Protein AF-A0AA85IXF0-F1 (afdb_monomer)

Secondary structure (DSSP, 8-state):
---SSSHHHHHHHHHHHHHHHHHHHHHHHHHHHHHHHTTTTS---S------------------------SSSSHHHHGGGGTEEEEEEEETTEEEEEEEEETTSPEEE-HHHHHHHH--EEEEETTTTEEEEES-S----PPPSS---TTS--TTGGGB-GGGSTTEEEE-SSS--EEE-SS-TT-EE-HHHHHHHHHHHHHHHHHHHHT--S--TTTHHHHHHHHEEETTT-TTEEEEESS----B-TTSPEEEEEETTSTT-EEEEEEESS----EEEEEEE-EETT-EEEEEEEE-----TT--S--PPEEEEEEEESS--TTSS--SEEE-TTSSEEEEE-HHHHHHHHHHSEES-EEEEEEHHHHHHHHH-TT----SB--TT------------SS-EEEEEEEEE---SSSEEEEEEEEEEEE----GGG-SS-TT-----HHHHHHHHHHHHHHHHHHHHH--TTS---B-S-B--TTSPPBPTTB--HHHHHHHHHHHHHHHHHTTT---HHHHHHHHHTHHHHHHHHHHHHHT--

Solvent-accessible surface area (backbone atoms only — not comparable to full-atom values): 32081 Å² total; per-residue (Å²): 142,84,91,89,78,73,65,67,64,55,53,53,53,51,51,54,52,52,51,52,50,52,53,53,49,51,54,52,50,52,54,52,46,57,64,57,63,72,55,66,91,77,75,84,87,88,78,87,83,83,89,86,84,90,85,86,92,91,85,90,85,84,88,79,92,77,94,86,86,77,83,83,70,52,71,75,61,54,69,60,58,79,50,49,44,81,45,86,41,68,59,94,88,40,81,42,83,65,21,31,34,39,81,86,70,47,78,47,68,44,64,69,60,51,27,68,73,71,60,38,43,74,51,75,42,78,87,77,72,42,76,48,79,33,80,61,96,67,86,77,77,75,78,70,94,60,82,91,46,80,86,49,60,52,87,66,27,56,45,52,46,60,75,52,37,61,45,34,50,46,64,46,57,43,61,39,36,46,26,27,30,77,82,43,83,85,51,42,74,36,67,50,60,26,27,50,37,17,36,22,24,46,12,41,36,56,52,49,57,68,46,68,76,78,91,67,88,84,64,52,65,65,52,42,58,75,30,27,44,48,71,72,78,48,84,60,49,48,78,48,61,70,75,66,75,90,53,77,45,102,76,62,28,46,59,45,67,36,57,66,83,50,88,62,39,62,47,37,36,37,34,53,72,67,76,59,38,38,31,44,37,38,32,30,28,41,46,28,43,65,18,31,42,36,37,36,31,40,30,53,76,80,93,51,94,88,55,86,70,72,97,57,70,43,69,36,39,42,32,47,32,22,25,63,45,90,81,79,53,97,43,55,60,50,69,45,96,84,72,39,38,39,37,33,26,10,46,69,42,17,52,43,6,68,75,67,58,35,25,75,69,48,49,40,65,40,52,53,56,60,55,50,42,33,70,79,40,58,86,53,78,56,78,59,56,67,72,88,70,76,73,80,76,80,80,71,99,63,92,72,75,87,79,51,28,28,56,54,36,40,36,35,29,43,32,32,91,85,49,67,34,64,34,37,36,59,43,43,35,37,13,39,76,89,63,81,81,83,55,85,85,50,94,82,64,59,74,66,36,72,45,54,45,49,38,22,48,52,37,23,50,25,30,44,53,48,51,66,77,53,48,43,100,59,32,41,62,59,36,78,54,65,44,80,46,94,98,52,82,65,42,57,57,57,46,75,48,73,69,30,54,56,46,43,47,50,39,50,50,34,49,55,59,69,54,71,84,70,70,56,66,64,62,58,51,51,55,61,39,34,55,52,45,53,54,50,55,55,53,53,53,54,66,73,75,111

Mean predicted aligned error: 16.4 Å

Foldseek 3Di:
DDDDPPPPVVVVVVVVVVVVVVVVVVVVVVVVVVVVVVPVVPDDDDDDDDDDDDDDDDDDDDDDDDDDDPPPPPPVVVVVPPFKAFDWDQDPNRTDGDWIAGPVRDIDHDVVCVCVPLVWDWDQDPLVRDIDTGSDPDDDDDPDPDDDDLLAQDPVLCFFQLCQALQFLHQAQFLRFTWGPPPPVQTDGDLLSLLSNLSSLSNVLRVLVVLDPDDPDDVPVVVLVLFKDFQLDDPQKDKDADDDDFDQDPQSKGKFKDWDPDAFDFGMKMFGNHWWFQKWKWKKFFAAAFWKKKWFKWWFAADDPPDPPDRHIATAIEIETQAQDPVPDRDQWDADPVRRYIYGYNHVSNVCCVVPVGGGMGIGIDRPQSRVCSVNPSNDRDDRTPCPDPPDPDDDPDPCPPITMTGGMMITIGGDPDTMRMMMTNTTMTGHDDDPVVPPDPPSRPNHHPSSSVSSVSSSVSSLVVLLVQQDPQLFHWAQDWADDPPDDIDHGGDGDPSSLVSSLSSLVNVCSVVPPPPPVSSVVSNVSSVRVVVVVVVVVVVVVD

InterPro domains:
  IPR039721 D-glucuronyl C5-epimerase [PTHR13174] (57-216)

Organism: Trichobilharzia regenti (NCBI:txid157069)

pLDDT: mean 71.8, std 21.97, range [20.86, 97.0]

Sequence (546 aa):
MRVKYLCPLRLVALLLIAGALIILWELRYLSRYSKFARYVCVLNRKNSSKSLTYDHEPESQQAVYGKQNDRWNHSTNEIYRQCIQSIQCIVNGVPTPNCYLTQEKDVLVSFEVVRTHLKVFGSLDMSSNTFYLNHANVEVPKAHLYKHNPRGIYMQFNKLSVEKRLHVKLVTADEGVPISSQWDHRGYPYPIQIAQFGLNHFSQLITSDKSGIKDVQNNSSLMNEIMDLDLTVSDNVLHHWSNGKRLNKPNNSLMLSARNVDSSSRSLSITPKLKDWDYFIMVGRQWTYGSFVELLVQWYPPKTADYHFNHRPRRSSIIYNCSQSPAGRLTYTSISSSGNTVIFWMPECGKSAKLYGSVESVKLARDVYTDLVKVFFPFWKFSEHVDSNVKKSHQNNTTSYPFHVQVLEINFYINSHNATADIMIEKLRLGKAVNSQTILYDAKKRETGSTEKLLHEVRFISAADWFIHHQDKNGAWPVNVRRSLKGRRTLQPGWYSAMGQGIEVFCLFALNSFFSGFSSWLYIRCQYQIIIPVVHITSYHLALFT

Structure (mmCIF, N/CA/C/O backbone):
data_AF-A0AA85IXF0-F1
#
_entry.id   AF-A0AA85IXF0-F1
#
loop_
_atom_site.group_PDB
_atom_site.id
_atom_site.type_symbol
_atom_site.label_atom_id
_atom_site.label_alt_id
_atom_site.label_comp_id
_atom_site.label_asym_id
_atom_site.label_entity_id
_atom_site.label_seq_id
_atom_site.pdbx_PDB_ins_code
_atom_site.Cartn_x
_atom_site.Cartn_y
_atom_site.Cartn_z
_atom_site.occupancy
_atom_site.B_iso_or_equiv
_atom_site.auth_seq_id
_atom_site.auth_comp_id
_atom_site.auth_asym_id
_atom_site.auth_atom_id
_atom_site.pdbx_PDB_model_num
ATOM 1 N N . MET A 1 1 ? -15.044 39.222 101.007 1.00 39.66 1 MET A N 1
ATOM 2 C CA . MET A 1 1 ? -13.843 38.819 100.243 1.00 39.66 1 MET A CA 1
ATOM 3 C C . MET A 1 1 ? -14.182 37.572 99.440 1.00 39.66 1 MET A C 1
ATOM 5 O O . MET A 1 1 ? -14.294 36.492 100.002 1.00 39.66 1 MET A O 1
ATOM 9 N N . ARG A 1 2 ? -14.504 37.749 98.156 1.00 45.31 2 ARG A N 1
ATOM 10 C CA . ARG A 1 2 ? -14.911 36.683 97.227 1.00 45.31 2 ARG A CA 1
ATOM 11 C C . ARG A 1 2 ? -13.751 36.388 96.270 1.00 45.31 2 ARG A C 1
ATOM 13 O O . ARG A 1 2 ? -12.939 37.270 96.026 1.00 45.31 2 ARG A O 1
ATOM 20 N N . VAL A 1 3 ? -13.775 35.185 95.692 1.00 50.03 3 VAL A N 1
ATOM 21 C CA . VAL A 1 3 ? -12.898 34.640 94.632 1.00 50.03 3 VAL A CA 1
ATOM 22 C C . VAL A 1 3 ? -11.642 33.902 95.122 1.00 50.03 3 VAL A C 1
ATOM 24 O O . VAL A 1 3 ? -10.576 34.495 95.142 1.00 50.03 3 VAL A O 1
ATOM 27 N N . LYS A 1 4 ? -11.745 32.587 95.417 1.00 49.75 4 LYS A N 1
ATOM 28 C CA . LYS A 1 4 ? -10.619 31.610 95.334 1.00 49.75 4 LYS A CA 1
ATOM 29 C C . LYS A 1 4 ? -11.001 30.119 95.106 1.00 49.75 4 LYS A C 1
ATOM 31 O O . LYS A 1 4 ? -10.151 29.264 95.298 1.00 49.75 4 LYS A O 1
ATOM 36 N N . TYR A 1 5 ? -12.209 29.763 94.637 1.00 51.06 5 TYR A N 1
ATOM 37 C CA . TYR A 1 5 ? -12.592 28.333 94.467 1.00 51.06 5 TYR A CA 1
ATOM 38 C C . TYR A 1 5 ? -13.070 27.895 93.067 1.00 51.06 5 TYR A C 1
ATOM 40 O O . TYR A 1 5 ? -13.536 26.776 92.899 1.00 51.06 5 TYR A O 1
ATOM 48 N N . LEU A 1 6 ? -12.909 28.720 92.026 1.00 53.34 6 LEU A N 1
ATOM 49 C CA . LEU A 1 6 ? -13.354 28.380 90.658 1.00 53.34 6 LEU A CA 1
ATOM 50 C C . LEU A 1 6 ? -12.261 27.795 89.741 1.00 53.34 6 LEU A C 1
ATOM 52 O O . LEU A 1 6 ? -12.556 27.401 88.615 1.00 53.34 6 LEU A O 1
ATOM 56 N N . CYS A 1 7 ? -11.010 27.721 90.204 1.00 52.09 7 CYS A N 1
ATOM 57 C CA . CYS A 1 7 ? -9.877 27.274 89.387 1.00 52.09 7 CYS A CA 1
ATOM 58 C C . CYS A 1 7 ? -9.732 25.737 89.254 1.00 52.09 7 CYS A C 1
ATOM 60 O O . CYS A 1 7 ? -9.532 25.271 88.132 1.00 52.09 7 CYS A O 1
ATOM 62 N N . PRO A 1 8 ? -9.888 24.912 90.316 1.00 56.97 8 PRO A N 1
ATOM 63 C CA . PRO A 1 8 ? -9.622 23.475 90.192 1.00 56.97 8 PRO A CA 1
ATOM 64 C C . PRO A 1 8 ? -10.714 22.727 8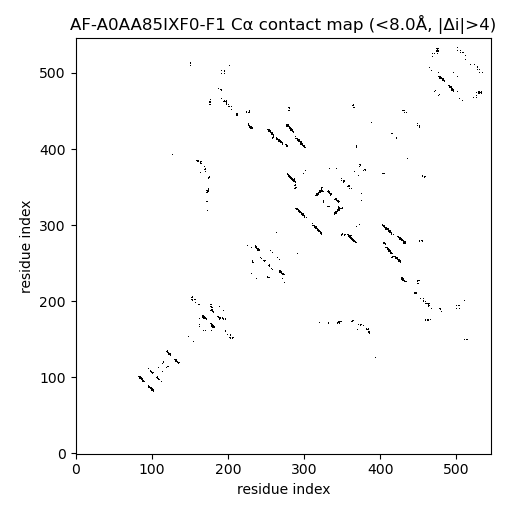9.409 1.00 56.97 8 PRO A C 1
ATOM 66 O O . PRO A 1 8 ? -10.404 21.797 88.670 1.00 56.97 8 PRO A O 1
ATOM 69 N N . LEU A 1 9 ? -11.977 23.172 89.471 1.00 58.97 9 LEU A N 1
ATOM 70 C CA . LEU A 1 9 ? -13.077 22.542 88.723 1.00 58.97 9 LEU A CA 1
ATOM 71 C C . LEU A 1 9 ? -12.961 22.727 87.202 1.00 58.97 9 LEU A C 1
ATOM 73 O O . LEU A 1 9 ? -13.303 21.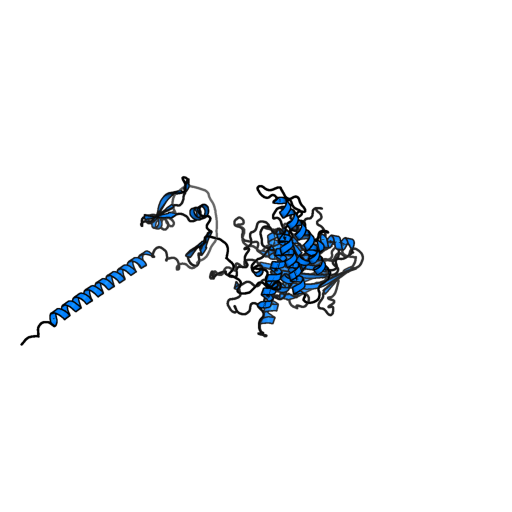820 86.445 1.00 58.97 9 LEU A O 1
ATOM 77 N N . ARG A 1 10 ? -12.448 23.873 86.736 1.00 60.59 10 ARG A N 1
ATOM 78 C CA . ARG A 1 10 ? -12.237 24.113 85.297 1.00 60.59 10 ARG A CA 1
ATOM 79 C C . ARG A 1 10 ? -11.087 23.278 84.736 1.00 60.59 10 ARG A C 1
ATOM 81 O O . ARG A 1 10 ? -11.147 22.865 83.583 1.00 60.59 10 ARG A O 1
ATOM 88 N N . LEU A 1 11 ? -10.077 23.000 85.557 1.00 68.56 11 LEU A N 1
ATOM 89 C CA . LEU A 1 11 ? -8.909 22.219 85.157 1.00 68.56 11 LEU A CA 1
ATOM 90 C C . LEU A 1 11 ? -9.250 20.725 85.031 1.00 68.56 11 LEU A C 1
ATOM 92 O O . LEU A 1 11 ? -8.850 20.084 84.063 1.00 68.56 11 LEU A O 1
ATOM 96 N N . VAL A 1 12 ? -10.087 20.201 85.932 1.00 72.69 12 VAL A N 1
ATOM 97 C CA . VAL A 1 12 ? -10.617 18.829 85.834 1.00 72.69 12 VAL A CA 1
ATOM 98 C C . VAL A 1 12 ? -11.540 18.672 84.620 1.00 72.69 12 VAL A C 1
ATOM 100 O O . VAL A 1 12 ? -11.424 17.691 83.888 1.00 72.69 12 VAL A O 1
ATOM 103 N N . ALA A 1 13 ? -12.401 19.657 84.340 1.00 73.19 13 ALA A N 1
ATOM 104 C CA . ALA A 1 13 ? -13.260 19.629 83.155 1.00 73.19 13 ALA A CA 1
ATOM 105 C C . ALA A 1 13 ? -12.454 19.635 81.841 1.00 73.19 13 ALA A C 1
ATOM 107 O O . ALA A 1 13 ? -12.780 18.895 80.914 1.00 73.19 13 ALA A O 1
ATOM 108 N N . LEU A 1 14 ? -11.368 20.414 81.768 1.00 73.31 14 LEU A N 1
ATOM 109 C CA . LEU A 1 14 ? -10.478 20.441 80.602 1.00 73.31 14 LEU A CA 1
ATOM 110 C C . LEU A 1 14 ? -9.735 19.115 80.394 1.00 73.31 14 LEU A C 1
ATOM 112 O O . LEU A 1 14 ? -9.609 18.667 79.256 1.00 73.31 14 LEU A O 1
ATOM 116 N N . LEU A 1 15 ? -9.297 18.456 81.471 1.00 75.38 15 LEU A N 1
ATOM 117 C CA . LEU A 1 15 ? -8.643 17.146 81.385 1.00 75.38 15 LEU A CA 1
ATOM 118 C C . LEU A 1 15 ? -9.607 16.041 80.929 1.00 75.38 15 LEU A C 1
ATOM 120 O O . LEU A 1 15 ? -9.219 15.186 80.134 1.00 75.38 15 LEU A O 1
ATOM 124 N N . LEU A 1 16 ? -10.874 16.088 81.352 1.00 77.12 16 LEU A N 1
ATOM 125 C CA . LEU A 1 16 ? -11.900 15.147 80.887 1.00 77.12 16 LEU A CA 1
ATOM 126 C C . LEU A 1 16 ? -12.234 15.339 79.400 1.00 77.12 16 LEU A C 1
ATOM 128 O O . LEU A 1 16 ? -12.375 14.358 78.671 1.00 77.12 16 LEU A O 1
ATOM 132 N N . ILE A 1 17 ? -12.296 16.588 78.925 1.00 79.81 17 ILE A N 1
ATOM 133 C CA . ILE A 1 17 ? -12.511 16.892 77.501 1.00 79.81 17 ILE A CA 1
ATOM 134 C C . ILE A 1 17 ? -11.306 16.442 76.661 1.00 79.81 17 ILE A C 1
ATOM 136 O O . ILE A 1 17 ? -11.487 15.850 75.597 1.00 79.81 17 ILE A O 1
ATOM 140 N N . ALA A 1 18 ? -10.080 16.661 77.144 1.00 76.56 18 ALA A N 1
ATOM 141 C CA . ALA A 1 18 ? -8.870 16.186 76.474 1.00 76.56 18 ALA A CA 1
ATOM 142 C C . ALA A 1 18 ? -8.823 14.648 76.403 1.00 76.56 18 ALA A C 1
ATOM 144 O O . ALA A 1 18 ? -8.539 14.095 75.342 1.00 76.56 18 ALA A O 1
ATOM 145 N N . GLY A 1 19 ? -9.189 13.956 77.488 1.00 81.06 19 GLY A N 1
ATOM 146 C CA . GLY A 1 19 ? -9.311 12.496 77.508 1.00 81.06 19 GLY A CA 1
ATOM 147 C C . GLY A 1 19 ? -10.350 11.974 76.510 1.00 81.06 19 GLY A C 1
ATOM 148 O O . GLY A 1 19 ? -10.068 11.046 75.755 1.00 81.06 19 GLY A O 1
ATOM 149 N N . ALA A 1 20 ? -11.519 12.616 76.426 1.00 76.56 20 ALA A N 1
ATOM 150 C CA . ALA A 1 20 ? -12.556 12.253 75.460 1.00 76.56 20 ALA A CA 1
ATOM 151 C C . ALA A 1 20 ? -12.107 12.461 74.002 1.00 76.56 20 ALA A C 1
ATOM 153 O O . ALA A 1 20 ? -12.408 11.637 73.139 1.00 76.56 20 ALA A O 1
ATOM 154 N N . LEU A 1 21 ? -11.347 13.524 73.718 1.00 76.19 21 LEU A N 1
ATOM 155 C CA . LEU A 1 21 ? -10.800 13.784 72.383 1.00 76.19 21 LEU A CA 1
ATOM 156 C C . LEU A 1 21 ? -9.715 12.777 71.984 1.00 76.19 21 LEU A C 1
ATOM 158 O O . LEU A 1 21 ? -9.672 12.381 70.821 1.00 76.19 21 LEU A O 1
ATOM 162 N N . ILE A 1 22 ? -8.890 12.318 72.928 1.00 75.31 22 ILE A N 1
ATOM 163 C CA . ILE A 1 22 ? -7.891 11.264 72.688 1.00 75.31 22 ILE A CA 1
ATOM 164 C C . ILE A 1 22 ? -8.583 9.926 72.399 1.00 75.31 22 ILE A C 1
ATOM 166 O O . ILE A 1 22 ? -8.226 9.251 71.437 1.00 75.31 22 ILE A O 1
ATOM 170 N N . ILE A 1 23 ? -9.633 9.581 73.150 1.00 72.50 23 ILE A N 1
ATOM 171 C CA . ILE A 1 23 ? -10.426 8.364 72.907 1.00 72.50 23 ILE A CA 1
ATOM 172 C C . ILE A 1 23 ? -11.136 8.435 71.547 1.00 72.50 23 ILE A C 1
ATOM 174 O O . ILE A 1 23 ? -11.137 7.4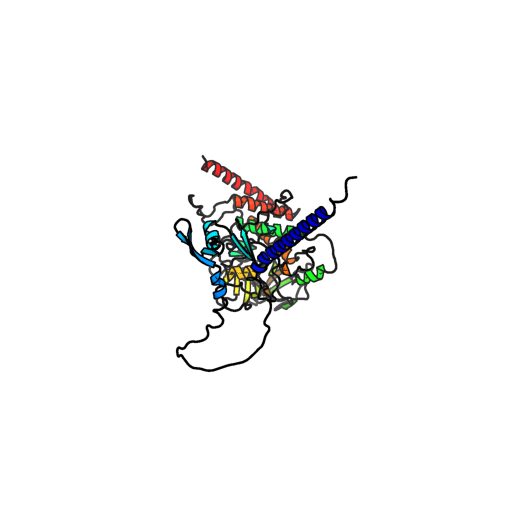63 70.794 1.00 72.50 23 ILE A O 1
ATOM 178 N N . LEU A 1 24 ? -11.700 9.590 71.180 1.00 68.88 24 LEU A N 1
ATOM 179 C CA . LEU A 1 24 ? -12.306 9.789 69.861 1.00 68.88 24 LEU A CA 1
ATOM 180 C C . LEU A 1 24 ? -11.272 9.745 68.729 1.00 68.88 24 LEU A C 1
ATOM 182 O O . LEU A 1 24 ? -11.594 9.281 67.635 1.00 68.88 24 LEU A O 1
ATOM 186 N N . TRP A 1 25 ? -10.041 10.198 68.972 1.00 65.31 25 TRP A N 1
ATOM 187 C CA . TRP A 1 25 ? -8.940 10.117 68.015 1.00 65.31 25 TRP A CA 1
ATOM 188 C C . TRP A 1 25 ? -8.469 8.670 67.811 1.00 65.31 25 TRP A C 1
ATOM 190 O O . TRP A 1 25 ? -8.359 8.245 66.661 1.00 65.31 25 TRP A O 1
ATOM 200 N N . GLU A 1 26 ? -8.332 7.885 68.883 1.00 58.78 26 GLU A N 1
ATOM 201 C CA . GLU A 1 26 ? -8.038 6.442 68.835 1.00 58.78 26 GLU A CA 1
ATOM 202 C C . GLU A 1 26 ? -9.157 5.639 68.148 1.00 58.78 26 GLU A C 1
ATOM 204 O O . GLU A 1 26 ? -8.898 4.817 67.268 1.00 58.78 26 GLU A O 1
ATOM 209 N N . LEU A 1 27 ? -10.431 5.944 68.421 1.00 56.62 27 LEU A N 1
ATOM 210 C CA . LEU A 1 27 ? -11.566 5.313 67.729 1.00 56.62 27 LEU A CA 1
ATOM 211 C C . LEU A 1 27 ? -11.605 5.661 66.228 1.00 56.62 27 LEU A C 1
ATOM 213 O O . LEU A 1 27 ? -11.970 4.824 65.395 1.00 56.62 27 LEU A O 1
ATOM 217 N N . ARG A 1 28 ? -11.181 6.873 65.840 1.00 53.62 28 ARG A N 1
ATOM 218 C CA . ARG A 1 28 ? -11.040 7.274 64.426 1.00 53.62 28 ARG A CA 1
ATOM 219 C C . ARG A 1 28 ? -9.817 6.633 63.761 1.00 53.62 28 ARG A C 1
ATOM 221 O O . ARG A 1 28 ? -9.870 6.333 62.565 1.00 53.62 28 ARG A O 1
ATOM 228 N N . TYR A 1 29 ? -8.747 6.406 64.519 1.00 48.97 29 TYR A N 1
ATOM 229 C CA . TYR A 1 29 ? -7.539 5.709 64.080 1.00 48.97 29 TYR A CA 1
ATOM 230 C C . TYR A 1 29 ? -7.827 4.216 63.825 1.00 48.97 29 TYR A C 1
ATOM 232 O O . TYR A 1 29 ? -7.520 3.704 62.745 1.00 48.97 29 TYR A O 1
ATOM 240 N N . LEU A 1 30 ? -8.569 3.558 64.724 1.00 45.62 30 LEU A N 1
ATOM 241 C CA . LEU A 1 30 ? -9.055 2.178 64.571 1.00 45.62 30 LEU A CA 1
ATOM 242 C C . LEU A 1 30 ? -10.084 2.025 63.432 1.00 45.62 30 LEU A C 1
ATOM 244 O O . LEU A 1 30 ? -10.056 1.038 62.696 1.00 45.62 30 LEU A O 1
ATOM 248 N N . SER A 1 31 ? -10.939 3.029 63.196 1.00 45.53 31 SER A N 1
ATOM 249 C CA . SER A 1 31 ? -11.856 3.077 62.040 1.00 45.53 31 SER A CA 1
ATOM 250 C C . SER A 1 31 ? -11.117 3.138 60.690 1.00 45.53 31 SER A C 1
ATOM 252 O O . SER A 1 31 ? -11.527 2.489 59.722 1.00 45.53 31 SER A O 1
ATOM 254 N N . ARG A 1 32 ? -9.988 3.863 60.613 1.00 41.91 32 ARG A N 1
ATOM 255 C CA . ARG A 1 32 ? -9.124 3.868 59.417 1.00 41.91 32 ARG A CA 1
ATOM 256 C C . ARG A 1 32 ? -8.369 2.552 59.236 1.00 41.91 32 ARG A C 1
ATOM 258 O O . ARG A 1 32 ? -8.264 2.099 58.099 1.00 41.91 32 ARG A O 1
ATOM 265 N N . TYR A 1 33 ? -7.928 1.904 60.316 1.00 38.28 33 TYR A N 1
ATOM 266 C CA . TYR A 1 33 ? -7.308 0.574 60.246 1.00 38.28 33 TYR A CA 1
ATOM 267 C C . TYR A 1 33 ? -8.297 -0.523 59.825 1.00 38.28 33 TYR A C 1
ATOM 269 O O . TYR A 1 33 ? -7.941 -1.381 59.025 1.00 38.28 33 TYR A O 1
ATOM 277 N N . SER A 1 34 ? -9.563 -0.449 60.247 1.00 36.91 34 SER A N 1
ATOM 278 C CA . SER A 1 34 ? -10.638 -1.347 59.789 1.00 36.91 34 SER A CA 1
ATOM 279 C C . SER A 1 34 ? -10.888 -1.249 58.275 1.00 36.91 34 SER A C 1
ATOM 281 O O . SER A 1 34 ? -11.099 -2.263 57.608 1.00 36.91 34 SER A O 1
ATOM 283 N N . LYS A 1 35 ? -10.774 -0.047 57.687 1.00 38.53 35 LYS A N 1
ATOM 284 C CA . LYS A 1 35 ? -10.837 0.136 56.225 1.00 38.53 35 LYS A CA 1
ATOM 285 C C . LYS A 1 35 ? -9.565 -0.313 55.494 1.00 38.53 35 LYS A C 1
ATOM 287 O O . LYS A 1 35 ? -9.663 -0.707 54.337 1.00 38.53 35 LYS A O 1
ATOM 292 N N . PHE A 1 36 ? -8.402 -0.300 56.151 1.00 36.09 36 PHE A N 1
ATOM 293 C CA . PHE A 1 36 ? -7.134 -0.763 55.568 1.00 36.09 36 PHE A CA 1
ATOM 294 C C . PHE A 1 36 ? -6.964 -2.292 55.654 1.00 36.09 36 PHE A C 1
ATOM 296 O O . PHE A 1 36 ? -6.481 -2.914 54.711 1.00 36.09 36 PHE A O 1
ATOM 303 N N . ALA A 1 37 ? -7.457 -2.926 56.723 1.00 31.94 37 ALA A N 1
ATOM 304 C CA . ALA A 1 37 ? -7.491 -4.383 56.872 1.00 31.94 37 ALA A CA 1
ATOM 305 C C . ALA A 1 37 ? -8.484 -5.066 55.904 1.00 31.94 37 ALA A C 1
ATOM 307 O O . ALA A 1 37 ? -8.301 -6.229 55.552 1.00 31.94 37 ALA A O 1
ATOM 308 N N . ARG A 1 38 ? -9.490 -4.334 55.393 1.00 38.72 38 ARG A N 1
ATOM 309 C CA . ARG A 1 38 ? -10.454 -4.817 54.379 1.00 38.72 38 ARG A CA 1
ATOM 310 C C . ARG A 1 38 ? -9.881 -5.004 52.965 1.00 38.72 38 ARG A C 1
ATOM 312 O O . ARG A 1 38 ? -10.581 -5.535 52.112 1.00 38.72 38 ARG A O 1
ATOM 319 N N . TYR A 1 39 ? -8.623 -4.638 52.712 1.00 34.25 39 TYR A N 1
ATOM 320 C CA . TYR A 1 39 ? -7.960 -4.816 51.407 1.00 34.25 39 TYR A CA 1
ATOM 321 C C . TYR A 1 39 ? -6.909 -5.942 51.373 1.00 34.25 39 TYR A C 1
ATOM 323 O O . TYR A 1 39 ? -6.173 -6.082 50.396 1.00 34.25 39 TYR A O 1
ATOM 331 N N . VAL A 1 40 ? -6.843 -6.790 52.405 1.00 36.25 40 VAL A N 1
ATOM 332 C CA . VAL A 1 40 ? -5.806 -7.837 52.515 1.00 36.25 40 VAL A CA 1
ATOM 333 C C . VAL A 1 40 ? -6.070 -9.069 51.625 1.00 36.25 40 VAL A C 1
ATOM 335 O O . VAL A 1 40 ? -5.166 -9.866 51.406 1.00 36.25 40 VAL A O 1
ATOM 338 N N . CYS A 1 41 ? -7.236 -9.200 50.982 1.00 35.34 41 CYS A N 1
ATOM 339 C CA . CYS A 1 41 ? -7.492 -10.315 50.050 1.00 35.34 41 CYS A CA 1
ATOM 340 C C . CYS A 1 41 ? -6.929 -10.135 48.621 1.00 35.34 41 CYS A C 1
ATOM 342 O O . CYS A 1 41 ? -7.112 -11.027 47.799 1.00 35.34 41 CYS A O 1
ATOM 344 N N . VAL A 1 42 ? -6.250 -9.025 48.287 1.00 37.56 42 VAL A N 1
ATOM 345 C CA . VAL A 1 42 ? -5.817 -8.753 46.891 1.00 37.56 42 VAL A CA 1
ATOM 346 C C . VAL A 1 42 ? -4.296 -8.600 46.714 1.00 37.56 42 VAL A C 1
ATOM 348 O O . VAL A 1 42 ? -3.796 -8.668 45.594 1.00 37.56 42 VAL A O 1
ATOM 351 N N . LEU A 1 43 ? -3.510 -8.472 47.784 1.00 32.47 43 LEU A N 1
ATOM 352 C CA . LEU A 1 43 ? -2.073 -8.178 47.687 1.00 32.47 43 LEU A CA 1
ATOM 353 C C . LEU A 1 43 ? -1.217 -9.228 48.400 1.00 32.47 43 LEU A C 1
ATOM 355 O O . LEU A 1 43 ? -0.608 -8.940 49.421 1.00 32.47 43 LEU A O 1
ATOM 359 N N . ASN A 1 44 ? -1.130 -10.447 47.859 1.00 28.39 44 ASN A N 1
ATOM 360 C CA . ASN A 1 44 ? 0.011 -11.312 48.177 1.00 28.39 44 ASN A CA 1
ATOM 361 C C . ASN A 1 44 ? 0.313 -12.340 47.077 1.00 28.39 44 ASN A C 1
ATOM 363 O O . ASN A 1 44 ? -0.034 -13.513 47.169 1.00 28.39 44 ASN A O 1
ATOM 367 N N . ARG A 1 45 ? 1.003 -11.892 46.018 1.00 32.88 45 ARG A N 1
ATOM 368 C CA . ARG A 1 45 ? 1.875 -12.762 45.208 1.00 32.88 45 ARG A CA 1
ATOM 369 C C . ARG A 1 45 ? 2.911 -11.961 44.411 1.00 32.88 45 ARG A C 1
ATOM 371 O O . ARG A 1 45 ? 2.928 -11.947 43.187 1.00 32.88 45 ARG A O 1
ATOM 378 N N . LYS A 1 46 ? 3.818 -11.293 45.119 1.00 29.84 46 LYS A N 1
ATOM 379 C CA . LYS A 1 46 ? 5.165 -11.002 44.609 1.00 29.84 46 LYS A CA 1
ATOM 380 C C . LYS A 1 46 ? 6.147 -11.308 45.723 1.00 29.84 46 LYS A C 1
ATOM 382 O O . LYS A 1 46 ? 6.508 -10.412 46.468 1.00 29.84 46 LYS A O 1
ATOM 387 N N . ASN A 1 47 ? 6.460 -12.588 45.890 1.00 30.67 47 ASN A N 1
ATOM 388 C CA . ASN A 1 47 ? 7.766 -13.107 46.297 1.00 30.67 47 ASN A CA 1
ATOM 389 C C . ASN A 1 47 ? 7.643 -14.621 46.505 1.00 30.67 47 ASN A C 1
ATOM 391 O O . ASN A 1 47 ? 6.648 -15.089 47.049 1.00 30.67 47 ASN A O 1
ATOM 395 N N . SER A 1 48 ? 8.680 -15.351 46.092 1.00 24.44 48 SER A N 1
ATOM 396 C CA . SER A 1 48 ? 8.778 -16.816 45.977 1.00 24.44 48 SER A CA 1
ATOM 397 C C . SER A 1 48 ? 8.198 -17.354 44.655 1.00 24.44 48 SER A C 1
ATOM 399 O O . SER A 1 48 ? 7.012 -17.200 44.397 1.00 24.44 48 SER A O 1
ATOM 401 N N . SER A 1 49 ? 8.963 -17.938 43.730 1.00 26.45 49 SER A N 1
ATOM 402 C CA . SER A 1 49 ? 10.223 -18.674 43.889 1.00 26.45 49 SER A CA 1
ATOM 403 C C . SER A 1 49 ? 11.054 -18.702 42.592 1.00 26.45 49 SER A C 1
ATOM 405 O O . SER A 1 49 ? 10.531 -18.726 41.479 1.00 26.45 49 SER A O 1
ATOM 407 N N . LYS A 1 50 ? 12.380 -18.682 42.779 1.00 25.12 50 LYS A N 1
ATOM 408 C CA . LYS A 1 50 ? 13.433 -18.955 41.790 1.00 25.12 50 LYS A CA 1
ATOM 409 C C . LYS A 1 50 ? 13.583 -20.470 41.542 1.00 25.12 50 LYS A C 1
ATOM 411 O O . LYS A 1 50 ? 13.360 -21.256 42.453 1.00 25.12 50 LYS A O 1
ATOM 416 N N . SER A 1 51 ? 14.002 -20.776 40.309 1.00 23.00 51 SER A N 1
ATOM 417 C CA . SER A 1 51 ? 14.764 -21.913 39.733 1.00 23.00 51 SER A CA 1
ATOM 418 C C . SER A 1 51 ? 15.135 -23.158 40.558 1.00 23.00 51 SER A C 1
ATOM 420 O O . SER A 1 51 ? 15.637 -23.000 41.665 1.00 23.00 51 SER A O 1
ATOM 422 N N . LEU A 1 52 ? 15.087 -24.333 39.896 1.00 24.70 52 LEU A N 1
ATOM 423 C CA . LEU A 1 52 ? 16.110 -25.419 39.781 1.00 24.70 52 LEU A CA 1
ATOM 424 C C . LEU A 1 52 ? 15.447 -26.607 39.010 1.00 24.70 52 LEU A C 1
ATOM 426 O O . LEU A 1 52 ? 14.408 -27.075 39.455 1.00 24.70 52 LEU A O 1
ATOM 430 N N . THR A 1 53 ? 15.712 -26.870 37.714 1.00 21.05 53 THR A N 1
ATOM 431 C CA . THR A 1 53 ? 16.777 -27.669 37.022 1.00 21.05 53 THR A CA 1
ATOM 432 C C . THR A 1 53 ? 16.660 -29.213 37.061 1.00 21.05 53 THR A C 1
ATOM 434 O O . THR A 1 53 ? 16.832 -29.767 38.138 1.00 21.05 53 THR A O 1
ATOM 437 N N . TYR A 1 54 ? 16.516 -29.809 35.847 1.00 21.72 54 TYR A N 1
ATOM 438 C CA . TYR A 1 54 ? 16.973 -31.127 35.290 1.00 21.72 54 TYR A CA 1
ATOM 439 C C . TYR A 1 54 ? 16.499 -32.457 35.969 1.00 21.72 54 TYR A C 1
ATOM 441 O O . TYR A 1 54 ? 16.310 -32.461 37.174 1.00 21.72 54 TYR A O 1
ATOM 449 N N . ASP A 1 55 ? 16.235 -33.626 35.338 1.00 21.03 55 ASP A N 1
ATOM 450 C CA . ASP A 1 55 ? 16.659 -34.268 34.065 1.00 21.03 55 ASP A CA 1
ATOM 451 C C . ASP A 1 55 ? 15.783 -35.519 33.661 1.00 21.03 55 ASP A C 1
ATOM 453 O O . ASP A 1 55 ? 14.994 -35.992 34.476 1.00 21.03 55 ASP A O 1
ATOM 457 N N . HIS A 1 56 ? 15.960 -36.013 32.413 1.00 24.22 56 HIS A N 1
ATOM 458 C CA . HIS A 1 56 ? 15.462 -37.193 31.612 1.00 24.22 56 HIS A CA 1
ATOM 459 C C . HIS A 1 56 ? 14.853 -38.482 32.278 1.00 24.22 56 HIS A C 1
ATOM 461 O O . HIS A 1 56 ? 15.387 -38.951 33.273 1.00 24.22 56 HIS A O 1
ATOM 467 N N . GLU A 1 57 ? 13.676 -39.029 31.856 1.00 20.88 57 GLU A N 1
ATOM 468 C CA . GLU A 1 57 ? 13.314 -40.091 30.826 1.00 20.88 57 GLU A CA 1
ATOM 469 C C . GLU A 1 57 ? 13.647 -41.583 31.173 1.00 20.88 57 GLU A C 1
ATOM 471 O O . GLU A 1 57 ? 14.628 -41.796 31.875 1.00 20.88 57 GLU A O 1
ATOM 476 N N . PRO A 1 58 ? 13.013 -42.647 30.590 1.00 34.38 58 PRO A N 1
ATOM 477 C CA . PRO A 1 58 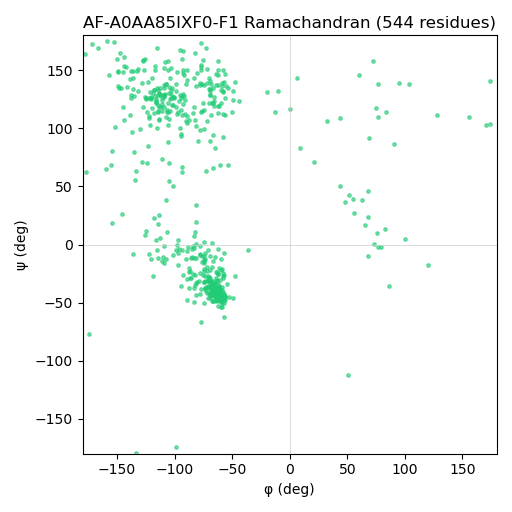? 11.597 -42.949 30.254 1.00 34.38 58 PRO A CA 1
ATOM 478 C C . PRO A 1 58 ? 11.120 -44.389 30.677 1.00 34.38 58 PRO A C 1
ATOM 480 O O . PRO A 1 58 ? 11.893 -45.174 31.206 1.00 34.38 58 PRO A O 1
ATOM 483 N N . GLU A 1 59 ? 9.847 -44.725 30.381 1.00 20.86 59 GLU A N 1
ATOM 484 C CA . GLU A 1 59 ? 9.253 -46.060 30.058 1.00 20.86 59 GLU A CA 1
ATOM 485 C C . GLU A 1 59 ? 8.011 -46.553 30.846 1.00 20.86 59 GLU A C 1
ATOM 487 O O . GLU A 1 59 ? 8.077 -47.040 31.966 1.00 20.86 59 GLU A O 1
ATOM 492 N N . SER A 1 60 ? 6.904 -46.598 30.089 1.00 21.69 60 SER A N 1
ATOM 493 C CA . SER A 1 60 ? 5.950 -47.710 29.920 1.00 21.69 60 SER A CA 1
ATOM 494 C C . SER A 1 60 ? 4.885 -48.068 30.983 1.00 21.69 60 SER A C 1
ATOM 496 O O . SER A 1 60 ? 5.133 -48.219 32.171 1.00 21.69 60 SER A O 1
ATOM 498 N N . GLN A 1 61 ? 3.703 -48.359 30.418 1.00 23.12 61 GLN A N 1
ATOM 499 C CA . GLN A 1 61 ? 2.604 -49.219 30.884 1.00 23.12 61 GLN A CA 1
ATOM 500 C C . GLN A 1 61 ? 1.332 -48.579 31.465 1.00 23.12 61 GLN A C 1
ATOM 502 O O . GLN A 1 61 ? 1.311 -47.563 32.150 1.00 23.12 61 GLN A O 1
ATOM 507 N N . GLN A 1 62 ? 0.233 -49.199 31.035 1.00 23.17 62 GLN A N 1
ATOM 508 C CA . GLN A 1 62 ? -1.146 -48.742 31.027 1.00 23.17 62 GLN A CA 1
ATOM 509 C C . GLN A 1 62 ? -1.862 -48.947 32.371 1.00 23.17 62 GLN A C 1
ATOM 511 O O . GLN A 1 62 ? -1.725 -49.979 33.012 1.00 23.17 62 GLN A O 1
ATOM 516 N N . ALA A 1 63 ? -2.711 -47.964 32.686 1.00 26.48 63 ALA A N 1
ATOM 517 C CA . ALA A 1 63 ? -4.047 -48.053 33.284 1.00 26.48 63 ALA A CA 1
ATOM 518 C C . ALA A 1 63 ? -4.301 -49.005 34.471 1.00 26.48 63 ALA A C 1
ATOM 520 O O . ALA A 1 63 ? -4.557 -50.180 34.252 1.00 26.48 63 ALA A O 1
ATOM 521 N N . VAL A 1 64 ? -4.505 -48.435 35.672 1.00 23.17 64 VAL A N 1
ATOM 522 C CA . VAL A 1 64 ? -5.590 -48.820 36.604 1.00 23.17 64 VAL A CA 1
ATOM 523 C C . VAL A 1 64 ? -6.038 -47.587 37.413 1.00 23.17 64 VAL A C 1
ATOM 525 O O . VAL A 1 64 ? -5.229 -46.805 37.901 1.00 23.17 64 VAL A O 1
ATOM 528 N N . TYR A 1 65 ? -7.356 -47.418 37.522 1.00 25.36 65 TYR A N 1
ATOM 529 C CA . TYR A 1 65 ? -8.089 -46.443 38.337 1.00 25.36 65 TYR A CA 1
ATOM 530 C C . TYR A 1 65 ? -7.619 -46.388 39.807 1.00 25.36 65 TYR A C 1
ATOM 532 O O . TYR A 1 65 ? -7.607 -47.412 40.484 1.00 25.36 65 TYR A O 1
ATOM 540 N N . GLY A 1 66 ? -7.372 -45.188 40.350 1.00 23.72 66 GLY A N 1
ATOM 541 C CA . GLY A 1 66 ? -7.186 -45.014 41.796 1.00 23.72 66 GLY A CA 1
ATOM 542 C C . GLY A 1 66 ? -6.683 -43.638 42.239 1.00 23.72 66 GLY A C 1
ATOM 543 O O . GLY A 1 66 ? -5.505 -43.340 42.130 1.00 23.72 66 GLY A O 1
ATOM 544 N N . LYS A 1 67 ? -7.610 -42.824 42.760 1.00 30.78 67 LYS A N 1
ATOM 545 C CA . LYS A 1 67 ? -7.455 -41.701 43.710 1.00 30.78 67 LYS A CA 1
ATOM 546 C C . LYS A 1 67 ? -6.028 -41.369 44.199 1.00 30.78 67 LYS A C 1
ATOM 548 O O . LYS A 1 67 ? -5.499 -42.107 45.017 1.00 30.78 67 LYS A O 1
ATOM 553 N N . GLN A 1 68 ? -5.549 -40.165 43.871 1.00 29.39 68 GLN A N 1
ATOM 554 C CA . GLN A 1 68 ? -5.042 -39.120 44.791 1.00 29.39 68 GLN A CA 1
ATOM 555 C C . GLN A 1 68 ? -4.072 -38.191 44.053 1.00 29.39 68 GLN A C 1
ATOM 557 O O . GLN A 1 68 ? -2.953 -38.589 43.762 1.00 29.39 68 GLN A O 1
ATOM 562 N N . ASN A 1 69 ? -4.491 -36.943 43.803 1.00 27.47 69 ASN A N 1
ATOM 563 C CA . ASN A 1 69 ? -3.678 -35.736 44.031 1.00 27.47 69 ASN A CA 1
ATOM 564 C C . ASN A 1 69 ? -4.471 -34.452 43.715 1.00 27.47 69 ASN A C 1
ATOM 566 O O . ASN A 1 69 ? -4.080 -33.645 42.882 1.00 27.47 69 ASN A O 1
ATOM 570 N N . ASP A 1 70 ? -5.558 -34.224 44.459 1.00 30.98 70 ASP A N 1
ATOM 571 C CA . ASP A 1 70 ? -6.319 -32.961 44.452 1.00 30.98 70 ASP A CA 1
ATOM 572 C C . ASP A 1 70 ? -6.088 -32.153 45.741 1.00 30.98 70 ASP A C 1
ATOM 574 O O . ASP A 1 70 ? -7.008 -31.566 46.301 1.00 30.98 70 ASP A O 1
ATOM 578 N N . ARG A 1 71 ? -4.865 -32.128 46.290 1.00 29.45 71 ARG A N 1
ATOM 579 C CA . ARG A 1 71 ? -4.625 -31.463 47.592 1.00 29.45 71 ARG A CA 1
ATOM 580 C C . ARG A 1 71 ? -4.055 -30.046 47.527 1.00 29.45 71 ARG A C 1
ATOM 582 O O . ARG A 1 71 ? -3.984 -29.398 48.563 1.00 29.45 71 ARG A O 1
ATOM 589 N N . TRP A 1 72 ? -3.723 -29.526 46.342 1.00 28.64 72 TRP A N 1
ATOM 590 C CA . TRP A 1 72 ? -3.134 -28.180 46.204 1.00 28.64 72 TRP A CA 1
ATOM 591 C C . TRP A 1 72 ? -3.866 -27.223 45.247 1.00 28.64 72 TRP A C 1
ATOM 593 O O . TRP A 1 72 ? -3.392 -26.112 45.039 1.00 28.64 72 TRP A O 1
ATOM 603 N N . ASN A 1 73 ? -5.051 -27.598 44.743 1.00 30.67 73 ASN A N 1
ATOM 604 C CA . ASN A 1 73 ? -5.940 -26.702 43.978 1.00 30.67 73 ASN A CA 1
ATOM 605 C C . ASN A 1 73 ? -7.295 -26.416 44.659 1.00 30.67 73 ASN A C 1
ATOM 607 O O . ASN A 1 73 ? -8.061 -25.587 44.168 1.00 30.67 73 ASN A O 1
ATOM 611 N N . HIS A 1 74 ? -7.595 -27.049 45.800 1.00 33.84 74 HIS A N 1
ATOM 612 C CA . HIS A 1 74 ? -8.839 -26.794 46.537 1.00 33.84 74 HIS A CA 1
ATOM 613 C C . HIS A 1 74 ? -8.758 -25.604 47.508 1.00 33.84 74 HIS A C 1
ATOM 615 O O . HIS A 1 74 ? -9.754 -24.911 47.692 1.00 33.84 74 HIS A O 1
ATOM 621 N N . SER A 1 75 ? -7.581 -25.276 48.055 1.00 33.59 75 SER A N 1
ATOM 622 C CA . SER A 1 75 ? -7.477 -24.250 49.107 1.00 33.59 75 SER A CA 1
ATOM 623 C C . SER A 1 75 ? -7.551 -22.803 48.603 1.00 33.59 75 SER A C 1
ATOM 625 O O . SER A 1 75 ? -7.968 -21.918 49.346 1.00 33.59 75 SER A O 1
ATOM 627 N N . THR A 1 76 ? -7.204 -22.530 47.341 1.00 37.59 76 THR A N 1
ATOM 628 C CA . THR A 1 76 ? -7.303 -21.179 46.755 1.00 37.59 76 THR A CA 1
ATOM 629 C C . THR A 1 76 ? -8.700 -20.861 46.217 1.00 37.59 76 THR A C 1
ATOM 631 O O . THR A 1 76 ? -9.088 -19.697 46.200 1.00 37.59 76 THR A O 1
ATOM 634 N N . ASN A 1 77 ? -9.483 -21.878 45.839 1.00 40.50 77 ASN A N 1
ATOM 635 C CA . ASN A 1 77 ? -10.858 -21.724 45.348 1.00 40.50 77 ASN A CA 1
ATOM 636 C C . ASN A 1 77 ? -11.920 -21.717 46.462 1.00 40.50 77 ASN A C 1
ATOM 638 O O . ASN A 1 77 ? -13.024 -21.220 46.241 1.00 40.50 77 ASN A O 1
ATOM 642 N N . GLU A 1 78 ? -11.620 -22.233 47.657 1.00 39.06 78 GLU A N 1
ATOM 643 C CA . GLU A 1 78 ? -12.572 -22.228 48.779 1.00 39.06 78 GLU A CA 1
ATOM 644 C C . GLU A 1 78 ? -12.629 -20.888 49.524 1.00 39.06 78 GLU A C 1
ATOM 646 O O . GLU A 1 78 ? -13.711 -20.473 49.933 1.00 39.06 78 GLU A O 1
ATOM 651 N N . ILE A 1 79 ? -11.521 -20.145 49.616 1.00 41.00 79 ILE A N 1
ATOM 652 C CA . ILE A 1 79 ? -11.492 -18.864 50.349 1.00 41.00 79 ILE A CA 1
ATOM 653 C C . ILE A 1 79 ? -12.273 -17.759 49.604 1.00 41.00 79 ILE A C 1
ATOM 655 O O . ILE A 1 79 ? -12.869 -16.887 50.233 1.00 41.00 79 ILE A O 1
ATOM 659 N N . TYR A 1 80 ? -12.385 -17.830 48.271 1.00 41.00 80 TYR A N 1
ATOM 660 C CA . TYR A 1 80 ? -13.222 -16.906 47.486 1.00 41.00 80 TYR A CA 1
ATOM 661 C C . TYR A 1 80 ? -14.733 -17.180 47.603 1.00 41.00 80 TYR A C 1
ATOM 663 O O . TYR A 1 80 ? -15.538 -16.273 47.379 1.00 41.00 80 TYR A O 1
ATOM 671 N N . ARG A 1 81 ? -15.147 -18.404 47.967 1.00 43.03 81 ARG A N 1
ATOM 672 C CA . ARG A 1 81 ? -16.568 -18.803 48.009 1.00 43.03 81 ARG A CA 1
ATOM 673 C C . ARG A 1 81 ? -17.351 -18.235 49.193 1.00 43.03 81 ARG A C 1
ATOM 675 O O . ARG A 1 81 ? -18.575 -18.273 49.159 1.00 43.03 81 ARG A O 1
ATOM 682 N N . GLN A 1 82 ? -16.693 -17.697 50.218 1.00 49.84 82 GLN A N 1
ATOM 683 C CA . GLN A 1 82 ? -17.389 -17.196 51.412 1.00 49.84 82 GLN A CA 1
ATOM 684 C C . GLN A 1 82 ? -17.890 -15.743 51.304 1.00 49.84 82 GLN A C 1
ATOM 686 O O . GLN A 1 82 ? -18.701 -15.332 52.132 1.00 49.84 82 GLN A O 1
ATOM 691 N N . CYS A 1 83 ? -17.483 -14.972 50.284 1.00 59.31 83 CYS A N 1
ATOM 692 C CA . CYS A 1 83 ? -17.871 -13.556 50.151 1.00 59.31 83 CYS A CA 1
ATOM 693 C C . CYS A 1 83 ? -18.831 -13.228 48.996 1.00 59.31 83 CYS A C 1
ATOM 695 O O . CYS A 1 83 ? -19.363 -12.116 48.948 1.00 59.31 83 CYS A O 1
ATOM 697 N N . ILE A 1 84 ? -19.020 -14.142 48.043 1.00 74.81 84 ILE A N 1
ATOM 698 C CA . ILE A 1 84 ? -19.716 -13.855 46.786 1.00 74.81 84 ILE A CA 1
ATOM 699 C C . ILE A 1 84 ? -20.622 -15.039 46.437 1.00 74.81 84 ILE A C 1
ATOM 701 O O . ILE A 1 84 ? -20.140 -16.123 46.112 1.00 74.81 84 ILE A O 1
ATOM 705 N N . GLN A 1 85 ? -21.937 -14.832 46.496 1.00 83.19 85 GLN A N 1
ATOM 706 C CA . GLN A 1 85 ? -22.938 -15.841 46.149 1.00 83.19 85 GLN A CA 1
ATOM 707 C C . GLN A 1 85 ? -23.387 -15.649 44.700 1.00 83.19 85 GLN A C 1
ATOM 709 O O . GLN A 1 85 ? -23.787 -14.556 44.315 1.00 83.19 85 GLN A O 1
ATOM 714 N N . SER A 1 86 ? -23.359 -16.701 43.883 1.00 84.56 86 SER A N 1
ATOM 715 C CA . SER A 1 86 ? -23.943 -16.626 42.540 1.00 84.56 86 SER A CA 1
ATOM 716 C C . SER A 1 86 ? -25.468 -16.532 42.630 1.00 84.56 86 SER A C 1
ATOM 718 O O . SER A 1 86 ? -26.097 -17.302 43.357 1.00 84.56 86 SER A O 1
ATOM 720 N N . ILE A 1 87 ? -26.052 -15.587 41.894 1.00 88.38 87 ILE A N 1
ATOM 721 C CA . ILE A 1 87 ? -27.499 -15.377 41.800 1.00 88.38 87 ILE A CA 1
ATOM 722 C C . ILE A 1 87 ? -27.937 -15.351 40.335 1.00 88.38 87 ILE A C 1
ATOM 724 O O . ILE A 1 87 ? -27.144 -15.081 39.431 1.00 88.38 87 ILE A O 1
ATOM 728 N N . GLN A 1 88 ? -29.221 -15.600 40.096 1.00 85.50 88 GLN A N 1
ATOM 729 C CA . GLN A 1 88 ? -29.821 -15.474 38.774 1.00 85.50 88 GLN A CA 1
ATOM 730 C C . GLN A 1 88 ? -30.385 -14.060 38.593 1.00 85.50 88 GLN A C 1
ATOM 732 O O . GLN A 1 88 ? -31.208 -13.612 39.388 1.00 85.50 88 GLN A O 1
ATOM 737 N N . CYS A 1 89 ? -29.959 -13.365 37.540 1.00 87.00 89 CYS A N 1
ATOM 738 C CA . CYS A 1 89 ? -30.560 -12.098 37.127 1.00 87.00 89 CYS A CA 1
ATOM 739 C C . CYS A 1 89 ? -31.564 -12.324 35.999 1.00 87.00 89 CYS A C 1
ATOM 741 O O . CYS A 1 89 ? -31.361 -13.194 35.151 1.00 87.00 89 CYS A O 1
ATOM 743 N N . ILE A 1 90 ? -32.604 -11.494 35.950 1.00 87.94 90 ILE A N 1
ATOM 744 C CA . ILE A 1 90 ? -33.543 -11.432 34.830 1.00 87.94 90 ILE A CA 1
ATOM 745 C C . ILE A 1 90 ? -33.439 -10.034 34.225 1.00 87.94 90 ILE A C 1
ATOM 747 O O . ILE A 1 90 ? -33.798 -9.050 34.866 1.00 87.94 90 ILE A O 1
ATOM 751 N N . VAL A 1 91 ? -32.947 -9.945 32.990 1.00 83.12 91 VAL A N 1
ATOM 752 C CA . VAL A 1 91 ? -32.831 -8.684 32.246 1.00 83.12 91 VAL A CA 1
ATOM 753 C C . VAL A 1 91 ? -33.839 -8.727 31.104 1.00 83.12 91 VAL A C 1
ATOM 755 O O . VAL A 1 91 ? -33.735 -9.567 30.214 1.00 83.12 91 VAL A O 1
ATOM 758 N N . ASN A 1 92 ? -34.845 -7.847 31.140 1.00 82.69 92 ASN A N 1
ATOM 759 C CA . ASN A 1 92 ? -35.946 -7.793 30.165 1.00 82.69 92 ASN A CA 1
ATOM 760 C C . ASN A 1 92 ? -36.649 -9.146 29.934 1.00 82.69 92 ASN A C 1
ATOM 762 O O . ASN A 1 92 ? -36.936 -9.525 28.802 1.00 82.69 92 ASN A O 1
ATOM 766 N N . GLY A 1 93 ? -36.901 -9.894 31.012 1.00 83.44 93 GLY A N 1
ATOM 767 C CA . GLY A 1 93 ? -37.570 -11.198 30.953 1.00 83.44 93 GLY A CA 1
ATOM 768 C C . GLY A 1 93 ? -36.674 -12.365 30.524 1.00 83.44 93 GLY A C 1
ATOM 769 O O . GLY A 1 93 ? -37.132 -13.503 30.536 1.00 83.44 93 GLY A O 1
ATOM 770 N N . VAL A 1 94 ? -35.400 -12.118 30.195 1.00 83.69 94 VAL A N 1
ATOM 771 C CA . VAL A 1 94 ? -34.438 -13.171 29.850 1.00 83.69 94 VAL A CA 1
ATOM 772 C C . VAL A 1 94 ? -33.541 -13.467 31.057 1.00 83.69 94 VAL A C 1
ATOM 774 O O . VAL A 1 94 ? -32.923 -12.541 31.593 1.00 83.69 94 VAL 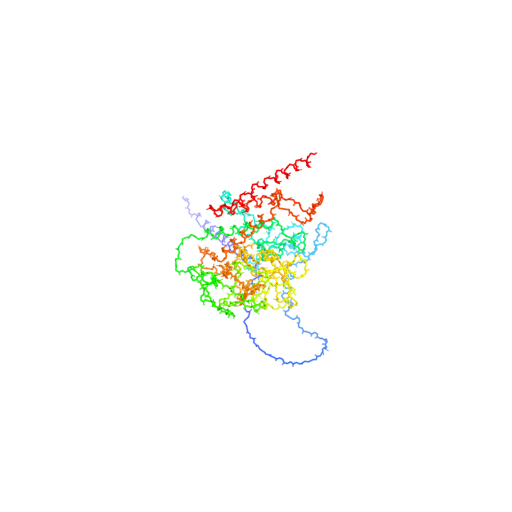A O 1
ATOM 777 N N . PRO A 1 95 ? -33.433 -14.733 31.499 1.00 83.75 95 PRO A N 1
ATOM 778 C CA . PRO A 1 95 ? -32.490 -15.111 32.540 1.00 83.75 95 PRO A CA 1
ATOM 779 C C . PRO A 1 95 ? -31.052 -14.961 32.027 1.00 83.75 95 PRO A C 1
ATOM 781 O O . PRO A 1 95 ? -30.665 -15.571 31.032 1.00 83.75 95 PRO A O 1
ATOM 784 N N . THR A 1 96 ? -30.251 -14.149 32.711 1.00 80.25 96 THR A N 1
ATOM 785 C CA . THR A 1 96 ? -28.852 -13.881 32.360 1.00 80.25 96 THR A CA 1
ATOM 786 C C . THR A 1 96 ? -27.910 -14.532 33.375 1.00 80.25 96 THR A C 1
ATOM 788 O O . THR A 1 96 ? -28.064 -14.283 34.577 1.00 80.25 96 THR A O 1
ATOM 791 N N . PRO A 1 97 ? -26.928 -15.339 32.929 1.00 78.62 97 PRO A N 1
ATOM 792 C CA . PRO A 1 97 ? -25.937 -15.939 33.815 1.00 78.62 97 PRO A CA 1
ATOM 793 C C . PRO A 1 97 ? -24.928 -14.894 34.319 1.00 78.62 97 PRO A C 1
ATOM 795 O O . PRO A 1 97 ? -24.829 -13.793 33.778 1.00 78.62 97 PRO A O 1
ATOM 798 N N . ASN A 1 98 ? -24.118 -15.274 35.313 1.00 83.94 98 ASN A N 1
ATOM 799 C CA . ASN A 1 98 ? -22.995 -14.482 35.838 1.00 83.94 98 ASN A CA 1
ATOM 800 C C . ASN A 1 98 ? -23.398 -13.193 36.575 1.00 83.94 98 ASN A C 1
ATOM 802 O O . ASN A 1 98 ? -22.795 -12.133 36.374 1.00 83.94 98 ASN A O 1
ATOM 806 N N . CYS A 1 99 ? -24.393 -13.308 37.453 1.00 87.19 99 CYS A N 1
ATOM 807 C CA . CYS A 1 99 ? -24.655 -12.332 38.499 1.00 87.19 99 CYS A CA 1
ATOM 808 C C . CYS A 1 99 ? -24.219 -12.858 39.862 1.00 87.19 99 CYS A C 1
ATOM 810 O O . CYS A 1 99 ? -24.260 -14.063 40.132 1.00 87.19 99 CYS A O 1
ATOM 812 N N . TYR A 1 100 ? -23.822 -11.934 40.726 1.00 89.12 100 TYR A N 1
ATOM 813 C CA . TYR A 1 100 ? -23.283 -12.257 42.030 1.00 89.12 100 TYR A CA 1
ATOM 814 C C . TYR A 1 100 ? -23.815 -11.301 43.092 1.00 89.12 100 TYR A C 1
ATOM 816 O O . TYR A 1 100 ? -23.960 -10.110 42.841 1.00 89.12 100 TYR A O 1
ATOM 824 N N . LEU A 1 101 ? -24.087 -11.822 44.279 1.00 87.19 101 LEU A N 1
ATOM 825 C CA . LEU A 1 101 ? -24.454 -11.069 45.465 1.00 87.19 101 LEU A CA 1
ATOM 826 C C . LEU A 1 101 ? -23.246 -11.016 46.399 1.00 87.19 101 LEU A C 1
ATOM 828 O O . LEU A 1 101 ? -22.678 -12.056 46.745 1.00 87.19 101 LEU A O 1
ATOM 832 N N . THR A 1 102 ? -22.842 -9.813 46.791 1.00 83.88 102 THR A N 1
ATOM 833 C CA . THR A 1 102 ? -21.775 -9.612 47.778 1.00 83.88 102 THR A CA 1
ATOM 834 C C . THR A 1 102 ? -22.322 -9.746 49.202 1.00 83.88 102 THR A C 1
ATOM 836 O O . THR A 1 102 ? -23.530 -9.653 49.434 1.00 83.88 102 THR A O 1
ATOM 839 N N . GLN A 1 103 ? -21.437 -9.906 50.192 1.00 75.75 103 GLN A N 1
ATOM 840 C CA . GLN A 1 103 ? -21.824 -9.879 51.615 1.00 75.75 103 GLN A CA 1
ATOM 841 C C . GLN A 1 103 ? -22.534 -8.579 52.030 1.00 75.75 103 GLN A C 1
ATOM 843 O O . GLN A 1 103 ? -23.341 -8.586 52.957 1.00 75.75 103 GLN A O 1
ATOM 848 N N . GLU A 1 104 ? -22.265 -7.474 51.331 1.00 74.44 104 GLU A N 1
ATOM 849 C CA . GLU A 1 104 ? -22.859 -6.157 51.586 1.00 74.44 104 GLU A CA 1
ATOM 850 C C . GLU A 1 104 ? -24.245 -5.992 50.924 1.00 74.44 104 GLU A C 1
ATOM 852 O O . GLU A 1 104 ? -24.836 -4.921 50.995 1.00 74.44 104 GLU A O 1
ATOM 857 N N . LYS A 1 105 ? -24.802 -7.074 50.349 1.00 80.94 105 LYS A N 1
ATOM 858 C CA . LYS A 1 105 ? -26.062 -7.114 49.580 1.00 80.94 105 LYS A CA 1
ATOM 859 C C . LYS A 1 105 ? -26.033 -6.323 48.266 1.00 80.94 105 LYS A C 1
ATOM 861 O O . LYS A 1 105 ? -27.090 -6.093 47.679 1.00 80.94 105 LYS A O 1
ATOM 866 N N . ASP A 1 106 ? -24.850 -5.973 47.768 1.00 87.94 106 ASP A N 1
ATOM 867 C CA . ASP A 1 106 ? -24.712 -5.395 46.434 1.00 87.94 106 ASP A CA 1
ATOM 868 C C . ASP A 1 106 ? -24.795 -6.486 45.367 1.00 87.94 106 ASP A C 1
ATOM 870 O O . ASP A 1 106 ? -24.219 -7.571 45.501 1.00 87.94 106 ASP A O 1
ATOM 874 N N . VAL A 1 107 ? -25.496 -6.180 44.277 1.00 88.69 107 VAL A N 1
ATOM 875 C CA . VAL A 1 107 ? -25.598 -7.058 43.111 1.00 88.69 107 VAL A CA 1
ATOM 876 C C . VAL A 1 107 ? -24.543 -6.659 42.086 1.00 88.69 107 VAL A C 1
ATOM 878 O O . VAL A 1 107 ? -24.583 -5.572 41.513 1.00 88.69 107 VAL A O 1
ATOM 881 N N . LEU A 1 108 ? -23.611 -7.568 41.824 1.00 88.56 108 LEU A N 1
ATOM 882 C CA . LEU A 1 108 ? -22.620 -7.457 40.766 1.00 88.56 108 LEU A CA 1
ATOM 883 C C . LEU A 1 108 ? -23.118 -8.179 39.519 1.00 88.56 108 LEU A C 1
ATOM 885 O O . LEU A 1 108 ? -23.440 -9.367 39.547 1.00 88.56 108 LEU A O 1
ATOM 889 N N . VAL A 1 109 ? -23.127 -7.461 38.402 1.00 88.81 109 VAL A N 1
ATOM 890 C CA . VAL A 1 109 ? -23.488 -7.994 37.089 1.00 88.81 109 VAL A CA 1
ATOM 891 C C . VAL A 1 109 ? -22.230 -8.079 36.234 1.00 88.81 109 VAL A C 1
ATOM 893 O O . VAL A 1 109 ? -21.440 -7.135 36.190 1.00 88.81 109 VAL A O 1
ATOM 896 N N . SER A 1 110 ? -22.040 -9.202 35.539 1.00 89.19 110 SER A N 1
ATOM 897 C CA . SER A 1 110 ? -20.925 -9.357 34.602 1.00 89.19 110 SER A CA 1
ATOM 898 C C . SER A 1 110 ? -20.915 -8.254 33.542 1.00 89.19 110 SER A C 1
ATOM 900 O O . SER A 1 110 ? -21.938 -7.940 32.926 1.00 89.19 110 SER A O 1
ATOM 902 N N . PHE A 1 111 ? -19.724 -7.717 33.269 1.00 89.75 111 PHE A N 1
ATOM 903 C CA . PHE A 1 111 ? -19.549 -6.681 32.260 1.00 89.75 111 PHE A CA 1
ATOM 904 C C . PHE A 1 111 ? -20.015 -7.123 30.866 1.00 89.75 111 PHE A C 1
ATOM 906 O O . PHE A 1 111 ? -20.487 -6.287 30.108 1.00 89.75 111 PHE A O 1
ATOM 913 N N . GLU A 1 112 ? -19.970 -8.414 30.525 1.00 86.75 112 GLU A N 1
ATOM 914 C CA . GLU A 1 112 ? -20.417 -8.884 29.204 1.00 86.75 112 GLU A CA 1
ATOM 915 C C . GLU A 1 112 ? -21.927 -8.664 28.983 1.00 86.75 112 GLU A C 1
ATOM 917 O O . GLU A 1 112 ? -22.365 -8.322 27.879 1.00 86.75 112 GLU A O 1
ATOM 922 N N . VAL A 1 113 ? -22.722 -8.766 30.055 1.00 86.88 113 VAL A N 1
ATOM 923 C CA . VAL A 1 113 ? -24.159 -8.457 30.031 1.00 86.88 113 VAL A CA 1
ATOM 924 C C . VAL A 1 113 ? -24.358 -6.958 29.817 1.00 86.88 113 VAL A C 1
ATOM 926 O O . VAL A 1 113 ? -25.098 -6.550 28.922 1.00 86.88 113 VAL A O 1
ATOM 929 N N . VAL A 1 114 ? -23.638 -6.132 30.583 1.00 88.81 114 VAL A N 1
ATOM 930 C CA . VAL A 1 114 ? -23.681 -4.664 30.479 1.00 88.81 114 VAL A CA 1
ATOM 931 C C . VAL A 1 114 ? -23.254 -4.200 29.083 1.00 88.81 114 VAL A C 1
ATOM 933 O O . VAL A 1 114 ? -23.933 -3.386 28.462 1.00 88.81 114 VAL A O 1
ATOM 936 N N . ARG A 1 115 ? -22.164 -4.762 28.557 1.00 88.06 115 ARG A N 1
ATOM 937 C CA . ARG A 1 115 ? -21.610 -4.505 27.226 1.00 88.06 115 ARG A CA 1
ATOM 938 C C . ARG A 1 115 ? -22.629 -4.778 26.132 1.00 88.06 115 ARG A C 1
ATOM 940 O O . ARG A 1 115 ? -22.840 -3.926 25.276 1.00 88.06 115 ARG A O 1
ATOM 947 N N . THR A 1 116 ? -23.262 -5.946 26.160 1.00 85.62 116 THR A N 1
ATOM 948 C CA . THR A 1 116 ? -24.218 -6.351 25.122 1.00 85.62 116 THR A CA 1
ATOM 949 C C . THR A 1 116 ? -25.503 -5.532 25.203 1.00 85.62 116 THR A C 1
ATOM 951 O O . THR A 1 116 ? -26.025 -5.091 24.179 1.00 85.62 116 THR A O 1
ATOM 954 N N . HIS A 1 117 ? -25.989 -5.288 26.421 1.00 86.06 117 HIS A N 1
ATOM 955 C CA . HIS A 1 117 ? -27.254 -4.605 26.654 1.00 86.06 117 HIS A CA 1
ATOM 956 C C . HIS A 1 117 ? -27.168 -3.095 26.399 1.00 86.06 117 HIS A C 1
ATOM 958 O O . HIS A 1 117 ? -27.968 -2.545 25.644 1.00 86.06 117 HIS A O 1
ATOM 964 N N . LEU A 1 118 ? -26.170 -2.427 26.988 1.00 89.44 118 LEU A N 1
ATOM 965 C CA . LEU A 1 118 ? -25.979 -0.977 26.877 1.00 89.44 118 LEU A CA 1
ATOM 966 C C . LEU A 1 118 ? -25.111 -0.571 25.681 1.00 89.44 118 LEU A C 1
ATOM 968 O O . LEU A 1 118 ? -24.956 0.620 25.425 1.00 89.44 118 LEU A O 1
ATOM 972 N N . LYS A 1 119 ? -24.540 -1.539 24.950 1.00 90.38 119 LYS A N 1
ATOM 973 C CA . LYS A 1 119 ? -23.630 -1.307 23.814 1.00 90.38 119 LYS A CA 1
ATOM 974 C C . LYS A 1 119 ? -22.436 -0.416 24.179 1.00 90.38 119 LYS A C 1
ATOM 976 O O . LYS A 1 119 ? -22.015 0.428 23.393 1.00 90.38 119 LYS A O 1
ATOM 981 N N . VAL A 1 120 ? -21.896 -0.624 25.379 1.00 92.25 120 VAL A N 1
ATOM 982 C CA . VAL A 1 120 ? -20.717 0.077 25.911 1.00 92.25 120 VAL A CA 1
ATOM 983 C C . VAL A 1 120 ? -19.437 -0.722 25.669 1.00 92.25 120 VAL A C 1
ATOM 985 O O . VAL A 1 120 ? -19.482 -1.901 25.328 1.00 92.25 120 VAL A O 1
ATOM 988 N N . PHE A 1 121 ? -18.280 -0.094 25.858 1.00 89.25 121 PHE A N 1
ATOM 989 C CA . PHE A 1 121 ? -16.965 -0.701 25.660 1.00 89.25 121 PHE A CA 1
ATOM 990 C C . PHE A 1 121 ? -16.194 -0.753 26.970 1.00 89.25 121 PHE A C 1
ATOM 992 O O . PHE A 1 121 ? -16.362 0.105 27.833 1.00 89.25 121 PHE A O 1
ATOM 999 N N . GLY A 1 122 ? -15.329 -1.753 27.114 1.00 88.19 122 GLY A N 1
ATOM 1000 C CA . GLY A 1 122 ? -14.493 -1.872 28.295 1.00 88.19 122 GLY A CA 1
ATOM 1001 C C . GLY A 1 122 ? -13.161 -2.534 27.999 1.00 88.19 122 GLY A C 1
ATOM 1002 O O . GLY A 1 122 ? -13.064 -3.371 27.101 1.00 88.19 122 GLY A O 1
ATOM 1003 N N . SER A 1 123 ? -12.139 -2.141 28.748 1.00 85.25 123 SER A N 1
ATOM 1004 C CA . SER A 1 123 ? -10.794 -2.707 28.663 1.00 85.25 123 SER A CA 1
ATOM 1005 C C . SER A 1 123 ? -10.190 -2.825 30.054 1.00 85.25 123 SER A C 1
ATOM 1007 O O . SER A 1 123 ? -10.265 -1.880 30.840 1.00 85.25 123 SER A O 1
ATOM 1009 N N . LEU A 1 124 ? -9.566 -3.964 30.341 1.00 85.94 124 LEU A N 1
ATOM 1010 C CA . LEU A 1 124 ? -8.859 -4.202 31.593 1.00 85.94 124 LEU A CA 1
ATOM 1011 C C . LEU A 1 124 ? -7.361 -3.980 31.380 1.00 85.94 124 LEU A C 1
ATOM 1013 O O . LEU A 1 124 ? -6.738 -4.684 30.587 1.00 85.94 124 LEU A O 1
ATOM 1017 N N . ASP A 1 125 ? -6.785 -3.017 32.093 1.00 81.56 125 ASP A N 1
ATOM 1018 C CA . ASP A 1 125 ? -5.337 -2.867 32.165 1.00 81.56 125 ASP A CA 1
ATOM 1019 C C . ASP A 1 125 ? -4.802 -3.702 33.331 1.00 81.56 125 ASP A C 1
ATOM 1021 O O . ASP A 1 125 ? -4.928 -3.334 34.499 1.00 81.56 125 ASP A O 1
ATOM 1025 N N . MET A 1 126 ? -4.188 -4.838 32.999 1.00 80.25 126 MET A N 1
ATOM 1026 C CA . MET A 1 126 ? -3.604 -5.762 33.976 1.00 80.25 126 MET A CA 1
ATOM 1027 C C . MET A 1 126 ? -2.433 -5.151 34.754 1.00 80.25 126 MET A C 1
ATOM 1029 O O . MET A 1 126 ? -2.132 -5.608 35.853 1.00 80.25 126 MET A O 1
ATOM 1033 N N . SER A 1 127 ? -1.757 -4.136 34.205 1.00 79.88 127 SER A N 1
ATOM 1034 C CA . SER A 1 127 ? -0.597 -3.519 34.855 1.00 79.88 127 SER A CA 1
ATOM 1035 C C . SER A 1 127 ? -1.002 -2.576 35.988 1.00 79.88 127 SER A C 1
ATOM 1037 O O . SER A 1 127 ? -0.368 -2.565 37.042 1.00 79.88 127 SER A O 1
ATOM 1039 N N . SER A 1 128 ? -2.091 -1.830 35.789 1.00 83.50 128 SER A N 1
ATOM 1040 C CA . SER A 1 128 ? -2.681 -0.929 36.783 1.00 83.50 128 SER A CA 1
ATOM 1041 C C . SER A 1 128 ? -3.860 -1.545 37.540 1.00 83.50 128 SER A C 1
ATOM 1043 O O . SER A 1 128 ? -4.446 -0.882 38.395 1.00 83.50 128 SER A O 1
ATOM 1045 N N . ASN A 1 129 ? -4.225 -2.792 37.222 1.00 86.19 129 ASN A N 1
ATOM 1046 C CA . ASN A 1 129 ? -5.403 -3.494 37.733 1.00 86.19 129 ASN A CA 1
ATOM 1047 C C . ASN A 1 129 ? -6.687 -2.640 37.658 1.00 86.19 129 ASN A C 1
ATOM 1049 O O . ASN A 1 129 ? -7.517 -2.652 38.566 1.00 86.19 129 ASN A O 1
ATOM 1053 N N . THR A 1 130 ? -6.817 -1.844 36.593 1.00 89.56 130 THR A N 1
ATOM 1054 C CA . THR A 1 130 ? -7.900 -0.871 36.417 1.00 89.56 130 THR A CA 1
ATOM 1055 C C . THR A 1 130 ? -8.771 -1.272 35.234 1.00 89.56 130 THR A C 1
ATOM 1057 O O . THR A 1 130 ? -8.280 -1.515 34.130 1.00 89.56 130 THR A O 1
ATOM 1060 N N . PHE A 1 131 ? -10.084 -1.324 35.459 1.00 89.25 131 PHE A N 1
ATOM 1061 C CA . PHE A 1 131 ? -11.068 -1.520 34.402 1.00 89.25 131 PHE A CA 1
ATOM 1062 C C . PHE A 1 131 ? -11.560 -0.165 33.885 1.00 89.25 131 PHE A C 1
ATOM 1064 O O . PHE A 1 131 ? -12.114 0.635 34.637 1.00 89.25 131 PHE A O 1
ATOM 1071 N N . TYR A 1 132 ? -11.368 0.088 32.594 1.00 88.94 132 TYR A N 1
ATOM 1072 C CA . TYR A 1 132 ? -11.856 1.286 31.920 1.00 88.94 132 TYR A CA 1
ATOM 1073 C C . TYR A 1 132 ? -13.188 0.986 31.247 1.00 88.94 132 TYR A C 1
ATOM 1075 O O . TYR A 1 132 ? -13.257 0.094 30.405 1.00 88.94 132 TYR A O 1
ATOM 1083 N N . LEU A 1 133 ? -14.222 1.752 31.594 1.00 89.62 133 LEU A N 1
ATOM 1084 C CA . LEU A 1 133 ? -15.540 1.711 30.968 1.00 89.62 133 LEU A CA 1
ATOM 1085 C C . LEU A 1 133 ? -15.718 2.945 30.081 1.00 89.62 133 LEU A C 1
ATOM 1087 O O . LEU A 1 133 ? -15.670 4.070 30.571 1.00 89.62 133 LEU A O 1
ATOM 1091 N N . ASN A 1 134 ? -15.980 2.731 28.795 1.00 87.75 134 ASN A N 1
ATOM 1092 C CA . ASN A 1 134 ? -16.174 3.791 27.814 1.00 87.75 134 ASN A CA 1
ATOM 1093 C C . ASN A 1 134 ? -17.554 3.671 27.163 1.00 87.75 134 ASN A C 1
ATOM 1095 O O . ASN A 1 134 ? -17.936 2.608 26.673 1.00 87.75 134 ASN A O 1
ATOM 1099 N N . HIS A 1 135 ? -18.292 4.780 27.096 1.00 89.00 135 HIS A N 1
ATOM 1100 C CA . HIS A 1 135 ? -19.580 4.805 26.396 1.00 89.00 135 HIS A CA 1
ATOM 1101 C C . HIS A 1 135 ? -19.416 4.681 24.872 1.00 89.00 135 HIS A C 1
ATOM 1103 O O . HIS A 1 135 ? -20.248 4.086 24.198 1.00 89.00 135 HIS A O 1
ATOM 1109 N N . ALA A 1 136 ? -18.311 5.197 24.331 1.00 82.94 136 ALA A N 1
ATOM 1110 C CA . ALA A 1 136 ? -17.963 5.103 22.920 1.00 82.94 136 ALA A CA 1
ATOM 1111 C C . ALA A 1 136 ? -16.508 4.658 22.756 1.00 82.94 136 ALA A C 1
ATOM 1113 O O . ALA A 1 136 ? -15.653 4.987 23.575 1.00 82.94 136 ALA A O 1
ATOM 1114 N N . ASN A 1 137 ? -16.221 3.945 21.669 1.00 77.19 137 ASN A N 1
ATOM 1115 C CA . ASN A 1 137 ? -14.868 3.525 21.301 1.00 77.19 137 ASN A CA 1
ATOM 1116 C C . ASN A 1 137 ? -14.285 4.423 20.203 1.00 77.19 137 ASN A C 1
ATOM 1118 O O . ASN A 1 137 ? -13.870 3.948 19.148 1.00 77.19 137 ASN A O 1
ATOM 1122 N N . VAL A 1 138 ? -14.356 5.737 20.414 1.00 71.19 138 VAL A N 1
ATOM 1123 C CA . VAL A 1 138 ? -13.835 6.739 19.481 1.00 71.19 138 VAL A CA 1
ATOM 1124 C C . VAL A 1 138 ? -13.136 7.819 20.290 1.00 71.19 138 VAL A C 1
ATOM 1126 O O . VAL A 1 138 ? -13.713 8.374 21.225 1.00 71.19 138 VAL A O 1
ATOM 1129 N N . GLU A 1 139 ? -11.898 8.136 19.924 1.00 70.50 139 GLU A N 1
ATOM 1130 C CA . GLU A 1 139 ? -11.228 9.320 20.446 1.00 70.50 139 GLU A CA 1
ATOM 1131 C C . GLU A 1 139 ? -11.799 10.544 19.727 1.00 70.50 139 GLU A C 1
ATOM 1133 O O . GLU A 1 139 ? -11.652 10.683 18.512 1.00 70.50 139 GLU A O 1
ATOM 1138 N N . VAL A 1 140 ? -12.476 11.431 20.460 1.00 69.56 140 VAL A N 1
ATOM 1139 C CA . VAL A 1 140 ? -12.949 12.687 19.875 1.00 69.56 140 VAL A CA 1
ATOM 1140 C C . VAL A 1 140 ? -11.730 13.573 19.607 1.00 69.56 140 VAL A C 1
ATOM 1142 O O . VAL A 1 140 ? -10.991 13.896 20.544 1.00 69.56 140 VAL A O 1
ATOM 1145 N N . PRO A 1 141 ? -11.508 13.994 18.349 1.00 65.88 141 PRO A N 1
ATOM 1146 C CA . PRO A 1 141 ? -10.530 15.013 18.008 1.00 65.88 141 PRO A CA 1
ATOM 1147 C C . PRO A 1 141 ? -10.585 16.197 18.970 1.00 65.88 141 PRO A C 1
ATOM 1149 O O . PRO A 1 141 ? -11.617 16.857 19.076 1.00 65.88 141 PRO A O 1
ATOM 1152 N N . LYS A 1 142 ? -9.468 16.535 19.625 1.00 67.62 142 LYS A N 1
ATOM 1153 C CA . LYS A 1 142 ? -9.357 17.874 20.212 1.00 67.62 142 LYS A CA 1
ATOM 1154 C C . LYS A 1 142 ? -9.529 18.879 19.077 1.00 67.62 142 LYS A C 1
ATOM 1156 O O . LYS A 1 142 ? -8.900 18.709 18.029 1.00 67.62 142 LYS A O 1
ATOM 1161 N N . ALA A 1 143 ? -10.384 19.882 19.279 1.00 61.09 143 ALA A N 1
ATOM 1162 C CA . ALA A 1 143 ? -10.591 20.940 18.300 1.00 61.09 143 ALA A CA 1
ATOM 1163 C C . ALA A 1 143 ? -9.223 21.472 17.859 1.00 61.09 143 ALA A C 1
ATOM 1165 O O . ALA A 1 143 ? -8.388 21.827 18.697 1.00 61.09 143 ALA A O 1
ATOM 1166 N N . HIS A 1 144 ? -8.955 21.449 16.553 1.00 60.53 144 HIS A N 1
ATOM 1167 C CA . HIS A 1 144 ? -7.712 22.000 16.040 1.00 60.53 144 HIS A CA 1
ATOM 1168 C C . HIS A 1 144 ? -7.696 23.487 16.399 1.00 60.53 144 HIS A C 1
ATOM 1170 O O . HIS A 1 144 ? -8.570 24.235 15.974 1.00 60.53 144 HIS A O 1
ATOM 1176 N N . LEU A 1 145 ? -6.699 23.907 17.182 1.00 57.22 145 LEU A N 1
ATOM 1177 C CA . LEU A 1 145 ? -6.518 25.305 17.596 1.00 57.22 145 LEU A CA 1
ATOM 1178 C C . LEU A 1 145 ? -6.340 26.260 16.398 1.00 57.22 145 LEU A C 1
ATOM 1180 O O . LEU A 1 145 ? -6.421 27.472 16.562 1.00 57.22 145 LEU A O 1
ATOM 1184 N N . TYR A 1 146 ? -6.109 25.722 15.196 1.00 66.06 146 TYR A N 1
ATOM 1185 C CA . TYR A 1 146 ? -5.829 26.471 13.977 1.00 66.06 146 TYR A CA 1
ATOM 1186 C C . TYR A 1 146 ? -6.870 26.195 12.890 1.00 66.06 146 TYR A C 1
ATOM 1188 O O . TYR A 1 146 ? -7.315 25.060 12.701 1.00 66.06 146 TYR A O 1
ATOM 1196 N N . LYS A 1 147 ? -7.202 27.244 12.130 1.00 80.31 147 LYS A N 1
ATOM 1197 C CA . LYS A 1 147 ? -8.061 27.182 10.940 1.00 80.31 147 LYS A CA 1
ATOM 1198 C C . LYS A 1 147 ? -7.484 26.199 9.912 1.00 80.31 147 LYS A C 1
ATOM 1200 O O . LYS A 1 147 ? -6.271 26.162 9.701 1.00 80.31 147 LYS A O 1
ATOM 1205 N N . HIS A 1 148 ? -8.353 25.418 9.265 1.00 81.00 148 HIS A N 1
ATOM 1206 C CA . HIS A 1 148 ? -7.935 24.475 8.226 1.00 81.00 148 HIS A CA 1
ATOM 1207 C C . HIS A 1 148 ? -7.194 25.200 7.091 1.00 81.00 148 HIS A C 1
ATOM 1209 O O . HIS A 1 148 ? -7.660 26.222 6.586 1.00 81.00 148 HIS A O 1
ATOM 1215 N N . ASN A 1 149 ? -6.044 24.649 6.701 1.00 83.25 149 ASN A N 1
ATOM 1216 C CA . ASN A 1 149 ? -5.235 25.110 5.580 1.00 83.25 149 ASN A CA 1
ATOM 1217 C C . ASN A 1 149 ? -5.191 23.988 4.530 1.00 83.25 149 ASN A C 1
ATOM 1219 O O . ASN A 1 149 ? -4.731 22.898 4.876 1.00 83.25 149 ASN A O 1
ATOM 1223 N N . PRO A 1 150 ? -5.594 24.238 3.272 1.00 79.81 150 PRO A N 1
ATOM 1224 C CA . PRO A 1 150 ? -5.516 23.254 2.190 1.00 79.81 150 PRO A CA 1
ATOM 1225 C C . PRO A 1 150 ? -4.105 22.713 1.907 1.00 79.81 150 PRO A C 1
ATOM 1227 O O . PRO A 1 150 ? -3.965 21.605 1.405 1.00 79.81 150 PRO A O 1
ATOM 1230 N N . ARG A 1 151 ? -3.053 23.470 2.253 1.00 82.31 151 ARG A N 1
ATOM 1231 C CA . ARG A 1 151 ? -1.649 23.016 2.184 1.00 82.31 151 ARG A CA 1
ATOM 1232 C C . ARG A 1 151 ? -1.193 22.246 3.429 1.00 82.31 151 ARG A C 1
ATOM 1234 O O . ARG A 1 151 ? -0.041 21.844 3.522 1.00 82.31 151 ARG A O 1
ATOM 1241 N N . GLY A 1 152 ? -2.053 22.151 4.438 1.00 83.69 152 GLY A N 1
ATOM 1242 C CA . GLY A 1 152 ? -1.780 21.512 5.718 1.00 83.69 152 GLY A CA 1
ATOM 1243 C C . GLY A 1 152 ? -2.329 20.090 5.795 1.00 83.69 152 GLY A C 1
ATOM 1244 O O . GLY A 1 152 ? -2.861 19.547 4.835 1.00 83.69 152 GLY A O 1
ATOM 1245 N N . ILE A 1 153 ? -2.217 19.498 6.984 1.00 86.69 153 ILE A N 1
ATOM 1246 C CA . ILE A 1 153 ? -2.767 18.173 7.289 1.00 86.69 153 ILE A CA 1
ATOM 1247 C C . ILE A 1 153 ? -4.259 18.133 6.932 1.00 86.69 153 ILE A C 1
ATOM 1249 O O . ILE A 1 153 ? -5.025 19.032 7.299 1.00 86.69 153 ILE A O 1
ATOM 1253 N N . TYR A 1 154 ? -4.681 17.060 6.264 1.00 87.75 154 TYR A N 1
ATOM 1254 C CA . TYR A 1 154 ? -6.085 16.837 5.955 1.00 87.75 154 TYR A CA 1
ATOM 1255 C C . TYR A 1 154 ? -6.799 16.238 7.171 1.00 87.75 154 TYR A C 1
ATOM 1257 O O . TYR A 1 154 ? -6.664 15.053 7.474 1.00 87.75 154 TYR A O 1
ATOM 1265 N N . MET A 1 155 ? -7.552 17.063 7.902 1.00 86.38 155 MET A N 1
ATOM 1266 C CA . MET A 1 155 ? -8.257 16.662 9.128 1.00 86.38 155 MET A CA 1
ATOM 1267 C C . MET A 1 155 ? -7.326 15.935 10.123 1.00 86.38 155 MET A C 1
ATOM 1269 O O . MET A 1 155 ? -6.409 16.543 10.666 1.00 86.38 155 MET A O 1
ATOM 1273 N N . GLN A 1 156 ? -7.541 14.634 10.350 1.00 83.88 156 GLN A N 1
ATOM 1274 C CA . GLN A 1 156 ? -6.707 13.777 11.202 1.00 83.88 156 GLN A CA 1
ATOM 1275 C C . GLN A 1 156 ? -6.053 12.629 10.438 1.00 83.88 156 GLN A C 1
ATOM 1277 O O . GLN A 1 156 ? -5.693 11.600 11.010 1.00 83.88 156 GLN A O 1
ATOM 1282 N N . PHE A 1 157 ? -5.904 12.782 9.126 1.00 87.62 157 PHE A N 1
ATOM 1283 C CA . PHE A 1 157 ? -5.375 11.723 8.282 1.00 87.62 157 PHE A CA 1
ATOM 1284 C C . PHE A 1 157 ? -3.910 11.410 8.587 1.00 87.62 157 PHE A C 1
ATOM 1286 O O . PHE A 1 157 ? -3.458 10.335 8.236 1.00 87.62 157 PHE A O 1
ATOM 1293 N N . ASN A 1 158 ? -3.186 12.254 9.323 1.00 86.25 158 ASN A N 1
ATOM 1294 C CA . ASN A 1 158 ? -1.858 11.932 9.855 1.00 86.25 158 ASN A CA 1
ATOM 1295 C C . ASN A 1 158 ? -1.863 10.867 10.974 1.00 86.25 158 ASN A C 1
ATOM 1297 O O . ASN A 1 158 ? -0.801 10.427 11.391 1.00 86.25 158 ASN A O 1
ATOM 1301 N N . LYS A 1 159 ? -3.021 10.474 11.517 1.00 82.94 159 LYS A N 1
ATOM 1302 C CA . LYS A 1 159 ? -3.116 9.437 12.567 1.00 82.94 159 LYS A CA 1
ATOM 1303 C C . LYS A 1 159 ? -3.562 8.071 12.050 1.00 82.94 159 LYS A C 1
ATOM 1305 O O . LYS A 1 159 ? -3.564 7.099 12.803 1.00 82.94 159 LYS A O 1
ATOM 1310 N N . LEU A 1 160 ? -3.989 8.018 10.794 1.00 83.25 160 LEU A N 1
ATOM 1311 C CA . LEU A 1 160 ? -4.570 6.832 10.181 1.00 83.25 160 LEU A CA 1
ATOM 1312 C C . LEU A 1 160 ? -3.492 6.003 9.468 1.00 83.25 160 LEU A C 1
ATOM 1314 O O . LEU A 1 160 ? -2.387 6.477 9.195 1.00 83.25 160 LEU A O 1
ATOM 1318 N N . SER A 1 161 ? -3.842 4.771 9.117 1.00 87.62 161 SER A N 1
ATOM 1319 C CA . SER A 1 161 ? -3.118 3.957 8.134 1.00 87.62 161 SER A CA 1
ATOM 1320 C C . SER A 1 161 ? -4.145 3.278 7.235 1.00 87.62 161 SER A C 1
ATOM 1322 O O . SER A 1 161 ? -4.774 2.289 7.621 1.00 87.62 161 SER A O 1
ATOM 1324 N N . VAL A 1 162 ? -4.404 3.869 6.068 1.00 92.06 162 VAL A N 1
ATOM 1325 C CA . VAL A 1 162 ? -5.518 3.451 5.200 1.00 92.06 162 VAL A CA 1
ATOM 1326 C C . VAL A 1 162 ? -5.295 2.044 4.651 1.00 92.06 162 VAL A C 1
ATOM 1328 O O . VAL A 1 162 ? -6.217 1.233 4.660 1.00 92.06 162 VAL A O 1
ATOM 1331 N N . GLU A 1 163 ? -4.071 1.724 4.247 1.00 91.19 163 GLU A N 1
ATOM 1332 C CA . GLU A 1 163 ? -3.655 0.423 3.726 1.00 91.19 163 GLU A CA 1
ATOM 1333 C C . GLU A 1 163 ? -3.809 -0.720 4.739 1.00 91.19 163 GLU A C 1
ATOM 1335 O O . GLU A 1 163 ? -4.011 -1.872 4.354 1.00 91.19 163 GLU A O 1
ATOM 1340 N N . LYS A 1 164 ? -3.786 -0.411 6.041 1.00 89.81 164 LYS A N 1
ATOM 1341 C CA . LYS A 1 164 ? -3.918 -1.397 7.123 1.00 89.81 164 LYS A CA 1
ATOM 1342 C C . LYS A 1 164 ? -5.373 -1.779 7.416 1.00 89.81 164 LYS A C 1
ATOM 1344 O O . LYS A 1 164 ? -5.614 -2.788 8.077 1.00 89.81 164 LYS A O 1
ATOM 1349 N N . ARG A 1 165 ? -6.364 -1.056 6.880 1.00 89.94 165 ARG A N 1
ATOM 1350 C CA . ARG A 1 165 ? -7.790 -1.380 7.088 1.00 89.94 165 ARG A CA 1
ATOM 1351 C C . ARG A 1 165 ? -8.150 -2.732 6.480 1.00 89.94 165 ARG A C 1
ATOM 1353 O O . ARG A 1 165 ? -7.647 -3.097 5.420 1.00 89.94 165 ARG A O 1
ATOM 1360 N N . LEU A 1 166 ? -9.076 -3.451 7.111 1.00 89.44 166 LEU A N 1
ATOM 1361 C CA . LEU A 1 166 ? -9.444 -4.824 6.730 1.00 89.44 166 LEU A CA 1
ATOM 1362 C C . LEU A 1 166 ? -9.952 -4.952 5.282 1.00 89.44 166 LEU A C 1
ATOM 1364 O O . LEU A 1 166 ? -9.656 -5.929 4.610 1.00 89.44 166 LEU A O 1
ATOM 1368 N N . HIS A 1 167 ? -10.697 -3.959 4.791 1.00 91.50 167 HIS A N 1
ATOM 1369 C CA . HIS A 1 167 ? -11.263 -3.969 3.437 1.00 91.50 167 HIS A CA 1
ATOM 1370 C C . HIS A 1 167 ? -10.288 -3.479 2.355 1.00 91.50 167 HIS A C 1
ATOM 1372 O O . HIS A 1 167 ? -10.658 -3.452 1.182 1.00 91.50 167 HIS A O 1
ATOM 1378 N N . VAL A 1 168 ? -9.064 -3.079 2.716 1.00 94.62 168 VAL A N 1
ATOM 1379 C CA . VAL A 1 168 ? -7.990 -2.909 1.734 1.00 94.62 168 VAL A CA 1
ATOM 1380 C C . VAL A 1 168 ? -7.357 -4.268 1.512 1.00 94.62 168 VAL A C 1
ATOM 1382 O O . VAL A 1 168 ? -6.734 -4.821 2.419 1.00 94.62 168 VAL A O 1
ATOM 1385 N N . LYS A 1 169 ? -7.526 -4.803 0.306 1.00 93.06 169 LYS A N 1
ATOM 1386 C CA . LYS A 1 169 ? -7.010 -6.115 -0.074 1.00 93.06 169 LYS A CA 1
ATOM 1387 C C . LYS A 1 169 ? -5.488 -6.102 -0.163 1.00 93.06 169 LYS A C 1
ATOM 1389 O O . LYS A 1 169 ? -4.853 -7.007 0.353 1.00 93.06 169 LYS A O 1
ATOM 1394 N N . LEU A 1 170 ? -4.926 -5.084 -0.814 1.00 94.56 170 LEU A N 1
ATOM 1395 C CA . LEU A 1 170 ? -3.488 -4.856 -0.996 1.00 94.56 170 LEU A CA 1
ATOM 1396 C C . LEU A 1 170 ? -3.245 -3.478 -1.624 1.00 94.56 170 LEU A C 1
ATOM 1398 O O . LEU A 1 170 ? -4.196 -2.838 -2.074 1.00 94.56 170 LEU A O 1
ATOM 1402 N N . VAL A 1 171 ? -1.981 -3.060 -1.705 1.00 96.44 171 VAL A N 1
ATOM 1403 C CA . VAL A 1 171 ? -1.526 -1.933 -2.539 1.00 96.44 171 VAL A CA 1
ATOM 1404 C C . VAL A 1 171 ? -0.896 -2.491 -3.816 1.00 96.44 171 VAL A C 1
ATOM 1406 O O . VAL A 1 171 ? -0.018 -3.354 -3.730 1.00 96.44 171 VAL A O 1
ATOM 1409 N N . THR A 1 172 ? -1.336 -2.041 -4.994 1.00 95.56 172 THR A N 1
ATOM 1410 C CA . THR A 1 172 ? -0.812 -2.516 -6.286 1.00 95.56 172 THR A CA 1
ATOM 1411 C C . THR A 1 172 ? 0.672 -2.194 -6.432 1.00 95.56 172 THR A C 1
ATOM 1413 O O . THR A 1 172 ? 1.172 -1.245 -5.827 1.00 95.56 172 THR A O 1
ATOM 1416 N N . ALA A 1 173 ? 1.408 -3.025 -7.168 1.00 94.44 173 ALA A N 1
ATOM 1417 C CA . ALA A 1 173 ? 2.849 -2.852 -7.347 1.00 94.44 173 ALA A CA 1
ATOM 1418 C C . ALA A 1 173 ? 3.207 -1.914 -8.507 1.00 94.44 173 ALA A C 1
ATOM 1420 O O . ALA A 1 173 ? 4.234 -1.261 -8.447 1.00 94.44 173 ALA A O 1
ATOM 1421 N N . ASP A 1 174 ? 2.377 -1.829 -9.543 1.00 90.50 174 ASP A N 1
ATOM 1422 C CA . ASP A 1 174 ? 2.553 -0.884 -10.649 1.00 90.50 174 ASP A CA 1
ATOM 1423 C C . ASP A 1 174 ? 2.123 0.523 -10.253 1.00 90.50 174 ASP A C 1
ATOM 1425 O O . ASP A 1 174 ? 2.948 1.424 -10.153 1.00 90.50 174 ASP A O 1
ATOM 1429 N N . GLU A 1 175 ? 0.827 0.698 -10.017 1.00 93.31 175 GLU A N 1
ATOM 1430 C CA . GLU A 1 175 ? 0.221 2.013 -9.826 1.00 93.31 175 GLU A CA 1
ATOM 1431 C C . GLU A 1 175 ? 0.362 2.531 -8.394 1.00 93.31 175 GLU A C 1
ATOM 1433 O O . GLU A 1 175 ? 0.062 3.688 -8.130 1.00 93.31 175 GLU A O 1
ATOM 1438 N N . GLY A 1 176 ? 0.784 1.685 -7.448 1.00 95.62 176 GLY A N 1
ATOM 1439 C CA . GLY A 1 176 ? 1.037 2.092 -6.067 1.00 95.62 176 GLY A CA 1
ATOM 1440 C C . GLY A 1 176 ? -0.213 2.497 -5.278 1.00 95.62 176 GLY A C 1
ATOM 1441 O O . GLY A 1 176 ? -0.092 3.232 -4.298 1.00 95.62 176 GLY A O 1
ATOM 1442 N N . VAL A 1 177 ? -1.406 2.030 -5.671 1.00 96.62 177 VAL A N 1
ATOM 1443 C CA . VAL A 1 177 ? -2.692 2.414 -5.059 1.00 96.62 177 VAL A CA 1
ATOM 1444 C C . VAL A 1 177 ? -3.419 1.235 -4.407 1.00 96.62 177 VAL A C 1
ATOM 1446 O O . VAL A 1 177 ? -3.222 0.080 -4.787 1.00 96.62 177 VAL A O 1
ATOM 1449 N N . PRO A 1 178 ? -4.268 1.473 -3.391 1.00 97.00 178 PRO A N 1
ATOM 1450 C CA . PRO A 1 178 ? -4.941 0.393 -2.688 1.00 97.00 178 PRO A CA 1
ATOM 1451 C C . PRO A 1 178 ? -6.137 -0.177 -3.471 1.00 97.00 178 PRO A C 1
ATOM 1453 O O . PRO A 1 178 ? -6.998 0.555 -3.957 1.00 97.00 178 PRO A O 1
ATOM 1456 N N . ILE A 1 179 ? -6.256 -1.504 -3.481 1.00 95.50 179 ILE A N 1
ATOM 1457 C CA . ILE A 1 179 ? -7.408 -2.239 -4.015 1.00 95.50 179 ILE A CA 1
ATOM 1458 C C . ILE A 1 179 ? -8.395 -2.527 -2.888 1.00 95.50 179 ILE A C 1
ATOM 1460 O O . ILE A 1 179 ? -8.034 -3.071 -1.843 1.00 95.50 179 ILE A O 1
ATOM 1464 N N . SER A 1 180 ? -9.658 -2.163 -3.088 1.00 95.19 180 SER A N 1
ATOM 1465 C CA . SER A 1 180 ? -10.731 -2.389 -2.123 1.00 95.19 180 SER A CA 1
ATOM 1466 C C . SER A 1 180 ? -11.389 -3.740 -2.331 1.00 95.19 180 SER A C 1
ATOM 1468 O O . SER A 1 180 ? -11.641 -4.137 -3.463 1.00 95.19 180 SER A O 1
ATOM 1470 N N . SER A 1 181 ? -11.739 -4.411 -1.240 1.00 93.06 181 SER A N 1
ATOM 1471 C CA . SER A 1 181 ? -12.636 -5.567 -1.224 1.00 93.06 181 SER A CA 1
ATOM 1472 C C . SER A 1 181 ? -13.945 -5.278 -0.482 1.00 93.06 181 SER A C 1
ATOM 1474 O O . SER A 1 181 ? -14.632 -6.207 -0.063 1.00 93.06 181 SER A O 1
ATOM 1476 N N . GLN A 1 182 ? -14.288 -3.998 -0.278 1.00 92.25 182 GLN A N 1
ATOM 1477 C CA . GLN A 1 182 ? -15.393 -3.584 0.594 1.00 92.25 182 GLN A CA 1
ATOM 1478 C C . GLN A 1 182 ? -16.760 -4.120 0.141 1.00 92.25 182 GLN A C 1
ATOM 1480 O O . GLN A 1 182 ? -17.573 -4.505 0.982 1.00 92.25 182 GLN A O 1
ATOM 1485 N N . TRP A 1 183 ? -17.019 -4.147 -1.171 1.00 91.56 183 TRP A N 1
ATOM 1486 C CA . TRP A 1 183 ? -18.280 -4.651 -1.740 1.00 91.56 183 TRP A CA 1
ATOM 1487 C C . TRP A 1 183 ? -18.111 -5.800 -2.740 1.00 91.56 183 TRP A C 1
ATOM 1489 O O . TRP A 1 183 ? -19.103 -6.411 -3.126 1.00 91.56 183 TRP A O 1
ATOM 1499 N N . ASP A 1 184 ? -16.878 -6.121 -3.133 1.00 89.44 184 ASP A N 1
ATOM 1500 C CA . ASP A 1 184 ? -16.556 -7.251 -4.005 1.00 89.44 184 ASP A CA 1
ATOM 1501 C C . ASP A 1 184 ? -15.211 -7.859 -3.585 1.00 89.44 184 ASP A C 1
ATOM 1503 O O . ASP A 1 184 ? -14.169 -7.207 -3.646 1.00 89.44 184 ASP A O 1
ATOM 1507 N N . HIS A 1 185 ? -15.227 -9.125 -3.171 1.00 88.44 185 HIS A N 1
ATOM 1508 C CA . HIS A 1 185 ? -14.046 -9.867 -2.717 1.00 88.44 185 HIS A CA 1
ATOM 1509 C C . HIS A 1 185 ? -12.981 -10.043 -3.814 1.00 88.44 185 HIS A C 1
ATOM 1511 O O . HIS A 1 185 ? -11.791 -10.225 -3.517 1.00 88.44 185 HIS A O 1
ATOM 1517 N N . ARG A 1 186 ? -13.381 -9.970 -5.093 1.00 86.62 186 ARG A N 1
ATOM 1518 C CA . ARG A 1 186 ? -12.451 -10.024 -6.231 1.00 86.62 186 ARG A CA 1
ATOM 1519 C C . ARG A 1 186 ? -11.452 -8.871 -6.177 1.00 86.62 186 ARG A C 1
ATOM 1521 O O . ARG A 1 186 ? -10.276 -9.082 -6.472 1.00 86.62 186 ARG A O 1
ATOM 1528 N N . GLY A 1 187 ? -11.865 -7.737 -5.622 1.00 90.94 187 GLY A N 1
ATOM 1529 C CA . GLY A 1 187 ? -11.051 -6.541 -5.499 1.00 90.94 187 GLY A CA 1
ATOM 1530 C C . GLY A 1 187 ? -11.298 -5.581 -6.658 1.00 90.94 187 GLY A C 1
ATOM 1531 O O . GLY A 1 187 ? -11.438 -6.010 -7.799 1.00 90.94 187 GLY A O 1
ATOM 1532 N N . TYR A 1 188 ? -11.359 -4.288 -6.363 1.00 92.69 188 TYR A N 1
ATOM 1533 C CA . TYR A 1 188 ? -11.522 -3.226 -7.354 1.00 92.69 188 TYR A CA 1
ATOM 1534 C C . TYR A 1 188 ? -10.831 -1.940 -6.878 1.00 92.69 188 TYR A C 1
ATOM 1536 O O . TYR A 1 188 ? -10.757 -1.700 -5.665 1.00 92.69 188 TYR A O 1
ATOM 1544 N N . PRO A 1 189 ? -10.327 -1.094 -7.791 1.00 94.06 189 PRO A N 1
ATOM 1545 C CA . PRO A 1 189 ? -9.883 0.241 -7.421 1.00 94.06 189 PRO A CA 1
ATOM 1546 C C . PRO A 1 189 ? -11.098 1.051 -6.963 1.00 94.06 189 PRO A C 1
ATOM 1548 O O . PRO A 1 189 ? -12.097 1.160 -7.677 1.00 94.06 189 PRO A O 1
ATOM 1551 N N . TYR A 1 190 ? -11.038 1.580 -5.742 1.00 95.75 190 TYR A N 1
ATOM 1552 C CA . TYR A 1 190 ? -12.119 2.380 -5.178 1.00 95.75 190 TYR A CA 1
ATOM 1553 C C . TYR A 1 190 ? -11.643 3.826 -4.995 1.00 95.75 190 TYR A C 1
ATOM 1555 O O . TYR A 1 190 ? -10.871 4.075 -4.065 1.00 95.75 190 TYR A O 1
ATOM 1563 N N . PRO A 1 191 ? -12.106 4.775 -5.832 1.00 95.25 191 PRO A N 1
ATOM 1564 C CA . PRO A 1 191 ? -11.613 6.155 -5.861 1.00 95.25 191 PRO A CA 1
ATOM 1565 C C . PRO A 1 191 ? -11.538 6.831 -4.484 1.00 95.25 191 PRO A C 1
ATOM 1567 O O . PRO A 1 191 ? -10.488 7.335 -4.095 1.00 95.25 191 PRO A O 1
ATOM 1570 N N . ILE A 1 192 ? -12.584 6.703 -3.658 1.00 94.69 192 ILE A N 1
ATOM 1571 C CA . ILE A 1 192 ? -12.598 7.257 -2.291 1.00 94.69 192 ILE A CA 1
ATOM 1572 C C . ILE A 1 192 ? -11.463 6.694 -1.432 1.00 94.69 192 ILE A C 1
ATOM 1574 O O . ILE A 1 192 ? -10.811 7.434 -0.700 1.00 94.69 192 ILE A O 1
ATOM 1578 N N . GLN A 1 193 ? -11.223 5.385 -1.489 1.00 96.25 193 GLN A N 1
ATOM 1579 C CA . GLN A 1 193 ? -10.172 4.743 -0.700 1.00 96.25 193 GLN A CA 1
ATOM 1580 C C . GLN A 1 193 ? -8.778 5.147 -1.189 1.00 96.25 193 GLN A C 1
ATOM 1582 O O . GLN A 1 193 ? -7.893 5.368 -0.365 1.00 96.25 193 GLN A O 1
ATOM 1587 N N . ILE A 1 194 ? -8.595 5.281 -2.505 1.00 96.88 194 ILE A N 1
ATOM 1588 C CA . ILE A 1 194 ? -7.345 5.751 -3.114 1.00 96.88 194 ILE A CA 1
ATOM 1589 C C . ILE A 1 194 ? -7.065 7.200 -2.692 1.00 96.88 194 ILE A C 1
ATOM 1591 O O . ILE A 1 194 ? -5.957 7.509 -2.258 1.00 96.88 194 ILE A O 1
ATOM 1595 N N . ALA A 1 195 ? -8.082 8.065 -2.698 1.00 95.44 195 ALA A N 1
ATOM 1596 C CA . ALA A 1 195 ? -7.942 9.457 -2.280 1.00 95.44 195 ALA A CA 1
ATOM 1597 C C . ALA A 1 195 ? -7.623 9.550 -0.784 1.00 95.44 195 ALA A C 1
ATOM 1599 O O . ALA A 1 195 ? -6.721 10.274 -0.370 1.00 95.44 195 ALA A O 1
ATOM 1600 N N . GLN A 1 196 ? -8.308 8.752 0.041 1.00 95.75 196 GLN A N 1
ATOM 1601 C CA . GLN A 1 196 ? -8.018 8.678 1.469 1.00 95.75 196 GLN A CA 1
ATOM 1602 C C . GLN A 1 196 ? -6.586 8.209 1.748 1.00 95.75 196 GLN A C 1
ATOM 1604 O O . GLN A 1 196 ? -5.941 8.741 2.649 1.00 95.75 196 GLN A O 1
ATOM 1609 N N . PHE A 1 197 ? -6.091 7.236 0.982 1.00 96.50 197 PHE A N 1
ATOM 1610 C CA . PHE A 1 197 ? -4.715 6.754 1.060 1.00 96.50 197 PHE A CA 1
ATOM 1611 C C . PHE A 1 197 ? -3.709 7.846 0.677 1.00 96.50 197 PHE A C 1
ATOM 1613 O O . PHE A 1 197 ? -2.795 8.121 1.453 1.00 96.50 197 PHE A O 1
ATOM 1620 N N . GLY A 1 198 ? -3.924 8.550 -0.436 1.00 95.50 198 GLY A N 1
ATOM 1621 C CA . GLY A 1 198 ? -3.088 9.688 -0.826 1.00 95.50 198 GLY A CA 1
ATOM 1622 C C . GLY A 1 198 ? -3.034 10.771 0.258 1.00 95.50 198 GLY A C 1
ATOM 1623 O O . GLY A 1 198 ? -1.954 11.185 0.674 1.00 95.50 198 GLY A O 1
ATOM 1624 N N . LEU A 1 199 ? -4.189 11.171 0.799 1.00 94.00 199 LEU A N 1
ATOM 1625 C CA . LEU A 1 199 ? -4.280 12.204 1.841 1.00 94.00 199 LEU A CA 1
ATOM 1626 C C . LEU A 1 199 ? -3.715 11.777 3.194 1.00 94.00 199 LEU A C 1
ATOM 1628 O O . LEU A 1 199 ? -3.229 12.620 3.954 1.00 94.00 199 LEU A O 1
ATOM 1632 N N . ASN A 1 200 ? -3.760 10.480 3.497 1.00 94.12 200 ASN A N 1
ATOM 1633 C CA . ASN A 1 200 ? -3.077 9.891 4.639 1.00 94.12 200 ASN A CA 1
ATOM 1634 C C . ASN A 1 200 ? -1.565 10.071 4.506 1.00 94.12 200 ASN A C 1
ATOM 1636 O O . ASN A 1 200 ? -0.958 10.681 5.387 1.00 94.12 200 ASN A O 1
ATOM 1640 N N . HIS A 1 201 ? -0.980 9.662 3.381 1.00 93.06 201 HIS A N 1
ATOM 1641 C CA . HIS A 1 201 ? 0.452 9.822 3.140 1.00 93.06 201 HIS A CA 1
ATOM 1642 C C . HIS A 1 201 ? 0.884 11.298 3.051 1.00 93.06 201 HIS A C 1
ATOM 1644 O O . HIS A 1 201 ? 1.862 11.674 3.691 1.00 93.06 201 HIS A O 1
ATOM 1650 N N . PHE A 1 202 ? 0.114 12.169 2.394 1.00 92.56 202 PHE A N 1
ATOM 1651 C CA . PHE A 1 202 ? 0.355 13.620 2.386 1.00 92.56 202 PHE A CA 1
ATOM 1652 C C . PHE A 1 202 ? 0.388 14.227 3.798 1.00 92.56 202 PHE A C 1
ATOM 1654 O O . PHE A 1 202 ? 1.275 15.003 4.153 1.00 92.56 202 PHE A O 1
ATOM 1661 N N . SER A 1 203 ? -0.566 13.840 4.646 1.00 90.31 203 SER A N 1
ATOM 1662 C CA . SER A 1 203 ? -0.658 14.339 6.019 1.00 90.31 203 SER A CA 1
ATOM 1663 C C . SER A 1 203 ? 0.498 13.859 6.907 1.00 90.31 203 SER A C 1
ATOM 1665 O O . SER A 1 203 ? 0.956 14.603 7.779 1.00 90.31 203 SER A O 1
ATOM 1667 N N . GLN A 1 204 ? 0.975 12.629 6.690 1.00 87.81 204 GLN A N 1
ATOM 1668 C CA . GLN A 1 204 ? 2.173 12.090 7.345 1.00 87.81 204 GLN A CA 1
ATOM 1669 C C . GLN A 1 204 ? 3.445 12.818 6.890 1.00 87.81 204 GLN A C 1
ATOM 1671 O O . GLN A 1 204 ? 4.283 13.167 7.723 1.00 87.81 204 GLN A O 1
ATOM 1676 N N . LEU A 1 205 ? 3.550 13.128 5.595 1.00 87.56 205 LEU A N 1
ATOM 1677 C CA . LEU A 1 205 ? 4.666 13.881 5.022 1.00 87.56 205 LEU A CA 1
ATOM 1678 C C . LEU A 1 205 ? 4.779 15.285 5.639 1.00 87.56 205 LEU A C 1
ATOM 1680 O O . LEU A 1 205 ? 5.821 15.650 6.170 1.00 87.56 205 LEU A O 1
ATOM 1684 N N . ILE A 1 206 ? 3.672 16.031 5.711 1.00 85.19 206 ILE A N 1
ATOM 1685 C CA . ILE A 1 206 ? 3.667 17.371 6.330 1.00 85.19 206 ILE A CA 1
ATOM 1686 C C . ILE A 1 206 ? 4.038 17.316 7.814 1.00 85.19 206 ILE A C 1
ATOM 1688 O O . ILE A 1 206 ? 4.695 18.215 8.342 1.00 85.19 206 ILE A O 1
ATOM 1692 N N . THR A 1 207 ? 3.575 16.283 8.516 1.00 82.19 207 THR A N 1
ATOM 1693 C CA . THR A 1 207 ? 3.875 16.095 9.941 1.00 82.19 207 THR A CA 1
ATOM 1694 C C . THR A 1 207 ? 5.368 15.821 10.144 1.00 82.19 207 THR A C 1
ATOM 1696 O O . THR A 1 207 ? 5.968 16.387 11.057 1.00 82.19 207 THR A O 1
ATOM 1699 N N . SER A 1 208 ? 5.955 15.014 9.259 1.00 73.75 208 SER A N 1
ATOM 1700 C CA . SER A 1 208 ? 7.383 14.682 9.203 1.00 73.75 208 SER A CA 1
ATOM 1701 C C . SER A 1 208 ? 8.285 15.887 8.913 1.00 73.75 208 SER A C 1
ATOM 1703 O O . SER A 1 208 ? 9.425 15.936 9.369 1.00 73.75 208 SER A O 1
ATOM 1705 N N . ASP A 1 209 ? 7.801 16.876 8.162 1.00 70.19 209 ASP A N 1
ATOM 1706 C CA . ASP A 1 209 ? 8.568 18.098 7.883 1.00 70.19 209 ASP A CA 1
ATOM 1707 C C . ASP A 1 209 ? 8.491 19.112 9.024 1.00 70.19 209 ASP A C 1
ATOM 1709 O O . ASP A 1 209 ? 9.468 19.793 9.327 1.00 70.19 209 ASP A O 1
ATOM 1713 N N . LYS A 1 210 ? 7.359 19.169 9.734 1.00 64.88 210 LYS A N 1
ATOM 1714 C CA . LYS A 1 210 ? 7.188 20.062 10.891 1.00 64.88 210 LYS A CA 1
ATOM 1715 C C . LYS A 1 210 ? 7.977 19.635 12.127 1.00 64.88 210 LYS A C 1
ATOM 1717 O O . LYS A 1 210 ? 8.231 20.478 12.984 1.00 64.88 210 LYS A O 1
ATOM 1722 N N . SER A 1 211 ? 8.340 18.358 12.253 1.00 57.97 211 SER A N 1
ATOM 1723 C CA . SER A 1 211 ? 9.134 17.868 13.386 1.00 57.97 211 SER A CA 1
ATOM 1724 C C . SER A 1 211 ? 10.634 18.184 13.277 1.00 57.97 211 SER A C 1
ATOM 1726 O O . SER A 1 211 ? 11.346 18.009 14.261 1.00 57.97 211 SER A O 1
ATOM 1728 N N . GLY A 1 212 ? 11.109 18.706 12.138 1.00 51.28 212 GLY A N 1
ATOM 1729 C CA . GLY A 1 212 ? 12.507 19.088 11.905 1.00 51.28 212 GLY A CA 1
ATOM 1730 C C . GLY A 1 212 ? 12.830 20.559 12.204 1.00 51.28 212 GLY A C 1
ATOM 1731 O O . GLY A 1 212 ? 13.222 21.285 11.295 1.00 51.28 212 GLY A O 1
ATOM 1732 N N . ILE A 1 213 ? 12.686 21.024 13.455 1.00 38.88 213 ILE A N 1
ATOM 1733 C CA . ILE A 1 213 ? 13.162 22.365 13.862 1.00 38.88 213 ILE A CA 1
ATOM 1734 C C . ILE A 1 213 ? 14.433 22.277 14.734 1.00 38.88 213 ILE A C 1
ATOM 1736 O O . ILE A 1 213 ? 14.371 21.851 15.884 1.00 38.88 213 ILE A O 1
ATOM 1740 N N . LYS A 1 214 ? 15.516 22.837 14.162 1.00 38.91 214 LYS A N 1
ATOM 1741 C CA . LYS A 1 214 ? 16.844 23.259 14.671 1.00 38.91 214 LYS A CA 1
ATOM 1742 C C . LYS A 1 214 ? 17.919 22.195 14.962 1.00 38.91 214 LYS A C 1
ATOM 1744 O O . LYS A 1 214 ? 17.883 21.478 15.955 1.00 38.91 214 LYS A O 1
ATOM 1749 N N . ASP A 1 215 ? 18.920 22.238 14.078 1.00 45.66 215 ASP A N 1
ATOM 1750 C CA . ASP A 1 215 ? 20.289 21.719 14.127 1.00 45.66 215 ASP A CA 1
ATOM 1751 C C . ASP A 1 215 ? 20.810 21.246 15.493 1.00 45.66 215 ASP A C 1
ATOM 1753 O O . ASP A 1 215 ? 21.117 22.034 16.386 1.00 45.66 215 ASP A O 1
ATOM 1757 N N . VAL A 1 216 ? 21.050 19.935 15.585 1.00 43.78 216 VAL A N 1
ATOM 1758 C CA . VAL A 1 216 ? 22.085 19.353 16.453 1.00 43.78 216 VAL A 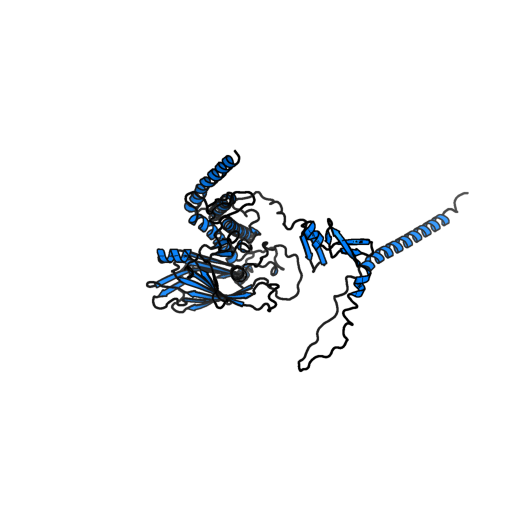CA 1
ATOM 1759 C C . VAL A 1 216 ? 22.892 18.388 15.588 1.00 43.78 216 VAL A C 1
ATOM 1761 O O . VAL A 1 216 ? 22.445 17.270 15.309 1.00 43.78 216 VAL A O 1
ATOM 1764 N N . GLN A 1 217 ? 24.053 18.855 15.128 1.00 48.69 217 GLN A N 1
ATOM 1765 C CA . GLN A 1 217 ? 24.734 18.347 13.934 1.00 48.69 217 GLN A CA 1
ATOM 1766 C C . GLN A 1 217 ? 25.607 17.091 14.099 1.00 48.69 217 GLN A C 1
ATOM 1768 O O . GLN A 1 217 ? 26.065 16.584 13.088 1.00 48.69 217 GLN A O 1
ATOM 1773 N N . ASN A 1 218 ? 25.794 16.506 15.289 1.00 44.31 218 ASN A N 1
ATOM 1774 C CA . ASN A 1 218 ? 26.766 15.397 15.422 1.00 44.31 218 ASN A CA 1
ATOM 1775 C C . ASN A 1 218 ? 26.180 13.988 15.646 1.00 44.31 218 ASN A C 1
ATOM 1777 O O . ASN A 1 218 ? 26.874 13.016 15.377 1.00 44.31 218 ASN A O 1
ATOM 1781 N N . ASN A 1 219 ? 24.902 13.839 16.032 1.00 51.00 219 ASN A N 1
ATOM 1782 C CA . ASN A 1 219 ? 24.279 12.511 16.244 1.00 51.00 219 ASN A CA 1
ATOM 1783 C C . ASN A 1 219 ? 23.219 12.122 15.191 1.00 51.00 219 ASN A C 1
ATOM 1785 O O . ASN A 1 219 ? 22.778 10.976 15.175 1.00 51.00 219 ASN A O 1
ATOM 1789 N N . SER A 1 220 ? 22.784 13.052 14.329 1.00 53.25 220 SER A N 1
ATOM 1790 C CA . SER A 1 220 ? 21.720 12.792 13.336 1.00 53.25 220 SER A CA 1
ATOM 1791 C C . SER A 1 220 ? 22.208 11.904 12.182 1.00 53.25 220 SER A C 1
ATOM 1793 O O . SER A 1 220 ? 21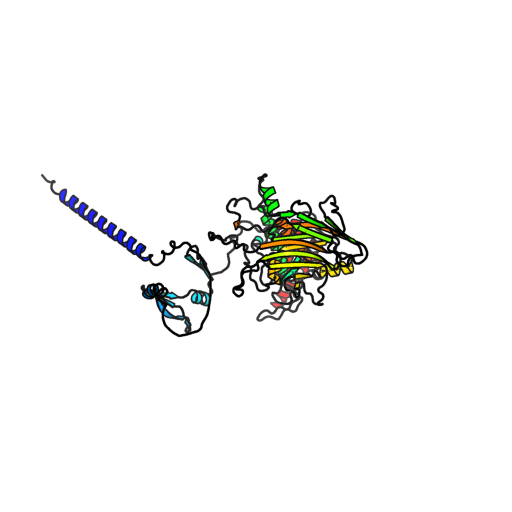.513 10.966 11.806 1.00 53.25 220 SER A O 1
ATOM 1795 N N . SER A 1 221 ? 23.436 12.111 11.684 1.00 55.91 221 SER A N 1
ATOM 1796 C CA . SER A 1 221 ? 23.971 11.333 10.550 1.00 55.91 221 SER A CA 1
ATOM 1797 C C . SER A 1 221 ? 24.048 9.832 10.848 1.00 55.91 221 SER A C 1
ATOM 1799 O O . SER A 1 221 ? 23.563 9.028 10.061 1.00 55.91 221 SER A O 1
ATOM 1801 N N . LEU A 1 222 ? 24.578 9.454 12.018 1.00 58.66 222 LEU A N 1
ATOM 1802 C CA . LEU A 1 222 ? 24.695 8.047 12.419 1.00 58.66 222 LEU A CA 1
ATOM 1803 C C . LEU A 1 222 ? 23.321 7.392 12.643 1.00 58.66 222 LEU A C 1
ATOM 1805 O O . LEU A 1 222 ? 23.119 6.234 12.295 1.00 58.66 222 LEU A O 1
ATOM 1809 N N . MET A 1 223 ? 22.359 8.127 13.211 1.00 59.75 223 MET A N 1
ATOM 1810 C CA . MET A 1 223 ? 20.993 7.622 13.399 1.00 59.75 223 MET A CA 1
ATOM 1811 C C . MET A 1 223 ? 20.271 7.436 12.062 1.00 59.75 223 MET A C 1
ATOM 1813 O O . MET A 1 223 ? 19.575 6.439 11.885 1.00 59.75 223 MET A O 1
ATOM 1817 N N . ASN A 1 224 ? 20.482 8.344 11.107 1.00 61.41 224 ASN A N 1
ATOM 1818 C CA . ASN A 1 224 ? 19.943 8.208 9.758 1.00 61.41 224 ASN A CA 1
ATOM 1819 C C . ASN A 1 224 ? 20.542 6.999 9.029 1.00 61.41 224 ASN A C 1
ATOM 1821 O O . ASN A 1 224 ? 19.785 6.271 8.410 1.00 61.41 224 ASN A O 1
ATOM 1825 N N . GLU A 1 225 ? 21.837 6.697 9.171 1.00 64.31 225 GLU A N 1
ATOM 1826 C CA . GLU A 1 225 ? 22.438 5.472 8.601 1.00 64.31 225 GLU A CA 1
ATOM 1827 C C . GLU A 1 225 ? 21.875 4.167 9.195 1.00 64.31 225 GLU A C 1
ATOM 1829 O O . GLU A 1 225 ? 21.846 3.132 8.530 1.00 64.31 225 GLU A O 1
ATOM 1834 N N . ILE A 1 226 ? 21.426 4.194 10.454 1.00 70.75 226 ILE A N 1
ATOM 1835 C CA . ILE A 1 226 ? 20.797 3.037 11.113 1.00 70.75 226 ILE A CA 1
ATOM 1836 C C . ILE A 1 226 ? 19.336 2.871 10.666 1.00 70.75 226 ILE A C 1
ATOM 1838 O O . ILE A 1 226 ? 18.822 1.751 10.637 1.00 70.75 226 ILE A O 1
ATOM 1842 N N . MET A 1 227 ? 18.653 3.974 10.349 1.00 72.88 227 MET A N 1
ATOM 1843 C CA . MET A 1 227 ? 17.238 3.981 9.958 1.00 72.88 227 MET A CA 1
ATOM 1844 C C . MET A 1 227 ? 17.016 3.886 8.449 1.00 72.88 227 MET A C 1
ATOM 1846 O O . MET A 1 227 ? 15.965 3.404 8.031 1.00 72.88 227 MET A O 1
ATOM 1850 N N . ASP A 1 228 ? 17.983 4.327 7.650 1.00 81.69 228 ASP A N 1
ATOM 1851 C CA . ASP A 1 228 ? 17.934 4.397 6.199 1.00 81.69 228 ASP A CA 1
ATOM 1852 C C . ASP A 1 228 ? 19.207 3.796 5.600 1.00 81.69 228 ASP A C 1
ATOM 1854 O O . ASP A 1 228 ? 20.325 4.155 5.963 1.00 81.69 228 ASP A O 1
ATOM 1858 N N . LEU A 1 229 ? 19.040 2.926 4.611 1.00 83.00 229 LEU A N 1
ATOM 1859 C CA . LEU A 1 229 ? 20.137 2.365 3.838 1.00 83.00 229 LEU A CA 1
ATOM 1860 C C . LEU A 1 229 ? 19.928 2.678 2.358 1.00 83.00 229 LEU A C 1
ATOM 1862 O O . LEU A 1 229 ? 19.043 2.110 1.713 1.00 83.00 229 LEU A O 1
ATOM 1866 N N . ASP A 1 230 ? 20.757 3.575 1.819 1.00 83.88 230 ASP A N 1
ATOM 1867 C CA . ASP A 1 230 ? 20.807 3.854 0.384 1.00 83.88 230 ASP A CA 1
ATOM 1868 C C . ASP A 1 230 ? 21.686 2.815 -0.319 1.00 83.88 230 ASP A C 1
ATOM 1870 O O . ASP A 1 230 ? 22.913 2.800 -0.192 1.00 83.88 230 ASP A O 1
ATOM 1874 N N . LEU A 1 231 ? 21.037 1.913 -1.047 1.00 82.06 231 LEU A N 1
ATOM 1875 C CA . LEU A 1 231 ? 21.671 0.750 -1.652 1.00 82.06 231 LEU A CA 1
ATOM 1876 C C . LEU A 1 231 ? 22.485 1.100 -2.902 1.00 82.06 231 LEU A C 1
ATOM 1878 O O . LEU A 1 231 ? 23.195 0.232 -3.407 1.00 82.06 231 LEU A O 1
ATOM 1882 N N . THR A 1 232 ? 22.393 2.329 -3.425 1.00 75.19 232 THR A N 1
ATOM 1883 C CA . THR A 1 232 ? 23.236 2.745 -4.555 1.00 75.19 232 THR A CA 1
ATOM 1884 C C . THR A 1 232 ? 24.574 3.320 -4.103 1.00 75.19 232 THR A C 1
ATOM 1886 O O . THR A 1 232 ? 25.531 3.279 -4.875 1.00 75.19 232 THR A O 1
ATOM 1889 N N . VAL A 1 233 ? 24.681 3.827 -2.870 1.00 72.88 233 VAL A N 1
ATOM 1890 C CA . VAL A 1 233 ? 25.879 4.544 -2.389 1.00 72.88 233 VAL A CA 1
ATOM 1891 C C . VAL A 1 233 ? 26.549 3.871 -1.187 1.00 72.88 233 VAL A C 1
ATOM 1893 O O . VAL A 1 233 ? 27.753 4.023 -1.032 1.00 72.88 233 VAL A O 1
ATOM 1896 N N . SER A 1 234 ? 25.822 3.120 -0.356 1.00 73.56 234 SER A N 1
ATOM 1897 C CA . SER A 1 234 ? 26.346 2.637 0.927 1.00 73.56 234 SER A CA 1
ATOM 1898 C C . SER A 1 234 ? 27.358 1.487 0.819 1.00 73.56 234 SER A C 1
ATOM 1900 O O . SER A 1 234 ? 27.110 0.480 0.157 1.00 73.56 234 SER A O 1
ATOM 1902 N N . ASP A 1 235 ? 28.438 1.569 1.603 1.00 69.75 235 ASP A N 1
ATOM 1903 C CA . ASP A 1 235 ? 29.428 0.492 1.789 1.00 69.75 235 ASP A CA 1
ATOM 1904 C C . ASP A 1 235 ? 28.909 -0.672 2.669 1.00 69.75 235 ASP A C 1
ATOM 1906 O O . ASP A 1 235 ? 29.533 -1.738 2.793 1.00 69.75 235 ASP A O 1
ATOM 1910 N N . ASN A 1 236 ? 27.724 -0.509 3.274 1.00 71.38 236 ASN A N 1
ATOM 1911 C CA . ASN A 1 236 ? 27.051 -1.530 4.086 1.00 71.38 236 ASN A CA 1
ATOM 1912 C C . ASN A 1 236 ? 26.291 -2.570 3.248 1.00 71.38 236 ASN A C 1
ATOM 1914 O O . ASN A 1 236 ? 25.414 -3.278 3.750 1.00 71.38 236 ASN A O 1
ATOM 1918 N N . VAL A 1 237 ? 26.643 -2.684 1.972 1.00 75.44 237 VAL A N 1
ATOM 1919 C CA . VAL A 1 237 ? 25.965 -3.518 0.991 1.00 75.44 237 VAL A CA 1
ATOM 1920 C C . VAL A 1 237 ? 26.982 -4.401 0.281 1.00 75.44 237 VAL A C 1
ATOM 1922 O O . VAL A 1 237 ? 28.088 -3.971 -0.037 1.00 75.44 237 VAL A O 1
ATOM 1925 N N . LEU A 1 238 ? 26.621 -5.660 0.047 1.00 72.62 238 LEU A N 1
ATOM 1926 C CA . LEU A 1 238 ? 27.377 -6.554 -0.824 1.00 72.62 238 LEU A CA 1
ATOM 1927 C C . LEU A 1 238 ? 26.646 -6.667 -2.161 1.00 72.62 238 LEU A C 1
ATOM 1929 O O . LEU A 1 238 ? 25.459 -6.987 -2.189 1.00 72.62 238 LEU A O 1
ATOM 1933 N N . HIS A 1 239 ? 27.356 -6.405 -3.259 1.00 75.31 239 HIS A N 1
ATOM 1934 C CA . HIS A 1 239 ? 26.829 -6.527 -4.616 1.00 75.31 239 HIS A CA 1
ATOM 1935 C C . HIS A 1 239 ? 27.471 -7.720 -5.321 1.00 75.31 239 HIS A C 1
ATOM 1937 O O . HIS A 1 239 ? 28.697 -7.810 -5.397 1.00 75.31 239 HIS A O 1
ATOM 1943 N N . HIS A 1 240 ? 26.650 -8.594 -5.893 1.00 73.94 240 HIS A N 1
ATOM 1944 C CA . HIS A 1 240 ? 27.094 -9.653 -6.790 1.00 73.94 240 HIS A CA 1
ATOM 1945 C C . HIS A 1 240 ? 26.506 -9.425 -8.185 1.00 73.94 240 HIS A C 1
ATOM 1947 O O . HIS A 1 240 ? 25.287 -9.363 -8.358 1.00 73.94 240 HIS A O 1
ATOM 1953 N N . TRP A 1 241 ? 27.388 -9.296 -9.173 1.00 72.69 241 TRP A N 1
ATOM 1954 C CA . TRP A 1 241 ? 27.043 -9.011 -10.562 1.00 72.69 241 TRP A CA 1
ATOM 1955 C C . TRP A 1 241 ? 27.260 -10.248 -11.416 1.00 72.69 241 TRP A C 1
ATOM 1957 O O . TRP A 1 241 ? 28.344 -10.826 -11.379 1.00 72.69 241 TRP A O 1
ATOM 1967 N N . SER A 1 242 ? 26.264 -10.624 -12.214 1.00 61.31 242 SER A N 1
ATOM 1968 C CA . SER A 1 242 ? 26.402 -11.793 -13.085 1.00 61.31 242 SER A CA 1
ATOM 1969 C C . SER A 1 242 ? 26.995 -11.454 -14.458 1.00 61.31 242 SER A C 1
ATOM 1971 O O . SER A 1 242 ? 27.714 -12.292 -14.978 1.00 61.31 242 SER A O 1
ATOM 1973 N N . ASN A 1 243 ? 26.788 -10.242 -15.013 1.00 54.25 243 ASN A N 1
ATOM 1974 C CA . ASN A 1 243 ? 27.259 -9.875 -16.370 1.00 54.25 243 ASN A CA 1
ATOM 1975 C C . ASN A 1 243 ? 27.710 -8.393 -16.570 1.00 54.25 243 ASN A C 1
ATOM 1977 O O . ASN A 1 243 ? 27.684 -7.885 -17.693 1.00 54.25 243 ASN A O 1
ATOM 1981 N N . GLY A 1 244 ? 28.165 -7.661 -15.537 1.00 49.34 244 GLY A N 1
ATOM 1982 C CA . GLY A 1 244 ? 28.660 -6.279 -15.724 1.00 49.34 244 GLY A CA 1
ATOM 1983 C C . GLY A 1 244 ? 29.196 -5.565 -14.474 1.00 49.34 244 GLY A C 1
ATOM 1984 O O . GLY A 1 244 ? 28.965 -6.000 -13.353 1.00 49.34 244 GLY A O 1
ATOM 1985 N N . LYS A 1 245 ? 29.939 -4.463 -14.673 1.00 49.84 245 LYS A N 1
ATOM 1986 C CA . LYS A 1 245 ? 30.461 -3.571 -13.614 1.00 49.84 245 LYS A CA 1
ATOM 1987 C C . LYS A 1 245 ? 29.451 -2.463 -13.286 1.00 49.84 245 LYS A C 1
ATOM 1989 O O . LYS A 1 245 ? 28.763 -1.975 -14.179 1.00 49.84 245 LYS A O 1
ATOM 1994 N N . ARG A 1 246 ? 29.450 -1.984 -12.035 1.00 54.31 246 ARG A N 1
ATOM 1995 C CA . ARG A 1 246 ? 28.769 -0.742 -11.622 1.00 54.31 246 ARG A CA 1
ATOM 1996 C C . ARG A 1 246 ? 29.270 0.430 -12.475 1.00 54.31 246 ARG A C 1
ATOM 1998 O O . ARG A 1 246 ? 30.410 0.859 -12.321 1.00 54.31 246 ARG A O 1
ATOM 2005 N N . LEU A 1 247 ? 28.415 0.973 -13.337 1.00 53.94 247 LEU A N 1
ATOM 2006 C CA . LEU A 1 247 ? 28.647 2.262 -13.990 1.00 53.94 247 LEU A CA 1
ATOM 2007 C C . LEU A 1 247 ? 27.943 3.336 -13.164 1.00 53.94 247 LEU A C 1
ATOM 2009 O O . LEU A 1 247 ? 26.739 3.544 -13.295 1.00 53.94 247 LEU A O 1
ATOM 2013 N N . ASN A 1 248 ? 28.695 3.978 -12.270 1.00 52.94 248 ASN A N 1
ATOM 2014 C CA . ASN A 1 248 ? 28.192 5.106 -11.494 1.00 52.94 248 ASN A CA 1
ATOM 2015 C C . ASN A 1 248 ? 28.063 6.307 -12.447 1.00 52.94 248 ASN A C 1
ATOM 2017 O O . ASN A 1 248 ? 29.069 6.865 -12.884 1.00 52.94 248 ASN A O 1
ATOM 2021 N N . LYS A 1 249 ? 26.835 6.674 -12.822 1.00 54.72 249 LYS A N 1
ATOM 2022 C CA . LYS A 1 249 ? 26.567 7.933 -13.537 1.00 54.72 249 LYS A CA 1
ATOM 2023 C C . LYS A 1 249 ? 26.648 9.110 -12.547 1.00 54.72 249 LYS A C 1
ATOM 2025 O O . LYS A 1 249 ? 26.460 8.887 -11.351 1.00 54.72 249 LYS A O 1
ATOM 2030 N N . PRO A 1 250 ? 26.858 10.359 -13.008 1.00 46.72 250 PRO A N 1
ATOM 2031 C CA . PRO A 1 250 ? 27.044 11.539 -12.144 1.00 46.72 250 PRO A CA 1
ATOM 2032 C C . PRO A 1 250 ? 25.906 11.840 -11.142 1.00 46.72 250 PRO A C 1
ATOM 2034 O O . PRO A 1 250 ? 26.089 12.676 -10.268 1.00 46.72 250 PRO A O 1
ATOM 2037 N N . ASN A 1 251 ? 24.770 11.131 -11.209 1.00 55.28 251 ASN A N 1
ATOM 2038 C CA . ASN A 1 251 ? 23.599 11.329 -10.344 1.00 55.28 251 ASN A CA 1
ATOM 2039 C C . ASN A 1 251 ? 23.304 10.144 -9.390 1.00 55.28 251 ASN A C 1
ATOM 2041 O O . ASN A 1 251 ? 22.146 9.941 -9.038 1.00 55.28 251 ASN A O 1
ATOM 2045 N N . ASN A 1 252 ? 24.291 9.320 -9.009 1.00 66.56 252 ASN A N 1
ATOM 2046 C CA . ASN A 1 252 ? 24.107 8.159 -8.105 1.00 66.56 252 ASN A CA 1
ATOM 2047 C C . ASN A 1 252 ? 23.049 7.127 -8.566 1.00 66.56 252 ASN A C 1
ATOM 2049 O O . ASN A 1 252 ? 22.465 6.413 -7.750 1.00 66.56 252 ASN A O 1
ATOM 2053 N N . SER A 1 253 ? 22.811 7.032 -9.878 1.00 72.81 253 SER A N 1
ATOM 2054 C CA . SER A 1 253 ? 21.923 6.029 -10.475 1.00 72.81 253 SER A CA 1
ATOM 2055 C C . SER A 1 253 ? 22.693 4.773 -10.880 1.00 72.81 253 SER A C 1
ATOM 2057 O O . SER A 1 253 ? 23.850 4.840 -11.304 1.00 72.81 253 SER A O 1
ATOM 2059 N N . LEU A 1 254 ? 22.031 3.622 -10.764 1.00 79.25 254 LEU A N 1
ATOM 2060 C CA . LEU A 1 254 ? 22.572 2.315 -11.111 1.00 79.25 254 LEU A CA 1
ATOM 2061 C C . LEU A 1 254 ? 22.025 1.872 -12.466 1.00 79.25 254 LEU A C 1
ATOM 2063 O O . LEU A 1 254 ? 20.818 1.720 -12.624 1.00 79.25 254 LEU A O 1
ATOM 2067 N N . MET A 1 255 ? 22.899 1.643 -13.441 1.00 79.81 255 MET A N 1
ATOM 2068 C CA . MET A 1 255 ? 22.503 1.053 -14.719 1.00 79.81 255 MET A CA 1
ATOM 2069 C C . MET A 1 255 ? 22.647 -0.465 -14.656 1.00 79.81 255 MET A C 1
ATOM 2071 O O . MET A 1 255 ? 23.712 -0.970 -14.300 1.00 79.81 255 MET A O 1
ATOM 2075 N N . LEU A 1 256 ? 21.583 -1.180 -15.004 1.00 78.00 256 LEU A N 1
ATOM 2076 C CA . LEU A 1 256 ? 21.554 -2.628 -15.125 1.00 78.00 256 LEU A CA 1
ATOM 2077 C C . LEU A 1 256 ? 21.324 -2.986 -16.594 1.00 78.00 256 LEU A C 1
ATOM 2079 O O . LEU A 1 256 ? 20.298 -2.619 -17.158 1.00 78.00 256 LEU A O 1
ATOM 2083 N N . SER A 1 257 ? 22.257 -3.715 -17.197 1.00 73.50 257 SER A N 1
ATOM 2084 C CA . SER A 1 257 ? 22.190 -4.100 -18.609 1.00 73.50 257 SER A CA 1
ATOM 2085 C C . SER A 1 257 ? 22.119 -5.616 -18.742 1.00 73.50 257 SER A C 1
ATOM 2087 O O . SER A 1 257 ? 22.921 -6.325 -18.131 1.00 73.50 257 SER A O 1
ATOM 2089 N N . ALA A 1 258 ? 21.203 -6.114 -19.571 1.00 71.25 258 ALA A N 1
ATOM 2090 C CA . ALA A 1 258 ? 21.143 -7.520 -19.976 1.00 71.25 258 ALA A CA 1
ATOM 2091 C C . ALA A 1 258 ? 21.198 -7.644 -21.502 1.00 71.25 258 ALA A C 1
ATOM 2093 O O . ALA A 1 258 ? 20.591 -6.841 -22.212 1.00 71.25 258 ALA A O 1
ATOM 2094 N N . ARG A 1 259 ? 21.939 -8.642 -22.004 1.00 63.28 259 ARG A N 1
ATOM 2095 C CA . ARG A 1 259 ? 22.052 -8.960 -23.438 1.00 63.28 259 ARG A CA 1
ATOM 2096 C C . ARG A 1 259 ? 21.334 -10.269 -23.751 1.00 63.28 259 ARG A C 1
ATOM 2098 O O . ARG A 1 259 ? 21.318 -11.155 -22.905 1.00 63.28 259 ARG A O 1
ATOM 2105 N N . ASN A 1 260 ? 20.858 -10.370 -24.994 1.00 54.81 260 ASN A N 1
ATOM 2106 C CA . ASN A 1 260 ? 20.065 -11.423 -25.659 1.00 54.81 260 ASN A CA 1
ATOM 2107 C C . ASN A 1 260 ? 20.302 -12.919 -25.331 1.00 54.81 260 ASN A C 1
ATOM 2109 O O . ASN A 1 260 ? 19.589 -13.747 -25.887 1.00 54.81 260 ASN A O 1
ATOM 2113 N N . VAL A 1 261 ? 21.284 -13.307 -24.515 1.00 50.66 261 VAL A N 1
ATOM 2114 C CA . VAL A 1 261 ? 21.726 -14.707 -24.383 1.00 50.66 261 VAL A CA 1
ATOM 2115 C C . VAL A 1 261 ? 21.110 -15.440 -23.187 1.00 50.66 261 VAL A C 1
ATOM 2117 O O . VAL A 1 261 ? 21.046 -16.663 -23.217 1.00 50.66 261 VAL A O 1
ATOM 2120 N N . ASP A 1 262 ? 20.553 -14.743 -22.195 1.00 50.94 262 ASP A N 1
ATOM 2121 C CA . ASP A 1 262 ? 20.014 -15.418 -21.014 1.00 50.94 262 ASP A CA 1
ATOM 2122 C C . ASP A 1 262 ? 18.533 -15.092 -20.802 1.00 50.94 262 ASP A C 1
ATOM 2124 O O . ASP A 1 262 ? 18.161 -13.982 -20.416 1.00 50.94 262 ASP A O 1
ATOM 2128 N N . SER A 1 263 ? 17.663 -16.080 -21.007 1.00 51.44 263 SER A N 1
ATOM 2129 C CA . SER A 1 263 ? 16.288 -16.042 -20.507 1.00 51.44 263 SER A CA 1
ATOM 2130 C C . SER A 1 263 ? 16.295 -15.677 -19.016 1.00 51.44 263 SER A C 1
ATOM 2132 O O . SER A 1 263 ? 16.807 -16.446 -18.203 1.00 51.44 263 SER A O 1
ATOM 2134 N N . SER A 1 264 ? 15.756 -14.505 -18.661 1.00 56.91 264 SER A N 1
ATOM 2135 C CA . SER A 1 264 ? 15.611 -14.027 -17.276 1.00 56.91 264 SER A CA 1
ATOM 2136 C C . SER A 1 264 ? 16.845 -14.263 -16.387 1.00 56.91 264 SER A C 1
ATOM 2138 O O . SER A 1 264 ? 16.713 -14.826 -15.297 1.00 56.91 264 SER A O 1
ATOM 2140 N N . SER A 1 265 ? 18.054 -13.886 -16.822 1.00 64.25 265 SER A N 1
ATOM 2141 C CA . SER A 1 265 ? 19.207 -13.968 -15.918 1.00 64.25 265 SER A CA 1
ATOM 2142 C C . SER A 1 265 ? 19.098 -12.944 -14.795 1.00 64.25 265 SER A C 1
ATOM 2144 O O . SER A 1 265 ? 18.673 -11.797 -14.970 1.00 64.25 265 SER A O 1
ATOM 2146 N N . ARG A 1 266 ? 19.508 -13.380 -13.603 1.00 79.12 266 ARG A N 1
ATOM 2147 C CA . ARG A 1 266 ? 19.718 -12.500 -12.457 1.00 79.12 266 ARG A CA 1
ATOM 2148 C C . ARG A 1 266 ? 20.826 -11.513 -12.822 1.00 79.12 266 ARG A C 1
ATOM 2150 O O . ARG A 1 266 ? 21.966 -11.920 -13.000 1.00 79.12 266 ARG A O 1
ATOM 2157 N N . SER A 1 267 ? 20.504 -10.230 -12.945 1.00 78.25 267 SER A N 1
ATOM 2158 C CA . SER A 1 267 ? 21.461 -9.199 -13.360 1.00 78.25 267 SER A CA 1
ATOM 2159 C C . SER A 1 267 ? 22.298 -8.691 -12.185 1.00 78.25 267 SER A C 1
ATOM 2161 O O . S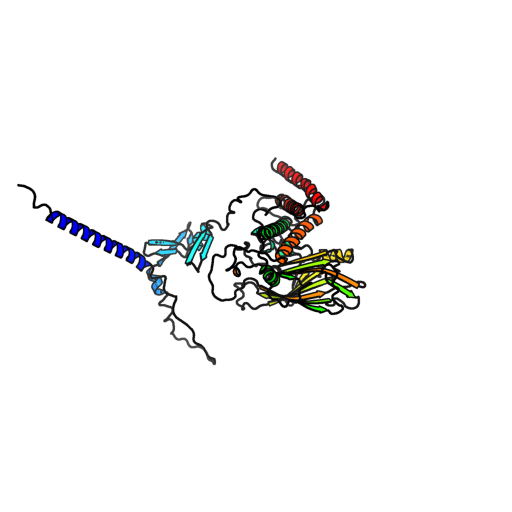ER A 1 267 ? 23.492 -8.420 -12.329 1.00 78.25 267 SER A O 1
ATOM 2163 N N . LEU A 1 268 ? 21.668 -8.574 -11.015 1.00 83.94 268 LEU A N 1
ATOM 2164 C CA . LEU A 1 268 ? 22.262 -8.048 -9.794 1.00 83.94 268 LEU A CA 1
ATOM 2165 C C . LEU A 1 268 ? 21.634 -8.720 -8.576 1.00 83.94 268 LEU A C 1
ATOM 2167 O O . LEU A 1 268 ? 20.413 -8.837 -8.490 1.00 83.94 268 LEU A O 1
ATOM 2171 N N . SER A 1 269 ? 22.474 -9.097 -7.621 1.00 87.56 269 SER A N 1
ATOM 2172 C CA . SER A 1 269 ? 22.067 -9.483 -6.275 1.00 87.56 269 SER A CA 1
ATOM 2173 C C . SER A 1 269 ? 22.680 -8.521 -5.262 1.00 87.56 269 SER A C 1
ATOM 2175 O O . SER A 1 269 ? 23.866 -8.189 -5.345 1.00 87.56 269 SER A O 1
ATOM 2177 N N . ILE A 1 270 ? 21.858 -8.043 -4.336 1.00 87.62 270 ILE A N 1
ATOM 2178 C CA . ILE A 1 270 ? 22.231 -7.121 -3.271 1.00 87.62 270 ILE A CA 1
ATOM 2179 C C . ILE A 1 270 ? 21.938 -7.779 -1.926 1.00 87.62 270 ILE A C 1
ATOM 2181 O O . ILE A 1 270 ? 20.794 -8.137 -1.651 1.00 87.62 270 ILE A O 1
ATOM 2185 N N . THR A 1 271 ? 22.944 -7.856 -1.060 1.00 88.81 271 THR A N 1
ATOM 2186 C CA . THR A 1 271 ? 22.795 -8.325 0.323 1.00 88.81 271 THR A CA 1
ATOM 2187 C C . THR A 1 271 ? 23.061 -7.160 1.282 1.00 88.81 271 THR A C 1
ATOM 2189 O O . THR A 1 271 ? 24.214 -6.727 1.408 1.00 88.81 271 THR A O 1
ATOM 2192 N N . PRO A 1 272 ? 22.033 -6.614 1.959 1.00 85.81 272 PRO A N 1
ATOM 2193 C CA . PRO A 1 272 ? 22.238 -5.607 2.994 1.00 85.81 272 PRO A CA 1
ATOM 2194 C C . PRO A 1 272 ? 22.909 -6.242 4.225 1.00 85.81 272 PRO A C 1
ATOM 2196 O O . PRO A 1 272 ? 22.497 -7.303 4.692 1.00 85.81 272 PRO A O 1
ATOM 2199 N N . LYS A 1 273 ? 23.946 -5.596 4.776 1.00 77.62 273 LYS A N 1
ATOM 2200 C CA . LYS A 1 273 ? 24.620 -6.073 6.004 1.00 77.62 273 LYS A CA 1
ATOM 2201 C C . LYS A 1 273 ? 23.786 -5.810 7.262 1.00 77.62 273 LYS A C 1
ATOM 2203 O O . LYS A 1 273 ? 23.843 -6.574 8.226 1.00 77.62 273 LYS A O 1
ATOM 2208 N N . LEU A 1 274 ? 23.025 -4.718 7.250 1.00 73.62 274 LEU A N 1
ATOM 2209 C CA . LEU A 1 274 ? 22.131 -4.310 8.330 1.00 73.62 274 LEU A CA 1
ATOM 2210 C C . LEU A 1 274 ? 20.806 -5.080 8.273 1.00 73.62 274 LEU A C 1
ATOM 2212 O O . LEU A 1 274 ? 20.323 -5.446 7.199 1.00 73.62 274 LEU A O 1
ATOM 2216 N N . LYS A 1 275 ? 20.225 -5.318 9.452 1.00 72.25 275 LYS A N 1
ATOM 2217 C CA . LYS A 1 275 ? 19.023 -6.138 9.640 1.00 72.25 275 LYS A CA 1
ATOM 2218 C C . LYS A 1 275 ? 17.816 -5.270 10.002 1.00 72.25 275 LYS A C 1
ATOM 2220 O O . LYS A 1 275 ? 17.974 -4.202 10.584 1.00 72.25 275 LYS A O 1
ATOM 2225 N N . ASP A 1 276 ? 16.634 -5.815 9.727 1.00 75.50 276 ASP A N 1
ATOM 2226 C CA . ASP A 1 276 ? 15.311 -5.274 10.066 1.00 75.50 276 ASP A CA 1
ATOM 2227 C C . ASP A 1 276 ? 14.923 -3.998 9.302 1.00 75.50 276 ASP A C 1
ATOM 2229 O O . ASP A 1 276 ? 15.172 -2.880 9.753 1.00 75.50 276 ASP A O 1
ATOM 2233 N N . TRP A 1 277 ? 14.247 -4.199 8.168 1.00 83.19 277 TRP A N 1
ATOM 2234 C CA . TRP A 1 277 ? 13.794 -3.163 7.244 1.00 83.19 277 TRP A CA 1
ATOM 2235 C C . TRP A 1 277 ? 12.289 -3.284 7.011 1.00 83.19 277 TRP A C 1
ATOM 2237 O O . TRP A 1 277 ? 11.802 -4.338 6.600 1.00 83.19 277 TRP A O 1
ATOM 2247 N N . ASP A 1 278 ? 11.562 -2.195 7.228 1.00 82.62 278 ASP A N 1
ATOM 2248 C CA . ASP A 1 278 ? 10.103 -2.162 7.092 1.00 82.62 278 ASP A CA 1
ATOM 2249 C C . ASP A 1 278 ? 9.680 -1.679 5.701 1.00 82.62 278 ASP A C 1
ATOM 2251 O O . ASP A 1 278 ? 8.706 -2.168 5.118 1.00 82.62 278 ASP A O 1
ATOM 2255 N N . TYR A 1 279 ? 10.449 -0.743 5.146 1.00 90.38 279 TYR A N 1
ATOM 2256 C CA . TYR A 1 279 ? 10.159 -0.083 3.886 1.00 90.38 279 TYR A CA 1
ATOM 2257 C C . TYR A 1 279 ? 11.172 -0.462 2.809 1.00 90.38 279 TYR A C 1
ATOM 2259 O O . TYR A 1 279 ? 12.381 -0.419 3.032 1.00 90.38 279 TYR A O 1
ATOM 2267 N N . PHE A 1 280 ? 10.668 -0.773 1.618 1.00 94.44 280 PHE A N 1
ATOM 2268 C CA . PHE A 1 280 ? 11.468 -0.961 0.410 1.00 94.44 280 PHE A CA 1
ATOM 2269 C C . PHE A 1 280 ? 11.029 0.053 -0.643 1.00 94.44 280 PHE A C 1
ATOM 2271 O O . PHE A 1 280 ? 9.873 0.044 -1.077 1.00 94.44 280 PHE A O 1
ATOM 2278 N N . ILE A 1 281 ? 11.948 0.941 -1.029 1.00 94.94 281 ILE A N 1
ATOM 2279 C CA . ILE A 1 281 ? 11.710 1.964 -2.042 1.00 94.94 281 ILE A CA 1
ATOM 2280 C C . ILE A 1 281 ? 12.625 1.698 -3.231 1.00 94.94 281 ILE A C 1
ATOM 2282 O O . ILE A 1 281 ? 13.847 1.659 -3.091 1.00 94.94 281 ILE A O 1
ATOM 2286 N N . MET A 1 282 ? 12.033 1.591 -4.413 1.00 94.44 282 MET A N 1
ATOM 2287 C CA . MET A 1 282 ? 12.747 1.543 -5.677 1.00 94.44 282 MET A CA 1
ATOM 2288 C C . MET A 1 282 ? 12.058 2.458 -6.685 1.00 94.44 282 MET A C 1
ATOM 2290 O O . MET A 1 282 ? 10.852 2.368 -6.900 1.00 94.44 282 MET A O 1
ATOM 2294 N N . VAL A 1 283 ? 12.830 3.348 -7.297 1.00 92.62 283 VAL A N 1
ATOM 2295 C CA . VAL A 1 283 ? 12.402 4.112 -8.467 1.00 92.62 283 VAL A CA 1
ATOM 2296 C C . VAL A 1 283 ? 13.356 3.779 -9.583 1.00 92.62 283 VAL A C 1
ATOM 2298 O O . VAL A 1 283 ? 14.570 3.935 -9.429 1.00 92.62 283 VAL A O 1
ATOM 2301 N N . GLY A 1 284 ? 12.816 3.377 -10.718 1.00 90.62 284 GLY A N 1
ATOM 2302 C CA . GLY A 1 284 ? 13.644 3.214 -11.886 1.00 90.62 284 GLY A CA 1
ATOM 2303 C C . GLY A 1 284 ? 12.896 3.396 -13.193 1.00 90.62 284 GLY A C 1
ATOM 2304 O O . GLY A 1 284 ? 11.690 3.635 -13.208 1.00 90.62 284 GLY A O 1
ATOM 2305 N N . ARG A 1 285 ? 13.657 3.377 -14.286 1.00 90.19 285 ARG A N 1
ATOM 2306 C CA . ARG A 1 285 ? 13.226 3.730 -15.634 1.00 90.19 285 ARG A CA 1
ATOM 2307 C C . ARG A 1 285 ? 13.551 2.655 -16.654 1.00 90.19 285 ARG A C 1
ATOM 2309 O O . ARG A 1 285 ? 14.484 1.876 -16.459 1.00 90.19 285 ARG A O 1
ATOM 2316 N N . GLN A 1 286 ? 12.810 2.697 -17.760 1.00 89.12 286 GLN A N 1
ATOM 2317 C CA . GLN A 1 286 ? 12.968 1.808 -18.914 1.00 89.12 286 GLN A CA 1
ATOM 2318 C C . GLN A 1 286 ? 12.711 0.331 -18.572 1.00 89.12 286 GLN A C 1
ATOM 2320 O O . GLN A 1 286 ? 13.379 -0.565 -19.078 1.00 89.12 286 GLN A O 1
ATOM 2325 N N . TRP A 1 287 ? 11.723 0.059 -17.711 1.00 89.38 287 TRP A N 1
ATOM 2326 C CA . TRP A 1 287 ? 11.369 -1.315 -17.336 1.00 89.38 287 TRP A CA 1
ATOM 2327 C C . TRP A 1 287 ? 10.810 -2.079 -18.530 1.00 89.38 287 TRP A C 1
ATOM 2329 O O . TRP A 1 287 ? 9.846 -1.639 -19.152 1.00 89.38 287 TRP A O 1
ATOM 2339 N N . THR A 1 288 ? 11.379 -3.241 -18.830 1.00 89.75 288 THR A N 1
ATOM 2340 C CA . THR A 1 288 ? 10.914 -4.099 -19.925 1.00 89.75 288 THR A CA 1
ATOM 2341 C C . THR A 1 288 ? 9.917 -5.151 -19.441 1.00 89.75 288 THR A C 1
ATOM 2343 O O . THR A 1 288 ? 9.858 -5.495 -18.256 1.00 89.75 288 THR A O 1
ATOM 2346 N N . TYR A 1 289 ? 9.129 -5.690 -20.374 1.00 91.00 289 TYR A N 1
ATOM 2347 C CA . TYR A 1 289 ? 8.141 -6.723 -20.070 1.00 91.00 289 TYR A CA 1
ATOM 2348 C C . TYR A 1 289 ? 8.798 -7.978 -19.476 1.00 91.00 289 TYR A C 1
ATOM 2350 O O . TYR A 1 289 ? 9.781 -8.494 -20.002 1.00 91.00 289 TYR A O 1
ATOM 2358 N N . GLY A 1 290 ? 8.234 -8.495 -18.386 1.00 89.31 290 GLY A N 1
ATOM 2359 C CA . GLY A 1 290 ? 8.727 -9.685 -17.689 1.00 89.31 290 GLY A CA 1
ATOM 2360 C C . GLY A 1 290 ? 9.961 -9.452 -16.815 1.00 89.31 290 GLY A C 1
ATOM 2361 O O . GLY A 1 290 ? 10.382 -10.384 -16.136 1.00 89.31 290 GLY A O 1
ATOM 2362 N N . SER A 1 291 ? 10.520 -8.238 -16.784 1.00 91.06 291 SER A N 1
ATOM 2363 C CA . SER A 1 291 ? 11.531 -7.865 -15.791 1.00 91.06 291 SER A CA 1
ATOM 2364 C C . SER A 1 291 ? 10.900 -7.748 -14.404 1.00 91.06 291 SER A C 1
ATOM 2366 O O . SER A 1 291 ? 9.761 -7.286 -14.256 1.00 91.06 291 SER A O 1
ATOM 2368 N N . PHE A 1 292 ? 11.631 -8.164 -13.373 1.00 93.44 292 PHE A N 1
ATOM 2369 C CA . PHE A 1 292 ? 11.119 -8.187 -12.006 1.00 93.44 292 PHE A CA 1
ATOM 2370 C C . PHE A 1 292 ? 12.212 -7.976 -10.963 1.00 93.44 292 PHE A C 1
ATOM 2372 O O . PHE A 1 292 ? 13.401 -8.181 -11.211 1.00 93.44 292 PHE A O 1
ATOM 2379 N N . VAL A 1 293 ? 11.784 -7.569 -9.771 1.00 95.12 293 VAL A N 1
ATOM 2380 C CA . VAL A 1 293 ? 12.629 -7.542 -8.575 1.00 95.12 293 VAL A CA 1
ATOM 2381 C C . VAL A 1 293 ? 12.084 -8.529 -7.556 1.00 95.12 293 VAL A C 1
ATOM 2383 O O . VAL A 1 293 ? 10.878 -8.599 -7.319 1.00 95.12 293 VAL A O 1
ATOM 2386 N N . GLU A 1 294 ? 12.983 -9.310 -6.980 1.00 95.56 294 GLU A N 1
ATOM 2387 C CA . GLU A 1 294 ? 12.708 -10.305 -5.957 1.00 95.56 294 GLU A CA 1
ATOM 2388 C C . GLU A 1 294 ? 13.346 -9.866 -4.636 1.00 95.56 294 GLU A C 1
ATOM 2390 O O . GLU A 1 294 ? 14.534 -9.555 -4.583 1.00 95.56 294 GLU A O 1
ATOM 2395 N N . LEU A 1 295 ? 12.558 -9.871 -3.564 1.00 95.94 295 LEU A N 1
ATOM 2396 C CA . LEU A 1 295 ? 13.022 -9.682 -2.196 1.00 95.94 295 LEU A CA 1
ATOM 2397 C C . LEU A 1 295 ? 12.967 -11.022 -1.473 1.00 95.94 295 LEU A C 1
ATOM 2399 O O . LEU A 1 295 ? 11.880 -11.544 -1.215 1.00 95.94 295 LEU A O 1
ATOM 2403 N N . LEU A 1 296 ? 14.124 -11.555 -1.094 1.00 94.69 296 LEU A N 1
ATOM 2404 C CA . LEU A 1 296 ? 14.182 -12.661 -0.150 1.00 94.69 296 LEU A CA 1
ATOM 2405 C C . LEU A 1 296 ? 14.107 -12.082 1.258 1.00 94.69 296 LEU A C 1
ATOM 2407 O O . LEU A 1 296 ? 14.976 -11.313 1.666 1.00 94.69 296 LEU A O 1
ATOM 2411 N N . VAL A 1 297 ? 13.073 -12.447 2.009 1.00 93.62 297 VAL A N 1
ATOM 2412 C CA . VAL A 1 297 ? 12.805 -11.877 3.329 1.00 93.62 297 VAL A CA 1
ATOM 2413 C C . VAL A 1 297 ? 12.643 -12.951 4.391 1.00 93.62 297 VAL A C 1
ATOM 2415 O O . VAL A 1 297 ? 12.165 -14.056 4.132 1.00 93.62 297 VAL A O 1
ATOM 2418 N N . GLN A 1 298 ? 13.006 -12.606 5.619 1.00 90.75 298 GLN A N 1
ATOM 2419 C CA . GLN A 1 298 ? 12.703 -13.376 6.814 1.00 90.75 298 GLN A CA 1
ATOM 2420 C C . GLN A 1 298 ? 11.803 -12.542 7.723 1.00 90.75 298 GLN A C 1
ATOM 2422 O O . GLN A 1 298 ? 12.166 -11.433 8.097 1.00 90.75 298 GLN A O 1
ATOM 2427 N N . TRP A 1 299 ? 10.627 -13.053 8.078 1.00 88.81 299 TRP A N 1
ATOM 2428 C CA . TRP A 1 299 ? 9.617 -12.274 8.796 1.00 88.81 299 TRP A CA 1
ATOM 2429 C C . TRP A 1 299 ? 8.840 -13.108 9.809 1.00 88.81 299 TRP A C 1
ATOM 2431 O O . TRP A 1 299 ? 8.813 -14.338 9.735 1.00 88.81 299 TRP A O 1
ATOM 2441 N N . TYR A 1 300 ? 8.194 -12.433 10.757 1.00 85.38 300 TYR A N 1
ATOM 2442 C CA . TYR A 1 300 ? 7.391 -13.074 11.798 1.00 85.38 300 TYR A CA 1
ATOM 2443 C C . TYR A 1 300 ? 5.892 -12.891 11.526 1.00 85.38 300 TYR A C 1
ATOM 2445 O O . TYR A 1 300 ? 5.392 -11.765 11.597 1.00 85.38 300 TYR A O 1
ATOM 2453 N N . PRO A 1 301 ? 5.153 -13.977 11.243 1.00 83.06 301 PRO A N 1
ATOM 2454 C CA . PRO A 1 301 ? 3.705 -13.916 11.107 1.00 83.06 301 PRO A CA 1
ATOM 2455 C C . PRO A 1 301 ? 3.013 -13.379 12.368 1.00 83.06 301 PRO A C 1
ATOM 2457 O O . PRO A 1 301 ? 3.500 -13.606 13.480 1.00 83.06 301 PRO A O 1
ATOM 2460 N N . PRO A 1 302 ? 1.861 -12.706 12.220 1.00 78.56 302 PRO A N 1
ATOM 2461 C CA . PRO A 1 302 ? 1.093 -12.235 13.362 1.00 78.56 302 PRO A CA 1
ATOM 2462 C C . PRO A 1 302 ? 0.603 -13.400 14.242 1.00 78.56 302 PRO A C 1
ATOM 2464 O O . PRO A 1 302 ? 0.272 -14.482 13.751 1.00 78.56 302 PRO A O 1
ATOM 2467 N N . LYS A 1 303 ? 0.534 -13.174 15.562 1.00 70.44 303 LYS A N 1
ATOM 2468 C CA . LYS A 1 303 ? 0.067 -14.177 16.534 1.00 70.44 303 LYS A CA 1
ATOM 2469 C C . LYS A 1 303 ? -1.433 -14.424 16.342 1.00 70.44 303 LYS A C 1
ATOM 2471 O O . LYS A 1 303 ? -2.234 -13.545 16.643 1.00 70.44 303 LYS A O 1
ATOM 2476 N N . THR A 1 304 ? -1.829 -15.602 15.868 1.00 60.00 304 THR A N 1
ATOM 2477 C CA . THR A 1 304 ? -3.246 -16.000 15.765 1.00 60.00 304 THR A CA 1
ATOM 2478 C C . THR A 1 304 ? -3.594 -16.991 16.875 1.00 60.00 304 THR A C 1
ATOM 2480 O O . THR A 1 304 ? -2.759 -17.811 17.249 1.00 60.00 304 THR A O 1
ATOM 2483 N N . ALA A 1 305 ? -4.813 -16.902 17.421 1.00 50.78 305 ALA A N 1
ATOM 2484 C CA . ALA A 1 305 ? -5.280 -17.770 18.509 1.00 50.78 305 ALA A CA 1
ATOM 2485 C C . ALA A 1 305 ? -5.328 -19.261 18.115 1.00 50.78 305 ALA A C 1
ATOM 2487 O O . ALA A 1 305 ? -5.169 -20.115 18.978 1.00 50.78 305 ALA A O 1
ATOM 2488 N N . ASP A 1 306 ? -5.473 -19.556 16.818 1.00 46.31 306 ASP A N 1
ATOM 2489 C CA . ASP A 1 306 ? -5.605 -20.920 16.285 1.00 46.31 306 ASP A CA 1
ATOM 2490 C C . ASP A 1 306 ? -4.268 -21.593 15.918 1.00 46.31 306 ASP A C 1
ATOM 2492 O O . ASP A 1 306 ? -4.224 -22.801 15.696 1.00 46.31 306 ASP A O 1
ATOM 2496 N N . TYR A 1 307 ? -3.152 -20.853 15.865 1.00 48.75 307 TYR A N 1
ATOM 2497 C CA . TYR A 1 307 ? -1.832 -21.423 15.569 1.00 48.75 307 TYR A CA 1
ATOM 2498 C C . TYR A 1 307 ? -0.979 -21.502 16.838 1.00 48.75 307 TYR A C 1
ATOM 2500 O O . TYR A 1 307 ? -0.156 -20.635 17.122 1.00 48.75 307 TYR A O 1
ATOM 2508 N N . HIS A 1 308 ? -1.112 -22.614 17.564 1.00 45.16 308 HIS A N 1
ATOM 2509 C CA . HIS A 1 308 ? -0.228 -22.989 18.678 1.00 45.16 308 HIS A CA 1
ATOM 2510 C C . HIS A 1 308 ? 1.217 -23.330 18.254 1.00 45.16 308 HIS A C 1
ATOM 2512 O O . HIS A 1 308 ? 2.055 -23.648 19.097 1.00 45.16 308 HIS A O 1
ATOM 2518 N N . PHE A 1 309 ? 1.557 -23.240 16.964 1.00 45.47 309 PHE A N 1
ATOM 2519 C CA . PHE A 1 309 ? 2.936 -23.392 16.516 1.00 45.47 309 PHE A CA 1
ATOM 2520 C C . PHE A 1 309 ? 3.729 -22.112 16.802 1.00 45.47 309 PHE A C 1
ATOM 2522 O O . PHE A 1 309 ? 3.457 -21.059 16.231 1.00 45.47 309 PHE A O 1
ATOM 2529 N N . ASN A 1 310 ? 4.707 -22.246 17.705 1.00 49.97 310 ASN A N 1
ATOM 2530 C CA . ASN A 1 310 ? 5.834 -21.353 17.995 1.00 49.97 310 ASN A CA 1
ATOM 2531 C C . ASN A 1 310 ? 6.036 -20.216 16.979 1.00 49.97 310 ASN A C 1
ATOM 2533 O O . ASN A 1 310 ? 6.127 -20.487 15.784 1.00 49.97 310 ASN A O 1
ATOM 2537 N N . HIS A 1 311 ? 6.204 -18.974 17.458 1.00 62.44 311 HIS A N 1
ATOM 2538 C CA . HIS A 1 311 ? 6.561 -17.778 16.672 1.00 62.44 311 HIS A CA 1
ATOM 2539 C C . HIS A 1 311 ? 7.911 -17.925 15.959 1.00 62.44 311 HIS A C 1
ATOM 2541 O O . HIS A 1 311 ? 8.908 -17.299 16.314 1.00 62.44 311 HIS A O 1
ATOM 2547 N N . ARG A 1 312 ? 7.969 -18.803 14.966 1.00 72.62 312 ARG A N 1
ATOM 2548 C CA . ARG A 1 312 ? 9.161 -19.063 14.183 1.00 72.62 312 ARG A CA 1
ATOM 2549 C C . ARG A 1 312 ? 9.174 -18.114 12.991 1.00 72.62 312 ARG A C 1
ATOM 2551 O O . ARG A 1 312 ? 8.127 -17.916 12.366 1.00 72.62 312 ARG A O 1
ATOM 2558 N N . PRO A 1 313 ? 10.341 -17.541 12.667 1.00 84.81 313 PRO A N 1
ATOM 2559 C CA . PRO A 1 313 ? 10.471 -16.724 11.478 1.00 84.81 313 PRO A CA 1
ATOM 2560 C C . PRO A 1 313 ? 10.197 -17.581 10.240 1.00 84.81 313 PRO A C 1
ATOM 2562 O O . PRO A 1 313 ? 10.670 -18.714 10.134 1.00 84.81 313 PRO A O 1
ATOM 2565 N N . ARG A 1 314 ? 9.440 -17.032 9.293 1.00 87.31 314 ARG A N 1
ATOM 2566 C CA . ARG A 1 314 ? 9.231 -17.616 7.969 1.00 87.31 314 ARG A CA 1
ATOM 2567 C C . ARG A 1 314 ? 10.150 -16.934 6.971 1.00 87.31 314 ARG A C 1
ATOM 2569 O O . ARG A 1 314 ? 10.302 -15.715 7.001 1.00 87.31 314 ARG A O 1
ATOM 2576 N N . ARG A 1 315 ? 10.746 -17.723 6.079 1.00 91.75 315 ARG A N 1
ATOM 2577 C CA . ARG A 1 315 ? 11.424 -17.201 4.891 1.00 91.75 315 ARG A CA 1
ATOM 2578 C C . ARG A 1 315 ? 10.436 -17.175 3.739 1.00 91.75 315 ARG A C 1
ATOM 2580 O O . ARG A 1 315 ? 9.773 -18.176 3.476 1.00 91.75 315 ARG A O 1
ATOM 2587 N N . SER A 1 316 ? 10.337 -16.034 3.079 1.00 93.56 316 SER A N 1
ATOM 2588 C CA . SER A 1 316 ? 9.441 -15.839 1.947 1.00 93.56 316 SER A CA 1
ATOM 2589 C C . SER A 1 316 ? 10.152 -15.056 0.851 1.00 93.56 316 SER A C 1
ATOM 2591 O O . SER A 1 316 ? 11.024 -14.243 1.141 1.00 93.56 316 SER A O 1
ATOM 2593 N N . SER A 1 317 ? 9.788 -15.311 -0.400 1.00 95.69 317 SER A N 1
ATOM 2594 C CA . SER A 1 317 ? 10.229 -14.515 -1.548 1.00 95.69 317 SER A CA 1
ATOM 2595 C C . SER A 1 317 ? 9.068 -13.631 -2.005 1.00 95.69 317 SER A C 1
ATOM 2597 O O . SER A 1 317 ? 7.941 -14.111 -2.134 1.00 95.69 317 SER A O 1
ATOM 2599 N N . ILE A 1 318 ? 9.317 -12.336 -2.196 1.00 96.56 318 ILE A N 1
ATOM 2600 C CA . ILE A 1 318 ? 8.339 -11.378 -2.721 1.00 96.56 318 ILE A CA 1
ATOM 2601 C C . ILE A 1 318 ? 8.824 -10.910 -4.085 1.00 96.56 318 ILE A C 1
ATOM 2603 O O . ILE A 1 318 ? 9.877 -10.291 -4.187 1.00 96.56 318 ILE A O 1
ATOM 2607 N N . ILE A 1 319 ? 8.044 -11.170 -5.124 1.00 96.25 319 ILE A N 1
ATOM 2608 C CA . ILE A 1 319 ? 8.383 -10.848 -6.506 1.00 96.25 319 ILE A CA 1
ATOM 2609 C C . ILE A 1 319 ? 7.459 -9.737 -6.999 1.00 96.25 319 ILE A C 1
ATOM 2611 O O . ILE A 1 319 ? 6.244 -9.904 -6.983 1.00 96.25 319 ILE A O 1
ATOM 2615 N N . TYR A 1 320 ? 8.019 -8.633 -7.488 1.00 96.69 320 TYR A N 1
ATOM 2616 C CA . TYR A 1 320 ? 7.282 -7.565 -8.167 1.00 96.69 320 TYR A CA 1
ATOM 2617 C C . TYR A 1 320 ? 7.571 -7.647 -9.665 1.00 96.69 320 TYR A C 1
ATOM 2619 O O . TYR A 1 320 ? 8.666 -7.291 -10.104 1.00 96.69 320 TYR A O 1
ATOM 2627 N N . ASN A 1 321 ? 6.618 -8.177 -10.434 1.00 94.75 321 ASN A N 1
ATOM 2628 C CA . ASN A 1 321 ? 6.833 -8.580 -11.823 1.00 94.75 321 ASN A CA 1
ATOM 2629 C C . ASN A 1 321 ? 6.081 -7.685 -12.811 1.00 94.75 321 ASN A C 1
ATOM 2631 O O . ASN A 1 321 ? 4.850 -7.643 -12.773 1.00 94.75 321 ASN A O 1
ATOM 2635 N N . CYS A 1 322 ? 6.815 -7.041 -13.733 1.00 93.38 322 CYS A N 1
ATOM 2636 C CA . CYS A 1 322 ? 6.280 -6.231 -14.835 1.00 93.38 322 CYS A CA 1
ATOM 2637 C C . CYS A 1 322 ? 5.640 -7.097 -15.932 1.00 93.38 322 CYS A C 1
ATOM 2639 O O . CYS A 1 322 ? 6.096 -7.163 -17.074 1.00 93.38 322 CYS A O 1
ATOM 2641 N N . SER A 1 323 ? 4.574 -7.806 -15.582 1.00 91.62 323 SER A N 1
ATOM 2642 C CA . SER A 1 323 ? 3.785 -8.615 -16.503 1.00 91.62 323 SER A CA 1
ATOM 2643 C C . SER A 1 323 ? 2.382 -8.863 -15.951 1.00 91.62 323 SER A C 1
ATOM 2645 O O . SER A 1 323 ? 2.034 -8.468 -14.835 1.00 91.62 323 SER A O 1
ATOM 2647 N N . GLN A 1 324 ? 1.548 -9.503 -16.766 1.00 88.69 324 GLN A N 1
ATOM 2648 C CA . GLN A 1 324 ? 0.195 -9.883 -16.385 1.00 88.69 324 GLN A CA 1
ATOM 2649 C C . GLN A 1 324 ? 0.178 -11.304 -15.818 1.00 88.69 324 GLN A C 1
ATOM 2651 O O . GLN A 1 324 ? 0.928 -12.167 -16.272 1.00 88.69 324 GLN A O 1
ATOM 2656 N N . SER A 1 325 ? -0.718 -11.558 -14.861 1.00 84.56 325 SER A N 1
ATOM 2657 C CA . SER A 1 325 ? -0.884 -12.897 -14.301 1.00 84.56 325 SER A CA 1
ATOM 2658 C C . SER A 1 325 ? -1.257 -13.930 -15.382 1.00 84.56 325 SER A C 1
ATOM 2660 O O . SER A 1 325 ? -2.160 -13.661 -16.184 1.00 84.56 325 SER A O 1
ATOM 2662 N N . PRO A 1 326 ? -0.648 -15.134 -15.374 1.00 76.44 326 PRO A N 1
ATOM 2663 C CA . PRO A 1 326 ? -0.948 -16.201 -16.334 1.00 76.44 326 PRO A CA 1
ATOM 2664 C C . PRO A 1 326 ? -2.408 -16.672 -16.321 1.00 76.44 326 PRO A C 1
ATOM 2666 O O . PRO A 1 326 ? -2.888 -17.224 -17.304 1.00 76.44 326 PRO A O 1
ATOM 2669 N N . ALA A 1 327 ? -3.136 -16.453 -15.220 1.00 67.44 327 ALA A N 1
ATOM 2670 C CA . ALA A 1 327 ? -4.493 -16.962 -15.020 1.00 67.44 327 ALA A CA 1
ATOM 2671 C C . ALA A 1 327 ? -5.586 -16.227 -15.829 1.00 67.44 327 ALA A C 1
ATOM 2673 O O . ALA A 1 327 ? -6.771 -16.508 -15.648 1.00 67.44 327 ALA A O 1
ATOM 2674 N N . GLY A 1 328 ? -5.234 -15.242 -16.666 1.00 56.66 328 GLY A N 1
ATOM 2675 C CA . GLY A 1 328 ? -6.167 -14.510 -17.539 1.00 56.66 328 GLY A CA 1
ATOM 2676 C C . GLY A 1 328 ? -7.187 -13.608 -16.823 1.00 56.66 328 GLY A C 1
ATOM 2677 O O . GLY A 1 328 ? -7.859 -12.806 -17.467 1.00 56.66 328 GLY A O 1
ATOM 2678 N N . ARG A 1 329 ? -7.300 -13.684 -15.490 1.00 61.75 329 ARG A N 1
ATOM 2679 C CA . ARG A 1 329 ? -8.085 -12.763 -14.653 1.00 61.75 329 ARG A CA 1
ATOM 2680 C C . ARG A 1 329 ? -7.199 -11.620 -14.153 1.00 61.75 329 ARG A C 1
ATOM 2682 O O . ARG A 1 329 ? -6.003 -11.801 -13.945 1.00 61.75 329 ARG A O 1
ATOM 2689 N N . LEU A 1 330 ? -7.797 -10.446 -13.926 1.00 62.78 330 LEU A N 1
ATOM 2690 C CA . LEU A 1 330 ? -7.160 -9.311 -13.242 1.00 62.78 330 LEU A CA 1
ATOM 2691 C C . LEU A 1 330 ? -6.866 -9.690 -11.783 1.00 62.78 330 LEU A C 1
ATOM 2693 O O . LEU A 1 330 ? -7.655 -9.431 -10.877 1.00 62.78 330 LEU A O 1
ATOM 2697 N N . THR A 1 331 ? -5.745 -10.367 -11.565 1.00 76.25 331 THR A N 1
ATOM 2698 C CA . THR A 1 331 ? -5.234 -10.720 -10.243 1.00 76.25 331 THR A CA 1
ATOM 2699 C C . THR A 1 331 ? -3.923 -9.989 -10.016 1.00 76.25 331 THR A C 1
ATOM 2701 O O . THR A 1 331 ? -2.929 -10.263 -10.685 1.00 76.25 331 THR A O 1
ATOM 2704 N N . TYR A 1 332 ? -3.927 -9.073 -9.052 1.00 88.94 332 TYR A N 1
ATOM 2705 C CA . TYR A 1 332 ? -2.743 -8.306 -8.660 1.00 88.94 332 TYR A CA 1
ATOM 2706 C C . TYR A 1 332 ? -1.712 -9.149 -7.906 1.00 88.94 332 TYR A C 1
ATOM 2708 O O . TYR A 1 332 ? -0.550 -8.769 -7.831 1.00 88.94 332 TYR A O 1
ATOM 2716 N N . THR A 1 333 ? -2.116 -10.294 -7.347 1.00 92.19 333 THR A N 1
ATOM 2717 C CA . THR A 1 333 ? -1.227 -11.184 -6.597 1.00 92.19 333 THR A CA 1
ATOM 2718 C C . THR A 1 333 ? -1.516 -12.658 -6.841 1.00 92.19 333 THR A C 1
ATOM 2720 O O . THR A 1 333 ? -2.648 -13.045 -7.132 1.00 92.19 333 THR A O 1
ATOM 2723 N N . SER A 1 334 ? -0.485 -13.486 -6.685 1.00 91.81 334 SER A N 1
ATOM 2724 C CA . SER A 1 334 ? -0.584 -14.945 -6.602 1.00 91.81 334 SER A CA 1
ATOM 2725 C C . SER A 1 334 ? 0.439 -15.501 -5.616 1.00 91.81 334 SER A C 1
ATOM 2727 O O . SER A 1 334 ? 1.497 -14.907 -5.416 1.00 91.81 334 SER A O 1
ATOM 2729 N N . ILE A 1 335 ? 0.146 -16.663 -5.040 1.00 90.62 335 ILE A N 1
ATOM 2730 C CA . ILE A 1 335 ? 1.067 -17.401 -4.171 1.00 90.62 335 ILE A CA 1
ATOM 2731 C C . ILE A 1 335 ? 1.527 -18.645 -4.935 1.00 90.62 335 ILE A C 1
ATOM 2733 O O . ILE A 1 335 ? 0.716 -19.291 -5.600 1.00 90.62 335 ILE A O 1
ATOM 2737 N N . SER A 1 336 ? 2.820 -18.963 -4.875 1.00 88.06 336 SER A N 1
ATOM 2738 C CA . SER A 1 336 ? 3.359 -20.196 -5.455 1.00 88.06 336 SER A CA 1
ATOM 2739 C C . SER A 1 336 ? 2.764 -21.437 -4.788 1.00 88.06 336 SER A C 1
ATOM 2741 O O . SER A 1 336 ? 2.354 -21.403 -3.629 1.00 88.06 336 SER A O 1
ATOM 2743 N N . SER A 1 337 ? 2.806 -22.579 -5.477 1.00 81.81 337 SER A N 1
ATOM 2744 C CA . SER A 1 337 ? 2.363 -23.867 -4.920 1.00 81.81 337 SER A CA 1
ATOM 2745 C C . SER A 1 337 ? 3.111 -24.263 -3.641 1.00 81.81 337 SER A C 1
ATOM 2747 O O . SER A 1 337 ? 2.556 -24.955 -2.796 1.00 81.81 337 SER A O 1
ATOM 2749 N N . SER A 1 338 ? 4.355 -23.797 -3.473 1.00 81.62 338 SER A N 1
ATOM 2750 C CA . SER A 1 338 ? 5.155 -24.000 -2.257 1.00 81.62 338 SER A CA 1
ATOM 2751 C C . SER A 1 338 ? 4.701 -23.154 -1.061 1.00 81.62 338 SER A C 1
ATOM 2753 O O . SER A 1 338 ? 5.167 -23.382 0.050 1.00 81.62 338 SER A O 1
ATOM 2755 N N . GLY A 1 339 ? 3.838 -22.154 -1.268 1.00 83.38 339 GLY A N 1
ATOM 2756 C CA . GLY A 1 339 ? 3.311 -21.293 -0.208 1.00 83.38 339 GLY A CA 1
ATOM 2757 C C . GLY A 1 339 ? 4.300 -20.271 0.363 1.00 83.38 339 GLY A C 1
ATOM 2758 O O . GLY A 1 339 ? 3.923 -19.515 1.251 1.00 83.38 339 GLY A O 1
ATOM 2759 N N . ASN A 1 340 ? 5.542 -20.216 -0.130 1.00 88.25 340 ASN A N 1
ATOM 2760 C CA . ASN A 1 340 ? 6.582 -19.316 0.387 1.00 88.25 340 ASN A CA 1
ATOM 2761 C C . ASN A 1 340 ? 6.908 -18.148 -0.552 1.00 88.25 340 ASN A C 1
ATOM 2763 O O . ASN A 1 340 ? 7.568 -17.203 -0.123 1.00 88.25 340 ASN A O 1
ATOM 2767 N N . THR A 1 341 ? 6.450 -18.186 -1.804 1.00 93.56 341 THR A N 1
ATOM 2768 C CA . THR A 1 341 ? 6.692 -17.115 -2.775 1.00 93.56 341 THR A CA 1
ATOM 2769 C C . THR A 1 341 ? 5.394 -16.390 -3.084 1.00 93.56 341 THR A C 1
ATOM 2771 O O . THR A 1 341 ? 4.395 -17.005 -3.456 1.00 93.56 341 THR A O 1
ATOM 2774 N N . VAL A 1 342 ? 5.420 -15.071 -2.948 1.00 94.75 342 VAL A N 1
ATOM 2775 C CA . VAL A 1 342 ? 4.332 -14.169 -3.314 1.00 94.75 342 VAL A CA 1
ATOM 2776 C C . VAL A 1 342 ? 4.754 -13.393 -4.546 1.00 94.75 342 VAL A C 1
ATOM 2778 O O . VAL A 1 342 ? 5.817 -12.784 -4.561 1.00 94.75 342 VAL A O 1
ATOM 2781 N N . ILE A 1 343 ? 3.906 -13.384 -5.567 1.00 95.00 343 ILE A N 1
ATOM 2782 C CA . ILE A 1 343 ? 4.124 -12.610 -6.786 1.00 95.00 343 ILE A CA 1
ATOM 2783 C C . ILE A 1 343 ? 3.077 -11.506 -6.830 1.00 95.00 343 ILE A C 1
ATOM 2785 O O . ILE A 1 343 ? 1.883 -11.795 -6.879 1.00 95.00 343 ILE A O 1
ATOM 2789 N N . PHE A 1 344 ? 3.528 -10.258 -6.819 1.00 95.88 344 PHE A N 1
ATOM 2790 C CA . PHE A 1 344 ? 2.756 -9.078 -7.172 1.00 95.88 344 PHE A CA 1
ATOM 2791 C C . PHE A 1 344 ? 2.904 -8.835 -8.675 1.00 95.88 344 PHE A C 1
ATOM 2793 O O . PHE A 1 344 ? 3.979 -8.479 -9.165 1.00 95.88 344 PHE A O 1
ATOM 2800 N N . TRP A 1 345 ? 1.816 -9.048 -9.406 1.00 94.88 345 TRP A N 1
ATOM 2801 C CA . TRP A 1 345 ? 1.746 -8.786 -10.838 1.00 94.88 345 TRP A CA 1
ATOM 2802 C C . TRP A 1 345 ? 1.491 -7.300 -11.069 1.00 94.88 345 TRP A C 1
ATOM 2804 O O . TRP A 1 345 ? 0.640 -6.701 -10.409 1.00 94.88 345 TRP A O 1
ATOM 2814 N N . MET A 1 346 ? 2.212 -6.726 -12.024 1.00 94.94 346 MET A N 1
ATOM 2815 C CA . MET A 1 346 ? 2.121 -5.328 -12.434 1.00 94.94 346 MET A CA 1
ATOM 2816 C C . MET A 1 346 ? 1.503 -5.255 -13.843 1.00 94.94 346 MET A C 1
ATOM 2818 O O . MET A 1 346 ? 2.225 -5.053 -14.828 1.00 94.94 346 MET A O 1
ATOM 2822 N N . PRO A 1 347 ? 0.187 -5.498 -13.984 1.00 92.50 347 PRO A N 1
ATOM 2823 C CA . PRO A 1 347 ? -0.469 -5.586 -15.283 1.00 92.50 347 PRO A CA 1
ATOM 2824 C C . PRO A 1 347 ? -0.359 -4.303 -16.112 1.00 92.50 347 PRO A C 1
ATOM 2826 O O . PRO A 1 347 ? -0.161 -4.412 -17.321 1.00 92.50 347 PRO A O 1
ATOM 2829 N N . GLU A 1 348 ? -0.441 -3.112 -15.511 1.00 91.44 348 GLU A N 1
ATOM 2830 C CA . GLU A 1 348 ? -0.346 -1.852 -16.266 1.00 91.44 348 GLU A CA 1
ATOM 2831 C C . GLU A 1 348 ? 1.084 -1.604 -16.764 1.00 91.44 348 GLU A C 1
ATOM 2833 O O . GLU A 1 348 ? 1.285 -1.186 -17.909 1.00 91.44 348 GLU A O 1
ATOM 2838 N N . CYS A 1 349 ? 2.086 -1.994 -15.965 1.00 92.44 349 CYS A N 1
ATOM 2839 C CA . CYS A 1 349 ? 3.482 -2.051 -16.406 1.00 92.44 349 CYS A CA 1
ATOM 2840 C C . CYS A 1 349 ? 3.636 -3.011 -17.592 1.00 92.44 349 CYS A C 1
ATOM 2842 O O . CYS A 1 349 ? 4.180 -2.645 -18.630 1.00 92.44 349 CYS A O 1
ATOM 2844 N N . GLY A 1 350 ? 3.092 -4.226 -17.477 1.00 91.25 350 GLY A N 1
ATOM 2845 C CA . GLY A 1 350 ? 3.190 -5.245 -18.518 1.00 91.25 350 GLY A CA 1
ATOM 2846 C C . GLY A 1 350 ? 2.507 -4.849 -19.832 1.00 91.25 350 GLY A C 1
ATOM 2847 O O . GLY A 1 350 ? 3.057 -5.092 -20.906 1.00 91.25 350 GLY A O 1
ATOM 2848 N N . LYS A 1 351 ? 1.324 -4.226 -19.770 1.00 91.25 351 LYS A N 1
ATOM 2849 C CA . LYS A 1 351 ? 0.618 -3.698 -20.950 1.00 91.25 351 LYS A CA 1
ATOM 2850 C C . LYS A 1 351 ? 1.427 -2.598 -21.631 1.00 91.25 351 LYS A C 1
ATOM 2852 O O . LYS A 1 351 ? 1.638 -2.663 -22.840 1.00 91.25 351 LYS A O 1
ATOM 2857 N N . SER A 1 352 ? 1.913 -1.632 -20.853 1.00 90.50 352 SER A N 1
ATOM 2858 C CA . SER A 1 352 ? 2.685 -0.497 -21.365 1.00 90.50 352 SER A CA 1
ATOM 2859 C C . SER A 1 352 ? 4.010 -0.954 -21.978 1.00 90.50 352 SER A C 1
ATOM 2861 O O . SER A 1 352 ? 4.331 -0.567 -23.097 1.00 90.50 352 SER A O 1
ATOM 2863 N N . ALA A 1 353 ? 4.728 -1.864 -21.313 1.00 90.00 353 ALA A N 1
ATOM 2864 C CA . ALA A 1 353 ? 5.971 -2.436 -21.824 1.00 90.00 353 ALA A CA 1
ATOM 2865 C C . ALA A 1 353 ? 5.770 -3.231 -23.122 1.00 90.00 353 ALA A C 1
ATOM 2867 O O . ALA A 1 353 ? 6.611 -3.177 -24.011 1.00 90.00 353 ALA A O 1
ATOM 2868 N N . LYS A 1 354 ? 4.659 -3.967 -23.262 1.00 89.19 354 LYS A N 1
ATOM 2869 C CA . LYS A 1 354 ? 4.333 -4.670 -24.514 1.00 89.19 354 LYS A CA 1
ATOM 2870 C C . LYS A 1 354 ? 4.043 -3.712 -25.663 1.00 89.19 354 LYS A C 1
ATOM 2872 O O . LYS A 1 354 ? 4.405 -4.013 -26.794 1.00 89.19 354 LYS A O 1
ATOM 2877 N N . LEU A 1 355 ? 3.365 -2.603 -25.375 1.00 89.69 355 LEU A N 1
ATOM 2878 C CA . LEU A 1 355 ? 2.940 -1.644 -26.390 1.00 89.69 355 LEU A CA 1
ATOM 2879 C C . LEU A 1 355 ? 4.087 -0.734 -26.845 1.00 89.69 355 LEU A C 1
ATOM 2881 O O . LEU A 1 355 ? 4.235 -0.491 -28.038 1.00 89.69 355 LEU A O 1
ATOM 2885 N N . TYR A 1 356 ? 4.900 -0.252 -25.905 1.00 88.56 356 TYR A N 1
ATOM 2886 C CA . TYR A 1 356 ? 5.940 0.752 -26.154 1.00 88.56 356 TYR A CA 1
ATOM 2887 C C . TYR A 1 356 ? 7.372 0.194 -26.076 1.00 88.56 356 TYR A C 1
ATOM 2889 O O . TYR A 1 356 ? 8.333 0.928 -26.280 1.00 88.56 356 TYR A O 1
ATOM 2897 N N . GLY A 1 357 ? 7.537 -1.097 -25.773 1.00 85.06 357 GLY A N 1
ATOM 2898 C CA . GLY A 1 357 ? 8.830 -1.767 -25.579 1.00 85.06 357 GLY A CA 1
ATOM 2899 C C . GLY A 1 357 ? 9.379 -1.650 -24.151 1.00 85.06 357 GLY A C 1
ATOM 2900 O O . GLY A 1 357 ? 9.960 -2.604 -23.628 1.00 85.06 357 GLY A O 1
ATOM 2901 N N . SER A 1 358 ? 9.152 -0.515 -23.490 1.00 87.38 358 SER A N 1
ATOM 2902 C CA . SER A 1 358 ? 9.545 -0.266 -22.102 1.00 87.38 358 SER A CA 1
ATOM 2903 C C . SER A 1 358 ? 8.558 0.665 -21.388 1.00 87.38 358 SER A C 1
ATOM 2905 O O . SER A 1 358 ? 7.724 1.324 -22.009 1.00 87.38 358 SER A O 1
ATOM 2907 N N . VAL A 1 359 ? 8.641 0.706 -20.059 1.00 89.19 359 VAL A N 1
ATOM 2908 C CA . VAL A 1 359 ? 7.907 1.645 -19.202 1.00 89.19 359 VAL A CA 1
ATOM 2909 C C . VAL A 1 359 ? 8.853 2.738 -18.737 1.00 89.19 359 VAL A C 1
ATOM 2911 O O . VAL A 1 359 ? 9.927 2.453 -18.203 1.00 89.19 359 VAL A O 1
ATOM 2914 N N . GLU A 1 360 ? 8.439 3.993 -18.909 1.00 87.44 360 GLU A N 1
ATOM 2915 C CA . GLU A 1 360 ? 9.252 5.163 -18.574 1.00 87.44 360 GLU A CA 1
ATOM 2916 C C . GLU A 1 360 ? 9.682 5.171 -17.105 1.00 87.44 360 GLU A C 1
ATOM 2918 O O . GLU A 1 360 ? 10.850 5.429 -16.819 1.00 87.44 360 GLU A O 1
ATOM 2923 N N . SER A 1 361 ? 8.768 4.852 -16.182 1.00 89.88 361 SER A N 1
ATOM 2924 C CA . SER A 1 361 ? 9.046 4.825 -14.749 1.00 89.88 361 SER A CA 1
ATOM 2925 C C . SER A 1 361 ? 8.255 3.738 -14.019 1.00 89.88 361 SER A C 1
ATOM 2927 O O . SER A 1 361 ? 7.050 3.597 -14.211 1.00 89.88 361 SER A O 1
ATOM 2929 N N . VAL A 1 362 ? 8.937 3.007 -13.139 1.00 92.50 362 VAL A N 1
ATOM 2930 C CA . VAL A 1 362 ? 8.354 2.105 -12.141 1.00 92.50 362 VAL A CA 1
ATOM 2931 C C . VAL A 1 362 ? 8.714 2.629 -10.756 1.00 92.50 362 VAL A C 1
ATOM 2933 O O . VAL A 1 362 ? 9.885 2.880 -10.463 1.00 92.50 362 VAL A O 1
ATOM 2936 N N . LYS A 1 363 ? 7.701 2.787 -9.898 1.00 94.69 363 LYS A N 1
ATOM 2937 C CA . LYS A 1 363 ? 7.834 3.303 -8.531 1.00 94.69 363 LYS A CA 1
ATOM 2938 C C . LYS A 1 363 ? 7.312 2.255 -7.542 1.00 94.69 363 LYS A C 1
ATOM 2940 O O . LYS A 1 363 ? 6.110 2.111 -7.356 1.00 94.69 363 LYS A O 1
ATOM 2945 N N . LEU A 1 364 ? 8.207 1.533 -6.876 1.00 96.00 364 LEU A N 1
ATOM 2946 C CA . LEU A 1 364 ? 7.862 0.618 -5.788 1.00 96.00 364 LEU A CA 1
ATOM 2947 C C . LEU A 1 364 ? 8.097 1.314 -4.448 1.00 96.00 364 LEU A C 1
ATOM 2949 O O . LEU A 1 364 ? 9.236 1.564 -4.084 1.00 96.00 364 LEU A O 1
ATOM 2953 N N . ALA A 1 365 ? 7.031 1.606 -3.705 1.00 95.88 365 ALA A N 1
ATOM 2954 C CA . ALA A 1 365 ? 7.086 2.172 -2.353 1.00 95.88 365 ALA A CA 1
ATOM 2955 C C . ALA A 1 365 ? 6.332 1.254 -1.377 1.00 95.88 365 ALA A C 1
ATOM 2957 O O . ALA A 1 365 ? 5.128 1.409 -1.130 1.00 95.88 365 ALA A O 1
ATOM 2958 N N . ARG A 1 366 ? 7.030 0.230 -0.880 1.00 95.19 366 ARG A N 1
ATOM 2959 C CA . ARG A 1 366 ? 6.431 -0.943 -0.230 1.00 95.19 366 ARG A CA 1
ATOM 2960 C C . ARG A 1 366 ? 6.605 -0.903 1.281 1.00 95.19 366 ARG A C 1
ATOM 2962 O O . ARG A 1 366 ? 7.693 -0.623 1.767 1.00 95.19 366 ARG A O 1
ATOM 2969 N N . ASP A 1 367 ? 5.527 -1.223 1.993 1.00 92.94 367 ASP A N 1
ATOM 2970 C CA . ASP A 1 367 ? 5.574 -1.645 3.398 1.00 92.94 367 ASP A CA 1
ATOM 2971 C C . ASP A 1 367 ? 5.580 -3.172 3.356 1.00 92.94 367 ASP A C 1
ATOM 2973 O O . ASP A 1 367 ? 4.553 -3.804 3.089 1.00 92.94 367 ASP A O 1
ATOM 2977 N N . VAL A 1 368 ? 6.773 -3.745 3.513 1.00 92.50 368 VAL A N 1
ATOM 2978 C CA . VAL A 1 368 ? 7.032 -5.155 3.204 1.00 92.50 368 VAL A CA 1
ATOM 2979 C C . VAL A 1 368 ? 6.265 -6.066 4.162 1.00 92.50 368 VAL A C 1
ATOM 2981 O O . VAL A 1 368 ? 5.746 -7.107 3.754 1.00 92.50 368 VAL A O 1
ATOM 2984 N N . TYR A 1 369 ? 6.133 -5.661 5.428 1.00 90.12 369 TYR A N 1
ATOM 2985 C CA . TYR A 1 369 ? 5.365 -6.412 6.416 1.00 90.12 369 TYR A CA 1
ATOM 2986 C C . TYR A 1 369 ? 3.875 -6.413 6.077 1.00 90.12 369 TYR A C 1
ATOM 2988 O O . TYR A 1 369 ? 3.237 -7.470 6.058 1.00 90.12 369 TYR A O 1
ATOM 2996 N N . THR A 1 370 ? 3.319 -5.232 5.788 1.00 90.00 370 THR A N 1
ATOM 2997 C CA . THR A 1 370 ? 1.903 -5.102 5.440 1.00 90.00 370 THR A CA 1
ATOM 2998 C C . THR A 1 370 ? 1.579 -5.903 4.178 1.00 90.00 370 THR A C 1
ATOM 3000 O O . THR A 1 370 ? 0.570 -6.606 4.165 1.00 90.00 370 THR A O 1
ATOM 3003 N N . ASP A 1 371 ? 2.447 -5.892 3.164 1.00 92.56 371 ASP A N 1
ATOM 3004 C CA . ASP A 1 371 ? 2.278 -6.695 1.946 1.00 92.56 371 ASP A CA 1
ATOM 3005 C C . ASP A 1 371 ? 2.171 -8.198 2.238 1.00 92.56 371 ASP A C 1
ATOM 3007 O O . ASP A 1 371 ? 1.239 -8.861 1.773 1.00 92.56 371 ASP A O 1
ATOM 3011 N N . LEU A 1 372 ? 3.079 -8.735 3.057 1.00 91.69 372 LEU A N 1
ATOM 3012 C CA . LEU A 1 372 ? 3.075 -10.147 3.445 1.00 91.69 372 LEU A CA 1
ATOM 3013 C C . LEU A 1 372 ? 1.817 -10.519 4.230 1.00 91.69 372 LEU A C 1
ATOM 3015 O O . LEU A 1 372 ? 1.176 -11.529 3.936 1.00 91.69 372 LEU A O 1
ATOM 3019 N N . VAL A 1 373 ? 1.429 -9.703 5.212 1.00 89.12 373 VAL A N 1
ATOM 3020 C CA . VAL A 1 373 ? 0.233 -9.967 6.022 1.00 89.12 373 VAL A CA 1
ATOM 3021 C C . VAL A 1 373 ? -1.032 -9.899 5.177 1.00 89.12 373 VAL A C 1
ATOM 3023 O O . VAL A 1 373 ? -1.894 -10.759 5.322 1.00 89.12 373 VAL A O 1
ATOM 3026 N N . LYS A 1 374 ? -1.148 -8.934 4.262 1.00 90.31 374 LYS A N 1
ATOM 3027 C CA . LYS A 1 374 ? -2.316 -8.818 3.379 1.00 90.31 374 LYS A CA 1
ATOM 3028 C C . LYS A 1 374 ? -2.497 -10.029 2.470 1.00 90.31 374 LYS A C 1
ATOM 3030 O O . LYS A 1 374 ? -3.632 -10.411 2.192 1.00 90.31 374 LYS A O 1
ATOM 3035 N N . VAL A 1 375 ? -1.398 -10.648 2.041 1.00 90.44 375 VAL A N 1
ATOM 3036 C CA . VAL A 1 375 ? -1.438 -11.828 1.172 1.00 90.44 375 VAL A CA 1
ATOM 3037 C C . VAL A 1 375 ? -1.645 -13.120 1.963 1.00 90.44 375 VAL A C 1
ATOM 3039 O O . VAL A 1 375 ? -2.529 -13.902 1.622 1.00 90.44 375 VAL A O 1
ATOM 3042 N N . PHE A 1 376 ? -0.869 -13.351 3.023 1.00 88.25 376 PHE A N 1
ATOM 3043 C CA . PHE A 1 376 ? -0.922 -14.604 3.786 1.00 88.25 376 PHE A CA 1
ATOM 3044 C C . PHE A 1 376 ? -2.042 -14.649 4.831 1.00 88.25 376 PHE A C 1
ATOM 3046 O O . PHE A 1 376 ? -2.512 -15.729 5.182 1.00 88.25 376 PHE A O 1
ATOM 3053 N N . PHE A 1 377 ? -2.480 -13.491 5.326 1.00 86.62 377 PHE A N 1
ATOM 3054 C CA . PHE A 1 377 ? -3.484 -13.355 6.381 1.00 86.62 377 PHE A CA 1
ATOM 3055 C C . PHE A 1 377 ? -4.532 -12.288 6.007 1.00 86.62 377 PHE A C 1
ATOM 3057 O O . PHE A 1 377 ? -4.680 -11.284 6.707 1.00 86.62 377 PHE A O 1
ATOM 3064 N N . PRO A 1 378 ? -5.312 -12.489 4.928 1.00 82.75 378 PRO A N 1
ATOM 3065 C CA . PRO A 1 378 ? -6.216 -11.470 4.379 1.00 82.75 378 PRO A CA 1
ATOM 3066 C C . PRO A 1 378 ? -7.317 -11.002 5.348 1.00 82.75 378 PRO A C 1
ATOM 3068 O O . PRO A 1 378 ? -7.870 -9.918 5.176 1.00 82.75 378 PRO A O 1
ATOM 3071 N N . PHE A 1 379 ? -7.630 -11.791 6.382 1.00 80.38 379 PHE A N 1
ATOM 3072 C CA . PHE A 1 379 ? -8.622 -11.454 7.413 1.00 80.38 379 PHE A CA 1
ATOM 3073 C C . PHE A 1 379 ? -8.012 -10.866 8.695 1.00 80.38 379 PHE A C 1
ATOM 3075 O O . PHE A 1 379 ? -8.732 -10.617 9.666 1.00 80.38 379 PHE A O 1
ATOM 3082 N N . TRP A 1 380 ? -6.693 -10.650 8.724 1.00 75.56 380 TRP A N 1
ATOM 3083 C CA . TRP A 1 380 ? -6.006 -10.083 9.877 1.00 75.56 380 TRP A CA 1
ATOM 3084 C C . TRP A 1 380 ? -6.421 -8.628 10.117 1.00 75.56 380 TRP A C 1
ATOM 3086 O O . TRP A 1 380 ? -6.469 -7.806 9.197 1.00 75.56 380 TRP A O 1
ATOM 3096 N N . LYS A 1 381 ? -6.699 -8.296 11.382 1.00 71.50 381 LYS A N 1
ATOM 3097 C CA . LYS A 1 381 ? -7.041 -6.936 11.807 1.00 71.50 381 LYS A CA 1
ATOM 3098 C C . LYS A 1 381 ? -5.801 -6.242 12.355 1.00 71.50 381 LYS A C 1
ATOM 3100 O O . LYS A 1 381 ? -5.281 -6.621 13.400 1.00 71.50 381 LYS A O 1
ATOM 3105 N N . PHE A 1 382 ? -5.357 -5.202 11.663 1.00 66.50 382 PHE A N 1
ATOM 3106 C CA . PHE A 1 382 ? -4.368 -4.271 12.195 1.00 66.50 382 PHE A CA 1
ATOM 3107 C C . PHE A 1 382 ? -5.019 -3.307 13.196 1.00 66.50 382 PHE A C 1
ATOM 3109 O O . PHE A 1 382 ? -6.212 -3.019 13.093 1.00 66.50 382 PHE A O 1
ATOM 3116 N N . SER A 1 383 ? -4.232 -2.767 14.133 1.00 57.22 383 SER A N 1
ATOM 3117 C CA . SER A 1 383 ? -4.653 -1.570 14.870 1.00 57.22 383 SER A CA 1
ATOM 3118 C C . SER A 1 383 ? -4.726 -0.403 13.878 1.00 57.22 383 SER A C 1
ATOM 3120 O O . SER A 1 383 ? -3.733 -0.089 13.223 1.00 57.22 383 SER A O 1
ATOM 3122 N N . GLU A 1 384 ? -5.911 0.192 13.702 1.00 48.47 384 GLU A N 1
ATOM 3123 C CA . GLU A 1 384 ? -6.145 1.265 12.716 1.00 48.47 384 GLU A CA 1
ATOM 3124 C C . GLU A 1 384 ? -5.542 2.618 13.133 1.00 48.47 384 GLU A C 1
ATOM 3126 O O . GLU A 1 384 ? -5.432 3.522 12.301 1.00 48.47 384 GLU A O 1
ATOM 3131 N N . HIS A 1 385 ? -5.142 2.753 14.401 1.00 46.94 385 HIS A N 1
ATOM 3132 C CA . HIS A 1 385 ? -4.510 3.952 14.941 1.00 46.94 385 HIS A CA 1
ATOM 3133 C C . HIS A 1 385 ? -3.005 3.724 15.074 1.00 46.94 385 HIS A C 1
ATOM 3135 O O . HIS A 1 385 ? -2.564 2.714 15.627 1.00 46.94 385 HIS A O 1
ATOM 3141 N N . VAL A 1 386 ? -2.207 4.690 14.607 1.00 43.09 386 VAL A N 1
ATOM 3142 C CA . VAL A 1 386 ? -0.802 4.792 15.017 1.00 43.09 386 VAL A CA 1
ATOM 3143 C C . VAL A 1 386 ? -0.822 5.152 16.501 1.00 43.09 386 VAL A C 1
ATOM 3145 O O . VAL A 1 386 ? -1.002 6.321 16.852 1.00 43.09 386 VAL A O 1
ATOM 3148 N N . ASP A 1 387 ? -0.740 4.143 17.373 1.00 32.16 387 ASP A N 1
ATOM 3149 C CA . ASP A 1 387 ? -0.801 4.307 18.825 1.00 32.16 387 ASP A CA 1
ATOM 3150 C C . ASP A 1 387 ? 0.307 5.254 19.296 1.00 32.16 387 ASP A C 1
ATOM 3152 O O . ASP A 1 387 ? 1.430 4.869 19.606 1.00 32.16 387 ASP A O 1
ATOM 3156 N N . SER A 1 388 ? -0.035 6.536 19.385 1.00 31.47 388 SER A N 1
ATOM 3157 C CA . SER A 1 388 ? 0.795 7.562 20.016 1.00 31.47 388 SER A CA 1
ATOM 3158 C C . SER A 1 388 ? 0.765 7.432 21.543 1.00 31.47 388 SER A C 1
ATOM 3160 O O . SER A 1 388 ? 1.518 8.109 22.234 1.00 31.47 388 SER A O 1
ATOM 3162 N N . ASN A 1 389 ? -0.130 6.587 22.065 1.00 27.00 389 ASN A N 1
ATOM 3163 C CA . ASN A 1 389 ? -0.434 6.421 23.478 1.00 27.00 389 ASN A CA 1
ATOM 3164 C C . ASN A 1 389 ? -0.502 4.935 23.860 1.00 27.00 389 ASN A C 1
ATOM 3166 O O . ASN A 1 389 ? -1.464 4.494 24.486 1.00 27.00 389 ASN A O 1
ATOM 3170 N N . VAL A 1 390 ? 0.560 4.170 23.596 1.00 30.47 390 VAL A N 1
ATOM 3171 C CA . VAL A 1 390 ? 0.877 3.079 24.527 1.00 30.47 390 VAL A CA 1
ATOM 3172 C C . VAL A 1 390 ? 1.345 3.750 25.816 1.00 30.47 390 VAL A C 1
ATOM 3174 O O . VAL A 1 390 ? 2.525 4.045 26.008 1.00 30.47 390 VAL A O 1
ATOM 3177 N N . LYS A 1 391 ? 0.401 4.054 26.712 1.00 28.92 391 LYS A N 1
ATOM 3178 C CA . LYS A 1 391 ? 0.750 4.298 28.108 1.00 28.92 391 LYS A CA 1
ATOM 3179 C C . LYS A 1 391 ? 1.448 3.037 28.610 1.00 28.92 391 LYS A C 1
ATOM 3181 O O . LYS A 1 391 ? 0.837 1.980 28.675 1.00 28.92 391 LYS A O 1
ATOM 3186 N N . LYS A 1 392 ? 2.744 3.192 28.890 1.00 32.47 392 LYS A N 1
ATOM 3187 C CA . LYS A 1 392 ? 3.593 2.395 29.785 1.00 32.47 392 LYS A CA 1
ATOM 3188 C C . LYS A 1 392 ? 2.931 1.111 30.311 1.00 32.47 392 LYS A C 1
ATOM 3190 O O . LYS A 1 392 ? 2.483 1.085 31.451 1.00 32.47 392 LYS A O 1
ATOM 3195 N N . SER A 1 393 ? 2.966 0.030 29.535 1.00 24.81 393 SER A N 1
ATOM 3196 C CA . SER A 1 393 ? 3.116 -1.284 30.159 1.00 24.81 393 SER A CA 1
ATOM 3197 C C . SER A 1 393 ? 4.619 -1.518 30.285 1.00 24.81 393 SER A C 1
ATOM 3199 O O . SER A 1 393 ? 5.349 -1.638 29.301 1.00 24.81 393 SER A O 1
ATOM 3201 N N . HIS A 1 394 ? 5.118 -1.424 31.514 1.00 32.78 394 HIS A N 1
ATOM 3202 C CA . HIS A 1 394 ? 6.511 -1.717 31.807 1.00 32.78 394 HIS A CA 1
ATOM 3203 C C . HIS A 1 394 ? 6.773 -3.213 31.591 1.00 32.78 394 HIS A C 1
ATOM 3205 O O . HIS A 1 394 ? 6.137 -4.054 32.216 1.00 32.78 394 HIS A O 1
ATOM 3211 N N . GLN A 1 395 ? 7.720 -3.486 30.692 1.00 32.75 395 GLN A N 1
ATOM 3212 C CA . GLN A 1 395 ? 8.718 -4.557 30.734 1.00 32.75 395 GLN A CA 1
ATOM 3213 C C . GLN A 1 395 ? 8.314 -5.868 31.421 1.00 32.75 395 GLN A C 1
ATOM 3215 O O . GLN A 1 395 ? 8.426 -6.014 32.634 1.00 32.75 395 GLN A O 1
ATOM 3220 N N . ASN A 1 396 ? 8.084 -6.885 30.594 1.00 23.70 396 ASN A N 1
ATOM 3221 C CA . ASN A 1 396 ? 8.823 -8.130 30.758 1.00 23.70 396 ASN A CA 1
ATOM 3222 C C . ASN A 1 396 ? 9.715 -8.311 29.528 1.00 23.70 396 ASN A C 1
ATOM 3224 O O . ASN A 1 396 ? 9.264 -8.116 28.399 1.00 23.70 396 ASN A O 1
ATOM 3228 N N . ASN A 1 397 ? 10.982 -8.655 29.769 1.00 28.00 397 ASN A N 1
ATOM 3229 C CA . ASN A 1 397 ? 12.019 -8.951 28.780 1.00 28.00 397 ASN A CA 1
ATOM 3230 C C . ASN A 1 397 ? 11.700 -10.232 27.993 1.00 28.00 397 ASN A C 1
ATOM 3232 O O . ASN A 1 397 ? 12.404 -11.233 28.068 1.00 28.00 397 ASN A O 1
ATOM 3236 N N . THR A 1 398 ? 10.634 -10.191 27.211 1.00 24.67 398 THR A N 1
ATOM 3237 C CA . THR A 1 398 ? 10.489 -10.998 26.008 1.00 24.67 398 THR A CA 1
ATOM 3238 C C . THR A 1 398 ? 10.476 -10.007 24.866 1.00 24.67 398 THR A C 1
ATOM 3240 O O . THR A 1 398 ? 9.580 -9.168 24.791 1.00 24.67 398 THR A O 1
ATOM 3243 N N . THR A 1 399 ? 11.495 -10.084 24.020 1.00 31.55 399 THR A N 1
ATOM 3244 C CA . THR A 1 399 ? 11.658 -9.427 22.720 1.00 31.55 399 THR A CA 1
ATOM 3245 C C . THR A 1 399 ? 10.458 -9.707 21.806 1.00 31.55 399 THR A C 1
ATOM 3247 O O . THR A 1 399 ? 10.541 -10.435 20.826 1.00 31.55 399 THR A O 1
ATOM 3250 N N . SER A 1 400 ? 9.289 -9.163 22.135 1.00 34.34 400 SER A N 1
ATOM 3251 C CA . SER A 1 400 ? 8.088 -9.231 21.308 1.00 34.34 400 SER A CA 1
ATOM 3252 C C . SER A 1 400 ? 8.051 -7.986 20.444 1.00 34.34 400 SER A C 1
ATOM 3254 O O . SER A 1 400 ? 7.212 -7.106 20.618 1.00 34.34 400 SER A O 1
ATOM 3256 N N . TYR A 1 401 ? 9.007 -7.908 19.531 1.00 43.22 401 TYR A N 1
ATOM 3257 C CA . TYR A 1 401 ? 8.969 -6.940 18.460 1.00 43.22 401 TYR A CA 1
ATOM 3258 C C . TYR A 1 401 ? 7.733 -7.207 17.597 1.00 43.22 401 TYR A C 1
ATOM 3260 O O . TYR A 1 401 ? 7.582 -8.323 17.096 1.00 43.22 401 TYR A O 1
ATOM 3268 N N . PRO A 1 402 ? 6.798 -6.256 17.469 1.00 48.97 402 PRO A N 1
ATOM 3269 C CA . PRO A 1 402 ? 5.470 -6.613 17.000 1.00 48.97 402 PRO A CA 1
ATOM 3270 C C . PRO A 1 402 ? 5.436 -6.914 15.497 1.00 48.97 402 PRO A C 1
ATOM 3272 O O . PRO A 1 402 ? 4.621 -7.733 15.088 1.00 48.97 402 PRO A O 1
ATOM 3275 N N . PHE A 1 403 ? 6.340 -6.349 14.689 1.00 55.66 403 PHE A N 1
ATOM 3276 C CA . PHE A 1 403 ? 6.327 -6.481 13.230 1.00 55.66 403 PHE A CA 1
ATOM 3277 C C . PHE A 1 403 ? 7.764 -6.357 12.707 1.00 55.66 403 PHE A C 1
ATOM 3279 O O . PHE A 1 403 ? 8.319 -5.264 12.687 1.00 55.66 403 PHE A O 1
ATOM 3286 N N . HIS A 1 404 ? 8.412 -7.473 12.380 1.00 67.94 404 HIS A N 1
ATOM 3287 C CA . HIS A 1 404 ? 9.789 -7.472 11.884 1.00 67.94 404 HIS A CA 1
ATOM 3288 C C . HIS A 1 404 ? 9.883 -8.203 10.561 1.00 67.94 404 HIS A C 1
ATOM 3290 O O . HIS A 1 404 ? 9.472 -9.364 10.454 1.00 67.94 404 HIS A O 1
ATOM 3296 N N . VAL A 1 405 ? 10.456 -7.511 9.579 1.00 82.75 405 VAL A N 1
ATOM 3297 C CA . VAL A 1 405 ? 10.891 -8.077 8.309 1.00 82.75 405 VAL A CA 1
ATOM 3298 C C . VAL A 1 405 ? 12.372 -7.791 8.161 1.00 82.75 405 VAL A C 1
ATOM 3300 O O . VAL A 1 405 ? 12.821 -6.656 8.247 1.00 82.75 405 VAL A O 1
ATOM 3303 N N . GLN A 1 406 ? 13.145 -8.834 7.921 1.00 87.44 406 GLN A N 1
ATOM 3304 C CA . GLN A 1 406 ? 14.537 -8.727 7.543 1.00 87.44 406 GLN A CA 1
ATOM 3305 C C . GLN A 1 406 ? 14.636 -9.004 6.046 1.00 87.44 406 GLN A C 1
ATOM 3307 O O . GLN A 1 406 ? 14.365 -10.121 5.605 1.00 87.44 406 GLN A O 1
ATOM 3312 N N . VAL A 1 407 ? 15.041 -8.003 5.268 1.00 89.94 407 VAL A N 1
ATOM 3313 C CA . VAL A 1 407 ? 15.416 -8.203 3.864 1.00 89.94 407 VAL A CA 1
ATOM 3314 C C . VAL A 1 407 ? 16.785 -8.877 3.840 1.00 89.94 407 VAL A C 1
ATOM 3316 O O . VAL A 1 407 ? 17.754 -8.321 4.349 1.00 89.94 407 VAL A O 1
ATOM 3319 N N . LEU A 1 408 ? 16.842 -10.103 3.324 1.00 90.94 408 LEU A N 1
ATOM 3320 C CA . LEU A 1 408 ? 18.057 -10.911 3.230 1.00 90.94 408 LEU A CA 1
ATOM 3321 C C . LEU A 1 408 ? 18.790 -10.642 1.918 1.00 90.94 408 LEU A C 1
ATOM 3323 O O . LEU A 1 408 ? 19.993 -10.414 1.927 1.00 90.94 408 LEU A O 1
ATOM 3327 N N . GLU A 1 409 ? 18.064 -10.655 0.802 1.00 92.56 409 GLU A N 1
ATOM 3328 C CA . GLU A 1 409 ? 18.617 -10.426 -0.533 1.00 92.56 409 GLU A CA 1
ATOM 3329 C C . GLU A 1 409 ? 17.615 -9.665 -1.401 1.00 92.56 409 GLU A C 1
ATOM 3331 O O . GLU A 1 409 ? 16.400 -9.823 -1.257 1.00 92.56 409 GLU A O 1
ATOM 3336 N N . ILE A 1 410 ? 18.136 -8.855 -2.320 1.00 93.50 410 ILE A N 1
ATOM 3337 C CA . ILE A 1 410 ? 17.375 -8.149 -3.350 1.00 93.50 410 ILE A CA 1
ATOM 3338 C C . ILE A 1 410 ? 17.970 -8.545 -4.694 1.00 93.50 410 ILE A C 1
ATOM 3340 O O . ILE A 1 410 ? 19.117 -8.215 -4.994 1.00 93.50 410 ILE A O 1
ATOM 3344 N N . ASN A 1 411 ? 17.191 -9.255 -5.498 1.00 92.44 411 ASN A N 1
ATOM 3345 C CA . ASN A 1 411 ? 17.616 -9.790 -6.780 1.00 92.44 411 ASN A CA 1
ATOM 3346 C C . ASN A 1 411 ? 16.865 -9.082 -7.909 1.00 92.44 411 ASN A C 1
ATOM 3348 O O . ASN A 1 411 ? 15.637 -9.010 -7.902 1.00 92.44 411 ASN A O 1
ATOM 3352 N N . PHE A 1 412 ? 17.600 -8.575 -8.892 1.00 90.81 412 PHE A N 1
ATOM 3353 C CA . PHE A 1 412 ? 17.041 -7.975 -10.100 1.00 90.81 412 PHE A CA 1
ATOM 3354 C C . PHE A 1 412 ? 17.152 -8.956 -11.259 1.00 90.81 412 PHE A C 1
ATOM 3356 O O . PHE A 1 412 ? 18.209 -9.552 -11.474 1.00 90.81 412 PHE A O 1
ATOM 3363 N N . TYR A 1 413 ? 16.065 -9.093 -12.009 1.00 89.31 413 TYR A N 1
ATOM 3364 C CA . TYR A 1 413 ? 15.982 -9.933 -13.194 1.00 89.31 413 TYR A CA 1
ATOM 3365 C C . TYR A 1 413 ? 15.513 -9.080 -14.360 1.00 89.31 413 TYR A C 1
ATOM 3367 O O . TYR A 1 413 ? 14.473 -8.416 -14.281 1.00 89.31 413 TYR A O 1
ATOM 3375 N N . ILE A 1 414 ? 16.291 -9.099 -15.437 1.00 85.94 414 ILE A N 1
ATOM 3376 C CA . ILE A 1 414 ? 16.019 -8.304 -16.629 1.00 85.94 414 ILE A CA 1
ATOM 3377 C C . ILE A 1 414 ? 15.691 -9.244 -17.766 1.00 85.94 414 ILE A C 1
ATOM 3379 O O . ILE A 1 414 ? 16.426 -10.186 -18.050 1.00 85.94 414 ILE A O 1
ATOM 3383 N N . ASN A 1 415 ? 14.586 -8.958 -18.433 1.00 84.25 415 ASN A N 1
ATOM 3384 C CA . ASN A 1 415 ? 14.179 -9.668 -19.622 1.00 84.25 415 ASN A CA 1
ATOM 3385 C C . ASN A 1 415 ? 14.438 -8.794 -20.858 1.00 84.25 415 ASN A C 1
ATOM 3387 O O . ASN A 1 415 ? 13.761 -7.782 -21.078 1.00 84.25 415 ASN A O 1
ATOM 3391 N N . SER A 1 416 ? 15.451 -9.159 -21.648 1.00 71.19 416 SER A N 1
ATOM 3392 C CA . SER A 1 416 ? 15.805 -8.483 -22.898 1.00 71.19 416 SER A CA 1
ATOM 3393 C C . SER A 1 416 ? 15.135 -9.198 -24.069 1.00 71.19 416 SER A C 1
ATOM 3395 O O . SER A 1 416 ? 15.673 -10.165 -24.595 1.00 71.19 416 SER A O 1
ATOM 3397 N N . HIS A 1 417 ? 13.950 -8.741 -24.472 1.00 63.78 417 HIS A N 1
ATOM 3398 C CA . HIS A 1 417 ? 13.190 -9.415 -25.526 1.00 63.78 417 HIS A CA 1
ATOM 3399 C C . HIS A 1 417 ? 13.843 -9.359 -26.922 1.00 63.78 417 HIS A C 1
ATOM 3401 O O . HIS A 1 417 ? 13.655 -10.311 -27.667 1.00 63.78 417 HIS A O 1
ATOM 3407 N N . ASN A 1 418 ? 14.596 -8.300 -27.281 1.00 56.41 418 ASN A N 1
ATOM 3408 C CA . ASN A 1 418 ? 15.030 -8.081 -28.677 1.00 56.41 418 ASN A CA 1
ATOM 3409 C C . ASN A 1 418 ? 16.502 -7.658 -28.921 1.00 56.41 418 ASN A C 1
ATOM 3411 O O . ASN A 1 418 ? 16.888 -7.606 -30.085 1.00 56.41 418 ASN A O 1
ATOM 3415 N N . ALA A 1 419 ? 17.327 -7.341 -27.910 1.00 61.03 419 ALA A N 1
ATOM 3416 C CA . ALA A 1 419 ? 18.774 -7.080 -28.100 1.00 61.03 419 ALA A CA 1
ATOM 3417 C C . ALA A 1 419 ? 19.517 -6.880 -26.767 1.00 61.03 419 ALA A C 1
ATOM 3419 O O . ALA A 1 419 ? 20.236 -7.753 -26.272 1.00 61.03 419 ALA A O 1
ATOM 3420 N N . THR A 1 420 ? 19.328 -5.689 -26.206 1.00 63.38 420 THR A N 1
ATOM 3421 C CA . THR A 1 420 ? 19.901 -5.188 -24.962 1.00 63.38 420 THR A CA 1
ATOM 3422 C C . THR A 1 420 ? 18.801 -4.446 -24.223 1.00 63.38 420 THR A C 1
ATOM 3424 O O . THR A 1 420 ? 18.158 -3.570 -24.802 1.00 63.38 420 THR A O 1
ATOM 3427 N N . ALA A 1 421 ? 18.555 -4.809 -22.969 1.00 72.38 421 ALA A N 1
ATOM 3428 C CA . ALA A 1 421 ? 17.650 -4.071 -22.098 1.00 72.38 421 ALA A CA 1
ATOM 3429 C C . ALA A 1 421 ? 18.477 -3.368 -21.026 1.00 72.38 421 ALA A C 1
ATOM 3431 O O . ALA A 1 421 ? 19.151 -4.034 -20.237 1.00 72.38 421 ALA A O 1
ATOM 3432 N N . ASP A 1 422 ? 18.402 -2.039 -21.018 1.00 78.62 422 ASP A N 1
ATOM 3433 C CA . ASP A 1 422 ? 19.054 -1.195 -20.026 1.00 78.62 422 ASP A CA 1
ATOM 3434 C C . ASP A 1 422 ? 17.996 -0.631 -19.083 1.00 78.62 422 ASP A C 1
ATOM 3436 O O . ASP A 1 422 ? 17.185 0.216 -19.457 1.00 78.62 422 ASP A O 1
ATOM 3440 N N . ILE A 1 423 ? 18.017 -1.110 -17.845 1.00 85.25 423 ILE A N 1
ATOM 3441 C CA . ILE A 1 423 ? 17.161 -0.635 -16.769 1.00 85.25 423 ILE A CA 1
ATOM 3442 C C . ILE A 1 423 ? 17.976 0.293 -15.873 1.00 85.25 423 ILE A C 1
ATOM 3444 O O . ILE A 1 423 ? 19.045 -0.065 -15.381 1.00 85.25 423 ILE A O 1
ATOM 3448 N N . MET A 1 424 ? 17.463 1.497 -15.632 1.00 85.94 424 MET A N 1
ATOM 3449 C CA . MET A 1 424 ? 18.104 2.473 -14.749 1.00 85.94 424 MET A CA 1
ATOM 3450 C C . MET A 1 424 ? 17.402 2.491 -13.393 1.00 85.94 424 MET A C 1
ATOM 3452 O O . MET A 1 424 ? 16.225 2.829 -13.323 1.00 85.94 424 MET A O 1
ATOM 3456 N N . ILE A 1 425 ? 18.117 2.198 -12.309 1.00 88.38 425 ILE A N 1
ATOM 3457 C CA . ILE A 1 425 ? 17.643 2.406 -10.938 1.00 88.38 425 ILE A CA 1
ATOM 3458 C C . ILE A 1 425 ? 18.077 3.801 -10.485 1.00 88.38 425 ILE A C 1
ATOM 3460 O O . ILE A 1 425 ? 19.266 4.072 -10.325 1.00 88.38 425 ILE A O 1
ATOM 3464 N N . GLU A 1 426 ? 17.119 4.700 -10.289 1.00 86.75 426 GLU A N 1
ATOM 3465 C CA . GLU A 1 426 ? 17.378 6.074 -9.847 1.00 86.75 426 GLU A CA 1
ATOM 3466 C C . GLU A 1 426 ? 17.434 6.188 -8.327 1.00 86.75 426 GLU A C 1
ATOM 3468 O O . GLU A 1 426 ? 18.238 6.945 -7.792 1.00 86.75 426 GLU A O 1
ATOM 3473 N N . LYS A 1 427 ? 16.573 5.441 -7.629 1.00 88.94 427 LYS A N 1
ATOM 3474 C CA . LYS A 1 427 ? 16.534 5.390 -6.166 1.00 88.94 427 LYS A CA 1
ATOM 3475 C C . LYS A 1 427 ? 16.373 3.944 -5.730 1.00 88.94 427 LYS A C 1
ATOM 3477 O O . LYS A 1 427 ? 15.507 3.250 -6.257 1.00 88.94 427 LYS A O 1
ATOM 3482 N N . LEU A 1 428 ? 17.163 3.508 -4.755 1.00 90.88 428 LEU A N 1
ATOM 3483 C CA . LEU A 1 428 ? 17.026 2.191 -4.141 1.00 90.88 428 LEU A CA 1
ATOM 3484 C C . LEU A 1 428 ? 17.350 2.292 -2.654 1.00 90.88 428 LEU A C 1
ATOM 3486 O O . LEU A 1 428 ? 18.506 2.473 -2.284 1.00 90.88 428 LEU A O 1
ATOM 3490 N N . ARG A 1 429 ? 16.327 2.213 -1.803 1.00 90.94 429 ARG A N 1
ATOM 3491 C CA . ARG A 1 429 ? 16.462 2.452 -0.364 1.00 90.94 429 ARG A CA 1
ATOM 3492 C C . ARG A 1 429 ? 15.716 1.420 0.459 1.00 90.94 429 ARG A C 1
ATOM 3494 O O . ARG A 1 429 ? 14.610 1.010 0.101 1.00 90.94 429 ARG A O 1
ATOM 3501 N N . LEU A 1 430 ? 16.313 1.059 1.586 1.00 90.50 430 LEU A N 1
ATOM 3502 C CA . LEU A 1 430 ? 15.637 0.374 2.677 1.00 90.50 430 LEU A CA 1
ATOM 3503 C C . LEU A 1 430 ? 15.464 1.349 3.836 1.00 90.50 430 LEU A C 1
ATOM 3505 O O . LEU A 1 430 ? 16.363 2.133 4.125 1.00 90.50 430 LEU A O 1
ATOM 3509 N N . GLY A 1 431 ? 14.293 1.318 4.460 1.00 85.88 431 GLY A N 1
ATOM 3510 C CA . GLY A 1 431 ? 13.955 2.194 5.575 1.00 85.88 431 GLY A CA 1
ATOM 3511 C C . GLY A 1 431 ? 13.349 1.408 6.722 1.00 85.88 431 GLY A C 1
ATOM 3512 O O . GLY A 1 431 ? 12.709 0.374 6.513 1.00 85.88 431 GLY A O 1
ATOM 3513 N N . LYS A 1 432 ? 13.541 1.899 7.939 1.00 80.38 432 LYS A N 1
ATOM 3514 C CA . LYS A 1 432 ? 12.937 1.346 9.148 1.00 80.38 432 LYS A CA 1
ATOM 3515 C C . LYS A 1 432 ? 11.844 2.274 9.663 1.00 80.38 432 LYS A C 1
ATOM 3517 O O . LYS A 1 432 ? 12.015 3.490 9.683 1.00 80.38 432 LYS A O 1
ATOM 3522 N N . ALA A 1 433 ? 10.725 1.703 10.091 1.00 72.12 433 ALA A N 1
ATOM 3523 C CA . ALA A 1 433 ? 9.660 2.444 10.740 1.00 72.12 433 ALA A CA 1
ATOM 3524 C C . ALA A 1 433 ? 10.118 2.887 12.135 1.00 72.12 433 ALA A C 1
ATOM 3526 O O . ALA A 1 433 ? 10.668 2.109 12.925 1.00 72.12 433 ALA A O 1
ATOM 3527 N N . VAL A 1 434 ? 9.872 4.151 12.470 1.00 63.91 434 VAL A N 1
ATOM 3528 C CA . VAL A 1 434 ? 10.258 4.698 13.772 1.00 63.91 434 VAL A CA 1
ATOM 3529 C C . VAL A 1 434 ? 9.255 4.248 14.841 1.00 63.91 434 VAL A C 1
ATOM 3531 O O . VAL A 1 434 ? 8.184 4.830 15.014 1.00 63.91 434 VAL A O 1
ATOM 3534 N N . ASN A 1 435 ? 9.601 3.199 15.595 1.00 52.25 435 ASN A N 1
ATOM 3535 C CA . ASN A 1 435 ? 8.795 2.741 16.731 1.00 52.25 435 ASN A CA 1
ATOM 3536 C C . ASN A 1 435 ? 8.968 3.646 17.961 1.00 52.25 435 ASN A C 1
ATOM 3538 O O . ASN A 1 435 ? 10.075 3.989 18.368 1.00 52.25 435 ASN A O 1
ATOM 3542 N N . SER A 1 436 ? 7.854 3.936 18.640 1.00 42.31 436 SER A N 1
ATOM 3543 C CA . SER A 1 436 ? 7.806 4.785 19.845 1.00 42.31 436 SER A CA 1
ATOM 3544 C C . SER A 1 436 ? 8.545 4.209 21.070 1.00 42.31 436 SER A C 1
ATOM 3546 O O . SER A 1 436 ? 8.720 4.907 22.064 1.00 42.31 436 SER A O 1
ATOM 3548 N N . GLN A 1 437 ? 8.970 2.941 21.028 1.00 38.00 437 GLN A N 1
ATOM 3549 C CA . GLN A 1 437 ? 9.544 2.218 22.173 1.00 38.00 437 GLN A CA 1
ATOM 3550 C C . GLN A 1 437 ? 11.057 2.413 22.346 1.00 38.00 437 GLN A C 1
ATOM 3552 O O . GLN A 1 437 ? 11.550 2.298 23.464 1.00 38.00 437 GLN A O 1
ATOM 3557 N N . THR A 1 438 ? 11.796 2.773 21.293 1.00 39.09 438 THR A N 1
ATOM 3558 C CA . THR A 1 438 ? 13.237 3.087 21.389 1.00 39.09 438 THR A CA 1
ATOM 3559 C C . THR A 1 438 ? 13.494 4.491 21.967 1.00 39.09 438 THR A C 1
ATOM 3561 O O . THR A 1 438 ? 14.637 4.896 22.150 1.00 39.09 438 THR A O 1
ATOM 3564 N N . ILE A 1 439 ? 12.430 5.240 22.282 1.00 43.88 439 ILE A N 1
ATOM 3565 C CA . ILE A 1 439 ? 12.444 6.679 22.577 1.00 43.88 439 ILE A CA 1
ATOM 3566 C C . ILE A 1 439 ? 12.294 6.932 24.086 1.00 43.88 439 ILE A C 1
ATOM 3568 O O . ILE A 1 439 ? 11.396 7.650 24.524 1.00 43.88 439 ILE A O 1
ATOM 3572 N N . LEU A 1 440 ? 13.157 6.337 24.915 1.00 35.19 440 LEU A N 1
ATOM 3573 C CA . LEU A 1 440 ? 13.207 6.711 26.337 1.00 35.19 440 LEU A CA 1
ATOM 3574 C C . LEU A 1 440 ? 14.107 7.931 26.604 1.00 35.19 440 LEU A C 1
ATOM 3576 O O . LEU A 1 440 ? 14.035 8.493 27.692 1.00 35.19 440 LEU A O 1
ATOM 3580 N N . TYR A 1 441 ? 14.903 8.384 25.628 1.00 40.34 441 TYR A N 1
ATOM 3581 C CA . TYR A 1 441 ? 15.888 9.447 25.866 1.00 40.34 441 TYR A CA 1
ATOM 3582 C C . TYR A 1 441 ? 15.654 10.774 25.145 1.00 40.34 441 TYR A C 1
ATOM 3584 O O . TYR A 1 441 ? 16.286 11.748 25.537 1.00 40.34 441 TYR A O 1
ATOM 3592 N N . ASP A 1 442 ? 14.742 10.883 24.169 1.00 39.00 442 ASP A N 1
ATOM 3593 C CA . ASP A 1 442 ? 14.654 12.144 23.417 1.00 39.00 442 ASP A CA 1
ATOM 3594 C C . ASP A 1 442 ? 13.281 12.422 22.781 1.00 39.00 442 ASP A C 1
ATOM 3596 O O . ASP A 1 442 ? 13.089 12.444 21.567 1.00 39.00 442 ASP A O 1
ATOM 3600 N N . ALA A 1 443 ? 12.274 12.688 23.618 1.00 42.00 443 ALA A N 1
ATOM 3601 C CA . ALA A 1 443 ? 10.940 13.107 23.166 1.00 42.00 443 ALA A CA 1
ATOM 3602 C C . ALA A 1 443 ? 10.925 14.455 22.401 1.00 42.00 443 ALA A C 1
ATOM 3604 O O . ALA A 1 443 ? 9.871 14.866 21.913 1.00 42.00 443 ALA A O 1
ATOM 3605 N N . LYS A 1 444 ? 12.069 15.147 22.286 1.00 42.22 444 LYS A N 1
ATOM 3606 C CA . LYS A 1 444 ? 12.221 16.403 21.539 1.00 42.22 444 LYS A CA 1
ATOM 3607 C C . LYS A 1 444 ? 12.766 16.237 20.115 1.00 42.22 444 LYS A C 1
ATOM 3609 O O . LYS A 1 444 ? 12.723 17.214 19.376 1.00 42.22 444 LYS A O 1
ATOM 3614 N N . LYS A 1 445 ? 13.203 15.041 19.695 1.00 45.78 445 LYS A N 1
ATOM 3615 C CA . LYS A 1 445 ? 13.842 14.833 18.384 1.00 45.78 445 LYS A CA 1
ATOM 3616 C C . LYS A 1 445 ? 13.192 13.687 17.597 1.00 45.78 445 LYS A C 1
ATOM 3618 O O . LYS A 1 445 ? 13.757 12.611 17.440 1.00 45.78 445 LYS A O 1
ATOM 3623 N N . ARG A 1 446 ? 11.963 13.907 17.110 1.00 49.72 446 ARG A N 1
ATOM 3624 C CA . ARG A 1 446 ? 11.362 13.058 16.062 1.00 49.72 446 ARG A CA 1
ATOM 3625 C C . ARG A 1 446 ? 11.922 13.476 14.703 1.00 49.72 446 ARG A C 1
ATOM 3627 O O . ARG A 1 446 ? 11.328 14.313 14.027 1.00 49.72 446 ARG A O 1
ATOM 3634 N N . GLU A 1 447 ? 13.036 12.890 14.297 1.00 52.28 447 GLU A N 1
ATOM 3635 C CA . GLU A 1 447 ? 13.437 12.898 12.888 1.00 52.28 447 GLU A CA 1
ATOM 3636 C C . GLU A 1 447 ? 12.908 11.606 12.258 1.00 52.28 447 GLU A C 1
ATOM 3638 O O . GLU A 1 447 ? 13.308 10.511 12.645 1.00 52.28 447 GLU A O 1
ATOM 3643 N N . THR A 1 448 ? 11.930 11.722 11.355 1.00 59.06 448 THR A N 1
ATOM 3644 C CA . THR A 1 448 ? 11.543 10.599 10.495 1.00 59.06 448 THR A CA 1
ATOM 3645 C C . THR A 1 448 ? 12.644 10.370 9.468 1.00 59.06 448 THR A C 1
ATOM 3647 O O . THR A 1 448 ? 13.190 11.335 8.923 1.00 59.06 448 THR A O 1
ATOM 3650 N N . GLY A 1 449 ? 12.965 9.099 9.210 1.00 67.31 449 GLY A N 1
ATOM 3651 C CA . GLY A 1 449 ? 13.975 8.728 8.221 1.00 67.31 449 GLY A CA 1
ATOM 3652 C C . GLY A 1 449 ? 13.644 9.306 6.842 1.00 67.31 449 GLY A C 1
ATOM 3653 O O . GLY A 1 449 ? 12.476 9.424 6.454 1.00 67.31 449 GLY A O 1
ATOM 3654 N N . SER A 1 450 ? 14.676 9.653 6.075 1.00 80.00 450 SER A N 1
ATOM 3655 C CA . SER A 1 450 ? 14.561 10.109 4.688 1.00 80.00 450 SER A CA 1
ATOM 3656 C C . SER A 1 450 ? 13.790 9.102 3.829 1.00 80.00 450 SER A C 1
ATOM 3658 O O . SER A 1 450 ? 13.036 9.501 2.939 1.00 80.00 450 SER A O 1
ATOM 3660 N N . THR A 1 451 ? 13.922 7.801 4.108 1.00 86.38 451 THR A N 1
ATOM 3661 C CA . THR A 1 451 ? 13.219 6.752 3.358 1.00 86.38 451 THR A CA 1
ATOM 3662 C C . THR A 1 451 ? 11.732 6.691 3.692 1.00 86.38 451 THR A C 1
ATOM 3664 O O . THR A 1 451 ? 10.920 6.497 2.790 1.00 86.38 451 THR A O 1
ATOM 3667 N N . GLU A 1 452 ? 11.345 6.912 4.951 1.00 85.56 452 GLU A N 1
ATOM 3668 C CA . GLU A 1 452 ? 9.934 6.986 5.352 1.00 85.56 452 GLU A CA 1
ATOM 3669 C C . GLU A 1 452 ? 9.251 8.219 4.743 1.00 85.56 452 GLU A C 1
ATOM 3671 O O . GLU A 1 452 ? 8.159 8.115 4.181 1.00 85.56 452 GLU A O 1
ATOM 3676 N N . LYS A 1 453 ? 9.922 9.379 4.743 1.00 87.88 453 LYS A N 1
ATOM 3677 C CA . LYS A 1 453 ? 9.431 10.567 4.023 1.00 87.88 453 LYS A CA 1
ATOM 3678 C C . LYS A 1 453 ? 9.223 10.274 2.536 1.00 87.88 453 LYS A C 1
ATOM 3680 O O . LYS A 1 453 ? 8.147 10.547 2.003 1.00 87.88 453 LYS A O 1
ATOM 3685 N N . LEU A 1 454 ? 10.213 9.654 1.890 1.00 89.06 454 LEU A N 1
ATOM 3686 C CA . LEU A 1 454 ? 10.137 9.271 0.481 1.00 89.06 454 LEU A CA 1
ATOM 3687 C C . LEU A 1 454 ? 9.007 8.261 0.212 1.00 89.06 454 LEU A C 1
ATOM 3689 O O . LEU A 1 454 ? 8.340 8.354 -0.815 1.00 89.06 454 LEU A O 1
ATOM 3693 N N . LEU A 1 455 ? 8.747 7.322 1.128 1.00 92.44 455 LEU A N 1
ATOM 3694 C CA . LEU A 1 455 ? 7.610 6.400 1.041 1.00 92.44 455 LEU A CA 1
ATOM 3695 C C . LEU A 1 455 ? 6.283 7.170 0.988 1.00 92.44 455 LEU A C 1
ATOM 3697 O O . LEU A 1 455 ? 5.450 6.902 0.119 1.00 92.44 455 LEU A O 1
ATOM 3701 N N . HIS A 1 456 ? 6.078 8.118 1.910 1.00 92.31 456 HIS A N 1
ATOM 3702 C CA . HIS A 1 456 ? 4.868 8.938 1.939 1.00 92.31 456 HIS A CA 1
ATOM 3703 C C . HIS A 1 456 ? 4.733 9.802 0.681 1.00 92.31 456 HIS A C 1
ATOM 3705 O O . HIS A 1 456 ? 3.655 9.854 0.094 1.00 92.31 456 HIS A O 1
ATOM 3711 N N . GLU A 1 457 ? 5.821 10.420 0.231 1.00 91.44 457 GLU A N 1
ATOM 3712 C CA . GLU A 1 457 ? 5.848 11.212 -0.998 1.00 91.44 457 GLU A CA 1
ATOM 3713 C C . GLU A 1 457 ? 5.457 10.371 -2.224 1.00 91.44 457 GLU A C 1
ATOM 3715 O O . GLU A 1 457 ? 4.509 10.711 -2.932 1.00 91.44 457 GLU A O 1
ATOM 3720 N N . VAL A 1 458 ? 6.121 9.232 -2.448 1.00 92.75 458 VAL A N 1
ATOM 3721 C CA . VAL A 1 458 ? 5.867 8.381 -3.621 1.00 92.75 458 VAL A CA 1
ATOM 3722 C C . VAL A 1 458 ? 4.439 7.843 -3.616 1.00 92.75 458 VAL A C 1
ATOM 3724 O O . VAL A 1 458 ? 3.788 7.852 -4.659 1.00 92.75 458 VAL A O 1
ATOM 3727 N N . ARG A 1 459 ? 3.912 7.410 -2.465 1.00 95.00 459 ARG A N 1
ATOM 3728 C CA . ARG A 1 459 ? 2.530 6.908 -2.365 1.00 95.00 459 ARG A CA 1
ATOM 3729 C C . ARG A 1 459 ? 1.486 7.999 -2.573 1.00 95.00 459 ARG A C 1
ATOM 3731 O O . ARG A 1 459 ? 0.460 7.743 -3.199 1.00 95.00 459 ARG A O 1
ATOM 3738 N N . PHE A 1 460 ? 1.750 9.209 -2.085 1.00 94.56 460 PHE A N 1
ATOM 3739 C CA . PHE A 1 460 ? 0.887 10.357 -2.340 1.00 94.56 460 PHE A CA 1
ATOM 3740 C C . PHE A 1 460 ? 0.840 10.705 -3.833 1.00 94.56 460 PHE A C 1
ATOM 3742 O O . PHE A 1 460 ? -0.248 10.827 -4.395 1.00 94.56 460 PHE A O 1
ATOM 3749 N N . ILE A 1 461 ? 2.005 10.787 -4.483 1.00 91.12 461 ILE A N 1
ATOM 3750 C CA . ILE A 1 461 ? 2.108 11.043 -5.925 1.00 91.12 461 ILE A CA 1
ATOM 3751 C C . ILE A 1 461 ? 1.416 9.932 -6.716 1.00 91.12 461 ILE A C 1
ATOM 3753 O O . ILE A 1 461 ? 0.638 10.228 -7.609 1.00 91.12 461 ILE 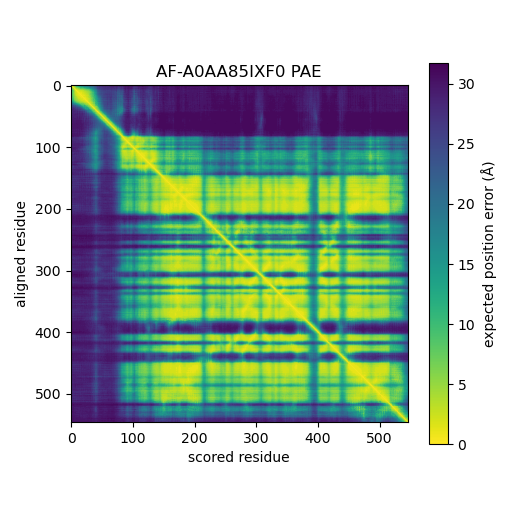A O 1
ATOM 3757 N N . SER A 1 462 ? 1.628 8.666 -6.351 1.00 93.25 462 SER A N 1
ATOM 3758 C CA . SER A 1 462 ? 1.019 7.514 -7.034 1.00 93.25 462 SER A CA 1
ATOM 3759 C C . SER A 1 462 ? -0.513 7.558 -6.988 1.00 93.25 462 SER A C 1
ATOM 3761 O O . SER A 1 462 ? -1.177 7.332 -7.996 1.00 93.25 462 SER A O 1
ATOM 3763 N N . ALA A 1 463 ? -1.092 7.934 -5.841 1.00 95.00 463 ALA A N 1
ATOM 3764 C CA . ALA A 1 463 ? -2.534 8.138 -5.725 1.00 95.00 463 ALA A CA 1
ATOM 3765 C C . ALA A 1 463 ? -3.039 9.273 -6.632 1.00 95.00 463 ALA A C 1
ATOM 3767 O O . ALA A 1 463 ? -4.099 9.142 -7.239 1.00 95.00 463 ALA A O 1
ATOM 3768 N N . ALA A 1 464 ? -2.293 10.373 -6.743 1.00 91.38 464 ALA A N 1
ATOM 3769 C CA . ALA A 1 464 ? -2.667 11.490 -7.605 1.00 91.38 464 ALA A CA 1
ATOM 3770 C C . ALA A 1 464 ? -2.506 11.170 -9.104 1.00 91.38 464 ALA A C 1
ATOM 3772 O O . ALA A 1 464 ? -3.405 11.477 -9.887 1.00 91.38 464 ALA A O 1
ATOM 3773 N N . ASP A 1 465 ? -1.412 10.503 -9.485 1.00 90.31 465 ASP A N 1
ATOM 3774 C CA . ASP A 1 465 ? -1.169 9.997 -10.840 1.00 90.31 465 ASP A CA 1
ATOM 3775 C C . ASP A 1 465 ? -2.315 9.066 -11.263 1.00 90.31 465 ASP A C 1
ATOM 3777 O O . ASP A 1 465 ? -2.836 9.185 -12.372 1.00 90.31 465 ASP A O 1
ATOM 3781 N N . TRP A 1 466 ? -2.775 8.183 -10.369 1.00 93.75 466 TRP A N 1
ATOM 3782 C CA . TRP A 1 466 ? -3.897 7.284 -10.646 1.00 93.75 466 TRP A CA 1
ATOM 3783 C C . TRP A 1 466 ? -5.162 8.042 -11.060 1.00 93.75 466 TRP A C 1
ATOM 3785 O O . TRP A 1 466 ? -5.786 7.693 -12.064 1.00 93.75 466 TRP A O 1
ATOM 3795 N N . PHE A 1 467 ? -5.514 9.118 -10.347 1.00 92.19 467 PHE A N 1
ATOM 3796 C CA . PHE A 1 467 ? -6.699 9.918 -10.664 1.00 92.19 467 PHE A CA 1
ATOM 3797 C C . PHE A 1 467 ? -6.635 10.553 -12.051 1.00 92.19 467 PHE A C 1
ATOM 3799 O O . PHE A 1 467 ? -7.649 10.606 -12.739 1.00 92.19 467 PHE A O 1
ATOM 3806 N N . ILE A 1 468 ? -5.464 10.978 -12.508 1.00 87.12 468 ILE A N 1
ATOM 3807 C CA . ILE A 1 468 ? -5.323 11.585 -13.839 1.00 87.12 468 ILE A CA 1
ATOM 3808 C C . ILE A 1 468 ? -5.533 10.549 -14.932 1.00 87.12 468 ILE A C 1
ATOM 3810 O O . ILE A 1 468 ? -6.224 10.818 -15.909 1.00 87.12 468 ILE A O 1
ATOM 3814 N N . HIS A 1 469 ? -4.970 9.355 -14.752 1.00 89.12 469 HIS A N 1
ATOM 3815 C CA . HIS A 1 469 ? -5.076 8.283 -15.739 1.00 89.12 469 HIS A CA 1
ATOM 3816 C C . HIS A 1 469 ? -6.465 7.624 -15.770 1.00 89.12 469 HIS A C 1
ATOM 3818 O O . HIS A 1 469 ? -6.824 7.020 -16.777 1.00 89.12 469 HIS A O 1
ATOM 3824 N N . HIS A 1 470 ? -7.251 7.749 -14.694 1.00 91.50 470 HIS A N 1
ATOM 3825 C CA . HIS A 1 470 ? -8.544 7.068 -14.534 1.00 91.50 470 HIS A CA 1
ATOM 3826 C C . HIS A 1 470 ? -9.755 8.006 -14.536 1.00 91.50 470 HIS A C 1
ATOM 3828 O O . HIS A 1 470 ? -10.874 7.548 -14.289 1.00 91.50 470 HIS A O 1
ATOM 3834 N N . GLN A 1 471 ? -9.557 9.302 -14.792 1.00 89.75 471 GLN A N 1
ATOM 3835 C CA . GLN A 1 471 ? -10.666 10.237 -14.950 1.00 89.75 471 GLN A CA 1
ATOM 3836 C C . GLN A 1 471 ? -11.417 9.925 -16.248 1.00 89.75 471 GLN A C 1
ATOM 3838 O O . GLN A 1 471 ? -10.821 9.800 -17.319 1.00 89.75 471 GLN A O 1
ATOM 3843 N N . ASP A 1 472 ? -12.735 9.785 -16.159 1.00 89.75 472 ASP A N 1
ATOM 3844 C CA . ASP A 1 472 ? -13.559 9.570 -17.337 1.00 89.75 472 ASP A CA 1
ATOM 3845 C C . ASP A 1 472 ? -13.781 10.869 -18.131 1.00 89.75 472 ASP A C 1
ATOM 3847 O O . ASP A 1 472 ? -13.441 11.976 -17.714 1.00 89.75 472 ASP A O 1
ATOM 3851 N N . LYS A 1 473 ? -14.409 10.740 -19.302 1.00 87.69 473 LYS A N 1
ATOM 3852 C CA . LYS A 1 473 ? -14.751 11.877 -20.172 1.00 87.69 473 LYS A CA 1
ATOM 3853 C C . LYS A 1 473 ? -15.655 12.930 -19.516 1.00 87.69 473 LYS A C 1
ATOM 3855 O O . LYS A 1 473 ? -15.718 14.053 -20.006 1.00 87.69 473 LYS A O 1
ATOM 3860 N N . ASN A 1 474 ? -16.383 12.558 -18.463 1.00 84.69 474 ASN A N 1
ATOM 3861 C CA . ASN A 1 474 ? -17.256 13.461 -17.728 1.00 84.69 474 ASN A CA 1
ATOM 3862 C C . ASN A 1 474 ? -16.497 14.173 -16.606 1.00 84.69 474 ASN A C 1
ATOM 3864 O O . ASN A 1 474 ? -17.100 14.989 -15.929 1.00 84.69 474 ASN A O 1
ATOM 3868 N N . GLY A 1 475 ? -15.211 13.887 -16.393 1.00 83.38 475 GLY A N 1
ATOM 3869 C CA . GLY A 1 475 ? -14.431 14.458 -15.303 1.00 83.38 475 GLY A CA 1
ATOM 3870 C C . GLY A 1 475 ? -14.617 13.737 -13.967 1.00 83.38 475 GLY A C 1
ATOM 3871 O O . GLY A 1 475 ? -14.211 14.282 -12.944 1.00 83.38 475 GLY A O 1
ATOM 3872 N N . ALA A 1 476 ? -15.223 12.546 -13.957 1.00 88.06 476 ALA A N 1
ATOM 3873 C CA . ALA A 1 476 ? -15.529 11.779 -12.753 1.00 88.06 476 ALA A CA 1
ATOM 3874 C C . ALA A 1 476 ? -14.749 10.458 -12.688 1.00 88.06 476 ALA A C 1
ATOM 3876 O O . ALA A 1 476 ? -14.163 9.999 -13.668 1.00 88.06 476 ALA A O 1
ATOM 3877 N N . TRP A 1 477 ? -14.796 9.812 -11.522 1.00 91.81 477 TRP A N 1
ATOM 3878 C CA . TRP A 1 477 ? -14.205 8.491 -11.302 1.00 91.81 477 TRP A CA 1
ATOM 3879 C C . TRP A 1 477 ? -15.301 7.466 -10.991 1.00 91.81 477 TRP A C 1
ATOM 3881 O O . TRP A 1 477 ? -15.818 7.430 -9.867 1.00 91.81 477 TRP A O 1
ATOM 3891 N N . PRO A 1 478 ? -15.710 6.647 -11.976 1.00 92.06 478 PRO A N 1
ATOM 3892 C CA . PRO A 1 478 ? -16.800 5.696 -11.802 1.00 92.06 478 PRO A CA 1
ATOM 3893 C C . PRO A 1 478 ? -16.427 4.562 -10.843 1.00 92.06 478 PRO A C 1
ATOM 3895 O O . PRO A 1 478 ? -15.346 3.975 -10.913 1.00 92.06 478 PRO A O 1
ATOM 3898 N N . VAL A 1 479 ? -17.366 4.188 -9.973 1.00 93.19 479 VAL A N 1
ATOM 3899 C CA . VAL A 1 479 ? -17.221 3.013 -9.110 1.00 93.19 479 VAL A CA 1
ATOM 3900 C C . VAL A 1 479 ? -17.780 1.785 -9.827 1.00 93.19 479 VAL A C 1
ATOM 3902 O O . VAL A 1 479 ? -18.993 1.586 -9.928 1.00 93.19 479 VAL A O 1
ATOM 3905 N N . ASN A 1 480 ? -16.889 0.915 -10.300 1.00 91.50 480 ASN A N 1
ATOM 3906 C CA . ASN A 1 480 ? -17.226 -0.237 -11.149 1.00 91.50 480 ASN A CA 1
ATOM 3907 C C . ASN A 1 480 ? -17.740 -1.467 -10.379 1.00 91.50 480 ASN A C 1
ATOM 3909 O O . ASN A 1 480 ? -17.505 -2.608 -10.773 1.00 91.50 480 ASN A O 1
ATOM 3913 N N . VAL A 1 481 ? -18.474 -1.250 -9.286 1.00 92.56 481 VAL A N 1
ATOM 3914 C CA . VAL A 1 481 ? -19.127 -2.317 -8.519 1.00 92.56 481 VAL A CA 1
ATOM 3915 C C . VAL A 1 481 ? -20.548 -1.939 -8.133 1.00 92.56 481 VAL A C 1
ATOM 3917 O O . VAL A 1 481 ? -20.871 -0.774 -7.897 1.00 92.56 481 VAL A O 1
ATOM 3920 N N . ARG A 1 482 ? -21.406 -2.954 -8.031 1.00 92.56 482 ARG A N 1
ATOM 3921 C CA . ARG A 1 482 ? -22.780 -2.810 -7.549 1.00 92.56 482 ARG A CA 1
ATOM 3922 C C . ARG A 1 482 ? -22.787 -2.360 -6.087 1.00 92.56 482 ARG A C 1
ATOM 3924 O O . ARG A 1 482 ? -22.100 -2.954 -5.258 1.00 92.56 482 ARG A O 1
ATOM 3931 N N . ARG A 1 483 ? -23.661 -1.412 -5.737 1.00 91.38 483 ARG A N 1
ATOM 3932 C CA . ARG A 1 483 ? -23.910 -1.030 -4.339 1.00 91.38 483 ARG A CA 1
ATOM 3933 C C . ARG A 1 483 ? -25.397 -1.072 -4.002 1.00 91.38 483 ARG A C 1
ATOM 3935 O O . ARG A 1 483 ? -26.194 -0.326 -4.559 1.00 91.38 483 ARG A O 1
ATOM 3942 N N . SER A 1 484 ? -25.759 -1.925 -3.046 1.00 89.31 484 SER A N 1
ATOM 3943 C CA . SER A 1 484 ? -27.109 -1.970 -2.477 1.00 89.31 484 SER A CA 1
ATOM 3944 C C . SER A 1 484 ? -27.159 -1.211 -1.151 1.00 89.31 484 SER A C 1
ATOM 3946 O O . SER A 1 484 ? -26.298 -1.387 -0.284 1.00 89.31 484 SER A O 1
ATOM 3948 N N . LEU A 1 485 ? -28.161 -0.347 -1.010 1.00 88.44 485 LEU A N 1
ATOM 3949 C CA . LEU A 1 485 ? -28.469 0.404 0.202 1.00 88.44 485 LEU A CA 1
ATOM 3950 C C . LEU A 1 485 ? -29.876 -0.003 0.641 1.00 88.44 485 LEU A C 1
ATOM 3952 O O . LEU A 1 485 ? -30.797 -0.017 -0.175 1.00 88.44 485 LEU A O 1
ATOM 3956 N N . LYS A 1 486 ? -30.047 -0.352 1.921 1.00 86.19 486 LYS A N 1
ATOM 3957 C CA . LYS A 1 486 ? -31.334 -0.834 2.443 1.00 86.19 486 LYS A CA 1
ATOM 3958 C C . LYS A 1 486 ? -32.430 0.204 2.169 1.00 86.19 486 LYS A C 1
ATOM 3960 O O . LYS A 1 486 ? -32.277 1.367 2.530 1.00 86.19 486 LYS A O 1
ATOM 3965 N N . GLY A 1 487 ? -33.514 -0.225 1.522 1.00 85.19 487 GLY A N 1
ATOM 3966 C CA . GLY A 1 487 ? -34.649 0.640 1.183 1.00 85.19 487 GLY A CA 1
ATOM 3967 C C . GLY A 1 487 ? -34.423 1.595 0.003 1.00 85.19 487 GLY A C 1
ATOM 3968 O O . GLY A 1 487 ? -35.248 2.475 -0.211 1.00 85.19 487 GLY A O 1
ATOM 3969 N N . ARG A 1 488 ? -33.334 1.457 -0.767 1.00 88.44 488 ARG A N 1
ATOM 3970 C CA . ARG A 1 488 ? -33.074 2.264 -1.972 1.00 88.44 488 ARG A CA 1
ATOM 3971 C C . ARG A 1 488 ? -32.821 1.384 -3.191 1.00 88.44 488 ARG A C 1
ATOM 3973 O O . ARG A 1 488 ? -32.451 0.216 -3.068 1.00 88.44 488 ARG A O 1
ATOM 3980 N N . ARG A 1 489 ? -32.987 1.965 -4.385 1.00 87.19 489 ARG A N 1
ATOM 3981 C CA . ARG A 1 489 ? -32.599 1.307 -5.639 1.00 87.19 489 ARG A CA 1
ATOM 3982 C C . ARG A 1 489 ? -31.107 0.978 -5.608 1.00 87.19 489 ARG A C 1
ATOM 3984 O O . ARG A 1 489 ? -30.289 1.763 -5.134 1.00 87.19 489 ARG A O 1
ATOM 3991 N N . THR A 1 490 ? -30.776 -0.208 -6.106 1.00 91.25 490 THR A N 1
ATOM 3992 C CA . THR A 1 490 ? -29.389 -0.668 -6.192 1.00 91.25 490 THR A CA 1
ATOM 3993 C C . THR A 1 490 ? -28.647 0.152 -7.242 1.00 91.25 490 THR A C 1
ATOM 3995 O O . THR A 1 490 ? -29.107 0.259 -8.378 1.00 91.25 490 THR A O 1
ATOM 3998 N N . LEU A 1 491 ? -27.494 0.703 -6.869 1.00 92.25 491 LEU A N 1
ATOM 3999 C CA . LEU A 1 491 ? -26.608 1.409 -7.785 1.00 92.25 491 LEU A CA 1
ATOM 4000 C C . LEU A 1 491 ? -25.884 0.380 -8.657 1.00 92.25 491 LEU A C 1
ATOM 4002 O O . LEU A 1 491 ? -25.218 -0.524 -8.136 1.00 92.25 491 LEU A O 1
ATOM 4006 N N . GLN A 1 492 ? -26.049 0.498 -9.973 1.00 93.44 492 GLN A N 1
ATOM 4007 C CA . GLN A 1 492 ? -25.333 -0.331 -10.942 1.00 93.44 492 GLN A CA 1
ATOM 4008 C C . GLN A 1 492 ? -23.889 0.160 -11.096 1.00 93.44 492 GLN A C 1
ATOM 4010 O O . GLN A 1 492 ? -23.649 1.345 -10.869 1.00 93.44 492 GLN A O 1
ATOM 4015 N N . PRO A 1 493 ? -22.937 -0.720 -11.465 1.00 93.88 493 PRO A N 1
ATOM 4016 C CA . PRO A 1 493 ? -21.554 -0.330 -11.740 1.00 93.88 493 PRO A CA 1
ATOM 4017 C C . PRO A 1 493 ? -21.462 0.900 -12.652 1.00 93.88 493 PRO A C 1
ATOM 4019 O O . PRO A 1 493 ? -22.225 1.012 -13.608 1.00 93.88 493 PRO A O 1
ATOM 4022 N N . GLY A 1 494 ? -20.531 1.803 -12.349 1.00 91.56 494 GLY A N 1
ATOM 4023 C CA . GLY A 1 494 ? -20.369 3.076 -13.057 1.00 91.56 494 GLY A CA 1
ATOM 4024 C C . GLY A 1 494 ? -20.975 4.284 -12.335 1.00 91.56 494 GLY A C 1
ATOM 4025 O O . GLY A 1 494 ? -20.969 5.383 -12.876 1.00 91.56 494 GLY A O 1
ATOM 4026 N N . TRP A 1 495 ? -21.501 4.107 -11.119 1.00 91.44 495 TRP A N 1
ATOM 4027 C CA . TRP A 1 495 ? -22.052 5.206 -10.325 1.00 91.44 495 TRP A CA 1
ATOM 4028 C C . TRP A 1 495 ? -20.958 6.137 -9.782 1.00 91.44 495 TRP A C 1
ATOM 4030 O O . TRP A 1 495 ? -19.836 5.707 -9.499 1.00 91.44 495 TRP A O 1
ATOM 4040 N N . TYR A 1 496 ? -21.314 7.409 -9.588 1.00 91.56 496 TYR A N 1
ATOM 4041 C CA . TYR A 1 496 ? -20.438 8.438 -9.024 1.00 91.56 496 TYR A CA 1
ATOM 4042 C C . TYR A 1 496 ? -20.783 8.741 -7.565 1.00 91.56 496 TYR A C 1
ATOM 4044 O O . TYR A 1 496 ? -21.934 8.629 -7.141 1.00 91.56 496 TYR A O 1
ATOM 4052 N N . SER A 1 497 ? -19.784 9.173 -6.796 1.00 88.38 497 SER A N 1
ATOM 4053 C CA . SER A 1 497 ? -19.946 9.567 -5.396 1.00 88.38 497 SER A CA 1
ATOM 4054 C C . SER A 1 497 ? -19.534 11.015 -5.189 1.00 88.38 497 SER A C 1
ATOM 4056 O O . SER A 1 497 ? -18.388 11.356 -5.466 1.00 88.38 497 SER A O 1
ATOM 4058 N N . ALA A 1 498 ? -20.411 11.840 -4.611 1.00 87.38 498 ALA A N 1
ATOM 4059 C CA . ALA A 1 498 ? -20.064 13.212 -4.229 1.00 87.38 498 ALA A CA 1
ATOM 4060 C C . ALA A 1 498 ? -18.918 13.257 -3.198 1.00 87.38 498 ALA A C 1
ATOM 4062 O O . ALA A 1 498 ? -18.035 14.105 -3.289 1.00 87.38 498 ALA A O 1
ATOM 4063 N N . MET A 1 499 ? -18.890 12.305 -2.254 1.00 88.50 499 MET A N 1
ATOM 4064 C CA . MET A 1 499 ? -17.767 12.149 -1.319 1.00 88.50 499 MET A CA 1
ATOM 4065 C C . MET A 1 499 ? -16.472 11.788 -2.052 1.00 88.50 499 MET A C 1
ATOM 4067 O O . MET A 1 499 ? -15.414 12.269 -1.662 1.00 88.50 499 MET A O 1
ATOM 4071 N N . GLY A 1 500 ? -16.565 10.957 -3.097 1.00 83.81 500 GLY A N 1
ATOM 4072 C CA . GLY A 1 500 ? -15.439 10.670 -3.986 1.00 83.81 500 GLY A CA 1
ATOM 4073 C C . GLY A 1 500 ? -14.920 11.956 -4.589 1.00 83.81 500 GLY A C 1
ATOM 4074 O O . GLY A 1 500 ? -13.832 12.389 -4.222 1.00 83.81 500 GLY A O 1
ATOM 4075 N N . GLN A 1 501 ? -15.767 12.635 -5.365 1.00 85.19 501 GLN A N 1
ATOM 4076 C CA . GLN A 1 501 ? -15.379 13.845 -6.087 1.00 85.19 501 GLN A CA 1
ATOM 4077 C C . GLN A 1 501 ? -14.734 14.887 -5.159 1.00 85.19 501 GLN A C 1
ATOM 4079 O O . GLN A 1 501 ? -13.678 15.427 -5.470 1.00 85.19 501 GLN A O 1
ATOM 4084 N N . GLY A 1 502 ? -15.315 15.133 -3.978 1.00 85.19 502 GLY A N 1
ATOM 4085 C CA . GLY A 1 502 ? -14.775 16.110 -3.030 1.00 85.19 502 GLY A CA 1
ATOM 4086 C C . GLY A 1 502 ? -13.390 15.753 -2.473 1.00 85.19 502 GLY A C 1
ATOM 4087 O O . GLY A 1 502 ? -12.509 16.612 -2.415 1.00 85.19 502 GLY A O 1
ATOM 4088 N N . ILE A 1 503 ? -13.176 14.499 -2.062 1.00 86.19 503 ILE A N 1
ATOM 4089 C CA . ILE A 1 503 ? -11.887 14.062 -1.496 1.00 86.19 503 ILE A CA 1
ATOM 4090 C C . ILE A 1 503 ? -10.823 13.953 -2.602 1.00 86.19 503 ILE A C 1
ATOM 4092 O O . ILE A 1 503 ? -9.665 14.310 -2.384 1.00 86.19 503 ILE A O 1
ATOM 4096 N N . GLU A 1 504 ? -11.218 13.519 -3.796 1.00 84.12 504 GLU A N 1
ATOM 4097 C CA . GLU A 1 504 ? -10.370 13.393 -4.988 1.00 84.12 504 GLU A CA 1
ATOM 4098 C C . GLU A 1 504 ? -9.825 14.761 -5.430 1.00 84.12 504 GLU A C 1
ATOM 4100 O O . GLU A 1 504 ? -8.612 14.926 -5.586 1.00 84.12 504 GLU A O 1
ATOM 4105 N N . VAL A 1 505 ? -10.692 15.780 -5.506 1.00 82.06 505 VAL A N 1
ATOM 4106 C CA . VAL A 1 505 ? -10.299 17.176 -5.782 1.00 82.06 505 VAL A CA 1
ATOM 4107 C C . VAL A 1 505 ? -9.279 17.671 -4.766 1.00 82.06 505 VAL A C 1
ATOM 4109 O O . VAL A 1 505 ? -8.273 18.274 -5.143 1.00 82.06 505 VAL A O 1
ATOM 4112 N N . PHE A 1 506 ? -9.509 17.412 -3.477 1.00 83.94 506 PHE A N 1
ATOM 4113 C CA . PHE A 1 506 ? -8.577 17.850 -2.444 1.00 83.94 506 PHE A CA 1
ATOM 4114 C C . PHE A 1 506 ? -7.208 17.172 -2.600 1.00 83.94 506 PHE A C 1
ATOM 4116 O O . PHE A 1 506 ? -6.186 17.837 -2.454 1.00 83.94 506 PHE A O 1
ATOM 4123 N N . CYS A 1 507 ? -7.166 15.883 -2.956 1.00 84.31 507 CYS A N 1
ATOM 4124 C CA . CYS A 1 507 ? -5.917 15.166 -3.232 1.00 84.31 507 CYS A CA 1
ATOM 4125 C C . CYS A 1 507 ? -5.119 15.810 -4.374 1.00 84.31 507 CYS A C 1
ATOM 4127 O O . CYS A 1 507 ? -3.923 16.062 -4.225 1.00 84.31 507 CYS A O 1
ATOM 4129 N N . LEU A 1 508 ? -5.783 16.157 -5.479 1.00 83.25 508 LEU A N 1
ATOM 4130 C CA . LEU A 1 508 ? -5.144 16.848 -6.603 1.00 83.25 508 LEU A CA 1
ATOM 4131 C C . LEU A 1 508 ? -4.697 18.270 -6.227 1.00 83.25 508 LEU A C 1
ATOM 4133 O O . LEU A 1 508 ? -3.627 18.719 -6.641 1.00 83.25 508 LEU A O 1
ATOM 4137 N N . PHE A 1 509 ? -5.495 18.991 -5.435 1.00 81.88 509 PHE A N 1
ATOM 4138 C CA . PHE A 1 509 ? -5.157 20.340 -4.976 1.00 81.88 509 PHE A CA 1
ATOM 4139 C C . PHE A 1 509 ? -3.944 20.343 -4.037 1.00 81.88 509 PHE A C 1
ATOM 4141 O O . PHE A 1 509 ? -3.053 21.191 -4.162 1.00 81.88 509 PHE A O 1
ATOM 4148 N N . ALA A 1 510 ? -3.896 19.379 -3.116 1.00 80.56 510 ALA A N 1
ATOM 4149 C CA . ALA A 1 510 ? -2.773 19.160 -2.215 1.00 80.56 510 ALA A CA 1
ATOM 4150 C C . ALA A 1 510 ? -1.477 18.917 -3.001 1.00 80.56 510 ALA A C 1
ATOM 4152 O O . ALA A 1 510 ? -0.447 19.496 -2.661 1.00 80.56 510 ALA A O 1
ATOM 4153 N N . LEU A 1 511 ? -1.538 18.146 -4.094 1.00 79.94 511 LEU A N 1
ATOM 4154 C CA . LEU A 1 511 ? -0.372 17.858 -4.932 1.00 79.94 511 LEU A CA 1
ATOM 4155 C C . LEU A 1 511 ? 0.148 19.125 -5.619 1.00 79.94 511 LEU A C 1
ATOM 4157 O O . LEU A 1 511 ? 1.335 19.434 -5.538 1.00 79.94 511 LEU A O 1
ATOM 4161 N N . ASN A 1 512 ? -0.750 19.891 -6.243 1.00 74.75 512 ASN A N 1
ATOM 4162 C CA . ASN A 1 512 ? -0.392 21.152 -6.893 1.00 74.75 512 ASN A CA 1
ATOM 4163 C C . ASN A 1 512 ? 0.228 22.144 -5.892 1.00 74.75 512 ASN A C 1
ATOM 4165 O O . ASN A 1 512 ? 1.202 22.834 -6.183 1.00 74.75 512 ASN A O 1
ATOM 4169 N N . SER A 1 513 ? -0.316 22.179 -4.675 1.00 71.75 513 SER A N 1
ATOM 4170 C CA . SER A 1 513 ? 0.218 23.004 -3.594 1.00 71.75 513 SER A CA 1
ATOM 4171 C C . SER A 1 513 ? 1.578 22.536 -3.079 1.00 71.75 513 SER A C 1
ATOM 4173 O O . SER A 1 513 ? 2.355 23.374 -2.632 1.00 71.75 513 SER A O 1
ATOM 4175 N N . PHE A 1 514 ? 1.854 21.231 -3.111 1.00 72.62 514 PHE A N 1
ATOM 4176 C CA . PHE A 1 514 ? 3.113 20.647 -2.653 1.00 72.62 514 PHE A CA 1
ATOM 4177 C C . PHE A 1 514 ? 4.270 20.991 -3.605 1.00 72.62 514 PHE A C 1
ATOM 4179 O O . PHE A 1 514 ? 5.307 21.477 -3.163 1.00 72.62 514 PHE A O 1
ATOM 4186 N N . PHE A 1 515 ? 4.066 20.860 -4.920 1.00 68.69 515 PHE A N 1
ATOM 4187 C CA . PHE A 1 515 ? 5.105 21.090 -5.938 1.00 68.69 515 PHE A CA 1
ATOM 4188 C C . PHE A 1 515 ? 5.338 22.555 -6.346 1.00 68.69 515 PHE A C 1
ATOM 4190 O O . PHE A 1 515 ? 6.045 22.798 -7.321 1.00 68.69 515 PHE A O 1
ATOM 4197 N N . SER A 1 516 ? 4.762 23.523 -5.618 1.00 49.78 516 SER A N 1
ATOM 4198 C CA . SER A 1 516 ? 5.079 24.966 -5.647 1.00 49.78 516 SER A CA 1
ATOM 4199 C C . SER A 1 516 ? 5.789 25.469 -6.924 1.00 49.78 516 SER A C 1
ATOM 4201 O O . SER A 1 516 ? 6.972 25.793 -6.884 1.00 49.78 516 SER A O 1
ATOM 4203 N N . GLY A 1 517 ? 5.088 25.538 -8.063 1.00 45.62 517 GLY A N 1
ATOM 4204 C CA . GLY A 1 517 ? 5.598 26.199 -9.279 1.00 45.62 517 GLY A CA 1
ATOM 4205 C C . GLY A 1 517 ? 5.737 25.334 -10.535 1.00 45.62 517 GLY A C 1
ATOM 4206 O O . GLY A 1 517 ? 5.738 25.892 -11.627 1.00 45.62 517 GLY A O 1
ATOM 4207 N N . PHE A 1 518 ? 5.749 24.001 -10.434 1.00 43.00 518 PHE A N 1
ATOM 4208 C CA . PHE A 1 518 ? 5.627 23.111 -11.601 1.00 43.00 518 PHE A CA 1
ATOM 4209 C C . PHE A 1 518 ? 4.227 22.498 -11.650 1.00 43.00 518 PHE A C 1
ATOM 4211 O O . PHE A 1 518 ? 4.009 21.313 -11.402 1.00 43.00 518 PHE A O 1
ATOM 4218 N N . SER A 1 519 ? 3.235 23.336 -11.946 1.00 45.69 519 SER A N 1
ATOM 4219 C CA . SER A 1 519 ? 1.898 22.833 -12.240 1.00 45.69 519 SER A CA 1
ATOM 4220 C C . SER A 1 519 ? 1.929 22.217 -13.635 1.00 45.69 519 SER A C 1
ATOM 4222 O O . SER A 1 519 ? 1.892 22.935 -14.634 1.00 45.69 519 SER A O 1
ATOM 4224 N N . SER A 1 520 ? 2.041 20.889 -13.735 1.00 53.72 520 SER A N 1
ATOM 4225 C CA . SER A 1 520 ? 1.724 20.250 -15.012 1.00 53.72 520 SER A CA 1
ATOM 4226 C C . SER A 1 520 ? 0.268 20.589 -15.320 1.00 53.72 520 SER A C 1
ATOM 4228 O O . SER A 1 520 ? -0.627 20.309 -14.519 1.00 53.72 520 SER A O 1
ATOM 4230 N N . TRP A 1 521 ? 0.037 21.228 -16.467 1.00 55.75 521 TRP A N 1
ATOM 4231 C CA . TRP A 1 521 ? -1.280 21.651 -16.956 1.00 55.75 521 TRP A CA 1
ATOM 4232 C C . TRP A 1 521 ? -2.340 20.539 -16.857 1.00 55.75 521 TRP A C 1
ATOM 4234 O O . TRP A 1 521 ? -3.527 20.822 -16.692 1.00 55.75 521 TRP A O 1
ATOM 4244 N N . LEU A 1 522 ? -1.907 19.275 -16.905 1.00 55.84 522 LEU A N 1
ATOM 4245 C CA . LEU A 1 522 ? -2.732 18.087 -16.704 1.00 55.84 522 LEU A CA 1
ATOM 4246 C C . LEU A 1 522 ? -3.441 18.056 -15.340 1.00 55.84 522 LEU A C 1
ATOM 4248 O O . LEU A 1 522 ? -4.640 17.788 -15.305 1.00 55.84 522 LEU A O 1
ATOM 4252 N N . TYR A 1 523 ? -2.761 18.386 -14.235 1.00 61.56 523 TYR A N 1
ATOM 4253 C CA . TYR A 1 523 ? -3.367 18.366 -12.894 1.00 61.56 523 TYR A CA 1
ATOM 4254 C C . TYR A 1 523 ? -4.447 19.440 -12.753 1.00 61.56 523 TYR A C 1
ATOM 4256 O O . TYR A 1 523 ? -5.527 19.178 -12.227 1.00 61.56 523 TYR A O 1
ATOM 4264 N N . ILE A 1 524 ? -4.170 20.643 -13.261 1.00 61.62 524 ILE A N 1
ATOM 4265 C CA . ILE A 1 524 ? -5.126 21.754 -13.260 1.00 61.62 524 ILE A CA 1
ATOM 4266 C C . ILE A 1 524 ? -6.339 21.408 -14.135 1.00 61.62 524 ILE A C 1
ATOM 4268 O O . ILE A 1 524 ? -7.480 21.592 -13.717 1.00 61.62 524 ILE A O 1
ATOM 4272 N N . ARG A 1 525 ? -6.121 20.867 -15.338 1.00 60.25 525 ARG A N 1
ATOM 4273 C CA . ARG A 1 525 ? -7.207 20.477 -16.247 1.00 60.25 525 ARG A CA 1
ATOM 4274 C C . ARG A 1 525 ? -8.097 19.389 -15.644 1.00 60.25 525 ARG A C 1
ATOM 4276 O O . ARG A 1 525 ? -9.318 19.514 -15.711 1.00 60.25 525 ARG A O 1
ATOM 4283 N N . CYS A 1 526 ? -7.486 18.377 -15.029 1.00 60.78 526 CYS A N 1
ATOM 4284 C CA . CYS A 1 526 ? -8.184 17.317 -14.308 1.00 60.78 526 CYS A CA 1
ATOM 4285 C C . CYS A 1 526 ? -9.083 17.916 -13.213 1.00 60.78 526 CYS A C 1
ATOM 4287 O O . CYS A 1 526 ? -10.261 17.582 -13.152 1.00 60.78 526 CYS A O 1
ATOM 4289 N N . GLN A 1 527 ? -8.584 18.896 -12.443 1.00 59.22 527 GLN A N 1
ATOM 4290 C CA . GLN A 1 527 ? -9.367 19.605 -11.419 1.00 59.22 527 GLN A CA 1
ATOM 4291 C C . GLN A 1 527 ? -10.594 20.342 -11.982 1.00 59.22 527 GLN A C 1
ATOM 4293 O O . GLN A 1 527 ? -11.687 20.220 -11.431 1.00 59.22 527 GLN A O 1
ATOM 4298 N N . TYR A 1 528 ? -10.440 21.097 -13.074 1.00 61.03 528 TYR A N 1
ATOM 4299 C CA . TYR A 1 528 ? -11.546 21.878 -13.644 1.00 61.03 528 TYR A CA 1
ATOM 4300 C C . TYR A 1 528 ? -12.644 21.008 -14.272 1.00 61.03 528 TYR A C 1
ATOM 4302 O O . TYR A 1 528 ? -13.819 21.371 -14.205 1.00 61.03 528 TYR A O 1
ATOM 4310 N N . GLN A 1 529 ? -12.297 19.848 -14.841 1.00 60.53 529 GLN A N 1
ATOM 4311 C CA . GLN A 1 529 ? -13.282 18.941 -15.445 1.00 60.53 529 GLN A CA 1
ATOM 4312 C C . GLN A 1 529 ? -14.237 18.308 -14.412 1.00 60.53 529 GLN A C 1
ATOM 4314 O O . GLN A 1 529 ? -15.349 17.930 -14.770 1.00 60.53 529 GLN A O 1
ATOM 4319 N N . ILE A 1 530 ? -13.877 18.289 -13.123 1.00 56.94 530 ILE A N 1
ATOM 4320 C CA . ILE A 1 530 ? -14.682 17.700 -12.031 1.00 56.94 530 ILE A CA 1
ATOM 4321 C C . ILE A 1 530 ? -15.898 18.563 -11.650 1.00 56.94 530 ILE A C 1
ATOM 4323 O O . ILE A 1 530 ? -16.839 18.087 -11.013 1.00 56.94 530 ILE A O 1
ATOM 4327 N N . ILE A 1 531 ? -15.947 19.834 -12.059 1.00 58.75 531 ILE A N 1
ATOM 4328 C CA . ILE A 1 531 ? -17.117 20.691 -11.795 1.00 58.75 531 ILE A CA 1
ATOM 4329 C C . ILE A 1 531 ? -18.368 20.131 -12.501 1.00 58.75 531 ILE A C 1
ATOM 4331 O O . ILE A 1 531 ? -19.477 20.225 -11.973 1.00 58.75 531 ILE A O 1
ATOM 4335 N N . ILE A 1 532 ? -18.187 19.471 -13.648 1.00 60.09 532 ILE A N 1
ATOM 4336 C CA . ILE A 1 532 ? -19.255 18.901 -14.478 1.00 60.09 532 ILE A CA 1
ATOM 4337 C C . ILE A 1 532 ? -20.094 17.852 -13.711 1.00 60.09 532 ILE A C 1
ATOM 4339 O O . ILE A 1 532 ? -21.316 18.016 -13.627 1.00 60.09 532 ILE A O 1
ATOM 4343 N N . PRO A 1 533 ? -19.508 16.805 -13.092 1.00 56.44 533 PRO A N 1
ATOM 4344 C CA . PRO A 1 533 ? -20.267 15.797 -12.364 1.00 56.44 533 PRO A CA 1
ATOM 4345 C C . PRO A 1 533 ? -20.836 16.344 -11.063 1.00 56.44 533 PRO A C 1
ATOM 4347 O O . PRO A 1 533 ? -21.918 15.923 -10.679 1.00 56.44 533 PRO A O 1
ATOM 4350 N N . VAL A 1 534 ? -20.175 17.294 -10.392 1.00 58.19 534 VAL A N 1
ATOM 4351 C CA . VAL A 1 534 ? -20.721 17.902 -9.168 1.00 58.19 534 VAL A CA 1
ATOM 4352 C C . VAL A 1 534 ? -22.007 18.666 -9.477 1.00 58.19 534 VAL A C 1
ATOM 4354 O O . VAL A 1 534 ? -22.993 18.470 -8.773 1.00 58.19 534 VAL A O 1
ATOM 4357 N N . VAL A 1 535 ? -22.038 19.450 -10.560 1.00 59.09 535 VAL A N 1
ATOM 4358 C CA . VAL A 1 535 ? -23.252 20.150 -11.012 1.00 59.09 535 VAL A CA 1
ATOM 4359 C C . VAL A 1 535 ? -24.327 19.160 -11.464 1.00 59.09 535 VAL A C 1
ATOM 4361 O O . VAL A 1 535 ? -25.494 19.328 -11.120 1.00 59.09 535 VAL A O 1
ATOM 4364 N N . HIS A 1 536 ? -23.967 18.084 -12.169 1.00 55.50 536 HIS A N 1
ATOM 4365 C CA . HIS A 1 536 ? -24.940 17.052 -12.538 1.00 55.50 536 HIS A CA 1
ATOM 4366 C C . HIS A 1 536 ? -25.502 16.308 -11.317 1.00 55.50 536 HIS A C 1
ATOM 4368 O O . HIS A 1 536 ? -26.713 16.122 -11.225 1.00 55.50 536 HIS A O 1
ATOM 4374 N N . ILE A 1 537 ? -24.665 15.915 -10.353 1.00 55.81 537 ILE A N 1
ATOM 4375 C CA . ILE A 1 537 ? -25.077 15.194 -9.139 1.00 55.81 537 ILE A CA 1
ATOM 4376 C C . ILE A 1 537 ? -25.982 16.071 -8.264 1.00 55.81 537 ILE A C 1
ATOM 4378 O O . ILE A 1 537 ? -26.976 15.574 -7.735 1.00 55.81 537 ILE A O 1
ATOM 4382 N N . THR A 1 538 ? -25.685 17.366 -8.127 1.00 51.00 538 THR A N 1
ATOM 4383 C CA . THR A 1 538 ? -26.547 18.297 -7.381 1.00 51.00 538 THR A CA 1
ATOM 4384 C C . THR A 1 538 ? -27.860 18.572 -8.115 1.00 51.00 538 THR A C 1
ATOM 4386 O O . THR A 1 538 ? -28.910 18.609 -7.476 1.00 51.00 538 THR A O 1
ATOM 4389 N N . SER A 1 539 ? -27.836 18.653 -9.449 1.00 42.88 539 SER A N 1
ATOM 4390 C CA . SER A 1 539 ? -29.039 18.843 -10.274 1.00 42.88 539 SER A CA 1
ATOM 4391 C C . SER A 1 539 ? -29.976 17.626 -10.239 1.00 42.88 539 SER A C 1
ATOM 4393 O O . SER A 1 539 ? -31.186 17.784 -10.098 1.00 42.88 539 SER A O 1
ATOM 4395 N N . TYR A 1 540 ? -29.438 16.399 -10.277 1.00 39.03 540 TYR A N 1
ATOM 4396 C CA . TYR A 1 540 ? -30.233 15.169 -10.130 1.00 39.03 540 TYR A CA 1
ATOM 4397 C C . TYR A 1 540 ? -30.776 14.975 -8.706 1.00 39.03 540 TYR A C 1
ATOM 4399 O O . TYR A 1 540 ? -31.832 14.367 -8.533 1.00 39.03 540 TYR A O 1
ATOM 4407 N N . HIS A 1 541 ? -30.100 15.507 -7.682 1.00 36.41 541 HIS A N 1
ATOM 4408 C CA . HIS A 1 541 ? -30.623 15.504 -6.316 1.00 36.41 541 HIS A CA 1
ATOM 4409 C C . HIS A 1 541 ? -31.808 16.459 -6.124 1.00 36.41 541 HIS A C 1
ATOM 4411 O O . HIS A 1 541 ? -32.683 16.129 -5.328 1.00 36.41 541 HIS A O 1
ATOM 4417 N N . LEU A 1 542 ? -31.896 17.571 -6.867 1.00 29.77 542 LEU A N 1
ATOM 4418 C CA . LEU A 1 542 ? -33.110 18.397 -6.871 1.00 29.77 542 LEU A CA 1
ATOM 4419 C C . LEU A 1 542 ? -34.298 17.667 -7.522 1.00 29.77 542 LEU A C 1
ATOM 4421 O O . LEU A 1 542 ? -35.402 17.739 -7.001 1.00 29.77 542 LEU A O 1
ATOM 4425 N N . ALA A 1 543 ? -34.066 16.907 -8.596 1.00 31.84 543 ALA A N 1
ATOM 4426 C CA . ALA A 1 543 ? -35.125 16.195 -9.323 1.00 31.84 543 ALA A CA 1
ATOM 4427 C C . ALA A 1 543 ? -35.647 14.920 -8.627 1.00 31.84 543 ALA A C 1
ATOM 4429 O O . ALA A 1 543 ? -36.682 14.393 -9.013 1.00 31.84 543 ALA A O 1
ATOM 4430 N N . LEU A 1 544 ? -34.932 14.389 -7.627 1.00 31.14 544 LEU A N 1
ATOM 4431 C CA . LEU A 1 544 ? -35.371 13.234 -6.823 1.00 31.14 544 LEU A CA 1
ATOM 4432 C C . LEU A 1 544 ? -36.108 13.637 -5.531 1.00 31.14 544 LEU A C 1
ATOM 4434 O O . LEU A 1 544 ? -36.570 12.756 -4.805 1.00 31.14 544 LEU A O 1
ATOM 4438 N N . PHE A 1 545 ? -36.190 14.939 -5.237 1.00 30.22 545 PHE A N 1
ATOM 4439 C CA . PHE A 1 545 ? -36.912 15.509 -4.091 1.00 30.22 545 PHE A CA 1
ATOM 4440 C C . PHE A 1 545 ? -38.097 16.412 -4.492 1.00 30.22 545 PHE A C 1
ATOM 4442 O O . PHE A 1 545 ? -38.753 16.962 -3.609 1.00 30.22 545 PHE A O 1
ATOM 4449 N N . THR A 1 546 ? -38.391 16.523 -5.790 1.00 31.62 546 THR A N 1
ATOM 4450 C CA . THR A 1 546 ? -39.675 16.981 -6.352 1.00 31.62 546 THR A CA 1
ATOM 4451 C C . THR A 1 546 ? -40.432 15.775 -6.870 1.00 31.62 546 THR A C 1
ATOM 4453 O O . THR A 1 546 ? -41.648 15.680 -6.608 1.00 31.62 546 THR A O 1
#

Radius of gyration: 33.51 Å; Cα contacts (8 Å, |Δi|>4): 835; chains: 1; bounding box: 70×88×129 Å

Nearest PDB structures (foldseek):
  6i01-assembly1_A  TM=7.794E-01  e=6.646E-23  Homo sapiens
  6hzz-assembly1_A  TM=7.772E-01  e=1.510E-22  Homo sapiens
  6i02-assembly1_A  TM=7.761E-01  e=1.029E-22  Homo sapiens
  6i02-assembly1_B  TM=7.553E-01  e=1.029E-22  Homo sapiens
  6hzz-assembly1_B  TM=7.449E-01  e=3.622E-22  Homo sapiens